Protein AF-A0A7C7R8L8-F1 (afdb_monomer_lite)

pLDDT: mean 80.6, std 22.17, range [26.31, 98.88]

Structure (mmCIF, N/CA/C/O backbone):
data_AF-A0A7C7R8L8-F1
#
_entry.id   AF-A0A7C7R8L8-F1
#
loop_
_atom_site.group_PDB
_atom_site.id
_atom_site.type_symbol
_atom_site.label_atom_id
_atom_site.label_alt_id
_atom_site.label_comp_id
_atom_site.label_asym_id
_atom_site.label_entity_id
_atom_site.label_seq_id
_atom_site.pdbx_PDB_ins_code
_atom_site.Cartn_x
_atom_site.Cartn_y
_atom_site.Cartn_z
_atom_site.occupancy
_atom_site.B_iso_or_equiv
_atom_site.auth_seq_id
_atom_site.auth_comp_id
_atom_site.auth_asym_id
_atom_site.auth_atom_id
_atom_site.pdbx_PDB_model_num
ATOM 1 N N . LEU A 1 1 ? -10.206 41.248 -27.331 1.00 37.22 1 LEU A N 1
ATOM 2 C CA . LEU A 1 1 ? -9.390 41.633 -28.502 1.00 37.22 1 LEU A CA 1
ATOM 3 C C . LEU A 1 1 ? -10.256 41.476 -29.746 1.00 37.22 1 LEU A C 1
ATOM 5 O O . LEU A 1 1 ? -11.185 40.673 -29.698 1.00 37.22 1 LEU A O 1
ATOM 9 N N . ASP A 1 2 ? -10.045 42.323 -30.755 1.00 28.16 2 ASP A N 1
ATOM 10 C CA . ASP A 1 2 ? -10.903 42.456 -31.945 1.00 28.16 2 ASP A CA 1
ATOM 11 C C . ASP A 1 2 ? -10.505 41.458 -33.053 1.00 28.16 2 ASP A C 1
ATOM 13 O O . ASP A 1 2 ? -9.405 40.914 -33.068 1.00 28.16 2 ASP A O 1
ATOM 17 N N . ARG A 1 3 ? -11.433 41.197 -33.975 1.00 35.44 3 ARG A N 1
ATOM 18 C CA . ARG A 1 3 ? -11.434 40.134 -34.994 1.00 35.44 3 ARG A CA 1
ATOM 19 C C . ARG A 1 3 ? -10.422 40.311 -36.135 1.00 35.44 3 ARG A C 1
ATOM 21 O O . ARG A 1 3 ? -10.413 39.492 -37.049 1.00 35.44 3 ARG A O 1
ATOM 28 N N . SER A 1 4 ? -9.594 41.349 -36.099 1.00 34.72 4 SER A N 1
ATOM 29 C CA . SER A 1 4 ? -8.564 41.631 -37.106 1.00 34.72 4 SER A CA 1
ATOM 30 C C . SER A 1 4 ? -7.203 40.983 -36.822 1.00 34.72 4 SER A C 1
ATOM 32 O O . SER A 1 4 ? -6.294 41.149 -37.626 1.00 34.72 4 SER A O 1
ATOM 34 N N . ASP A 1 5 ? -7.066 40.229 -35.726 1.00 31.72 5 ASP A N 1
ATOM 35 C CA . ASP A 1 5 ? -5.795 39.617 -35.301 1.00 31.72 5 ASP A CA 1
ATOM 36 C C . ASP A 1 5 ? -5.659 38.117 -35.662 1.00 31.72 5 ASP A C 1
ATOM 38 O O . ASP A 1 5 ? -4.817 37.420 -35.098 1.00 31.72 5 ASP A O 1
ATOM 42 N N . PHE A 1 6 ? -6.451 37.589 -36.606 1.00 33.53 6 PHE A N 1
ATOM 43 C CA . PHE A 1 6 ? -6.414 36.167 -36.997 1.00 33.53 6 PHE A CA 1
ATOM 44 C C . PHE A 1 6 ? -6.162 35.970 -38.504 1.00 33.53 6 PHE A C 1
ATOM 46 O O . PHE A 1 6 ? -6.729 36.685 -39.329 1.00 33.53 6 PHE A O 1
ATOM 53 N N . TYR A 1 7 ? -5.336 34.974 -38.860 1.00 27.81 7 TYR A N 1
ATOM 54 C CA . TYR A 1 7 ? -5.099 34.521 -40.241 1.00 27.81 7 TYR A CA 1
ATOM 55 C C . TYR A 1 7 ? -6.038 33.369 -40.647 1.00 27.81 7 TYR A C 1
ATOM 57 O O . TYR A 1 7 ? -6.398 32.528 -39.825 1.00 27.81 7 TYR A O 1
ATOM 65 N N . ASP A 1 8 ? -6.389 33.342 -41.937 1.00 32.09 8 ASP A N 1
ATOM 66 C CA . ASP A 1 8 ? -7.272 32.373 -42.603 1.00 32.09 8 ASP A CA 1
ATOM 67 C C . ASP A 1 8 ? -6.542 31.055 -42.948 1.00 32.09 8 ASP A C 1
ATOM 69 O O . ASP A 1 8 ? -5.431 31.057 -43.486 1.00 32.09 8 ASP A O 1
ATOM 73 N N . ALA A 1 9 ? -7.178 29.923 -42.646 1.00 29.95 9 ALA A N 1
ATOM 74 C CA . ALA A 1 9 ? -6.636 28.567 -42.722 1.00 29.95 9 ALA A CA 1
ATOM 75 C C . ALA A 1 9 ? -7.023 27.835 -44.024 1.00 29.95 9 ALA A C 1
ATOM 77 O O . ALA A 1 9 ? -7.438 26.678 -43.998 1.00 29.95 9 ALA A O 1
ATOM 78 N N . ALA A 1 10 ? -6.882 28.483 -45.181 1.00 33.97 10 ALA A N 1
ATOM 79 C CA . ALA A 1 10 ? -7.287 27.905 -46.469 1.00 33.97 10 ALA A CA 1
ATOM 80 C C . ALA A 1 10 ? -6.156 27.241 -47.289 1.00 33.97 10 ALA A C 1
ATOM 82 O O . ALA A 1 10 ? -6.354 26.949 -48.463 1.00 33.97 10 ALA A O 1
ATOM 83 N N . ALA A 1 11 ? -4.976 26.966 -46.718 1.00 30.22 11 ALA A N 1
ATOM 84 C CA . ALA A 1 11 ? -3.818 26.503 -47.505 1.00 30.22 11 ALA A CA 1
ATOM 85 C C . ALA A 1 11 ? -3.429 25.015 -47.361 1.00 30.22 11 ALA A C 1
ATOM 87 O O . ALA A 1 11 ? -2.432 24.609 -47.947 1.00 30.22 11 ALA A O 1
ATOM 88 N N . TRP A 1 12 ? -4.169 24.185 -46.618 1.00 27.83 12 TRP A N 1
ATOM 89 C CA . TRP A 1 12 ? -3.740 22.796 -46.339 1.00 27.83 12 TRP A CA 1
ATOM 90 C C . TRP A 1 12 ? -4.725 21.693 -46.761 1.00 27.83 12 TRP A C 1
ATOM 92 O O . TRP A 1 12 ? -4.475 20.521 -46.507 1.00 27.83 12 TRP A O 1
ATOM 102 N N . ALA A 1 13 ? -5.806 22.034 -47.469 1.00 32.12 13 ALA A N 1
ATOM 103 C CA . ALA A 1 13 ? -6.852 21.075 -47.847 1.00 32.12 13 ALA A CA 1
ATOM 104 C C . ALA A 1 13 ? -6.655 20.378 -49.216 1.00 32.12 13 ALA A C 1
ATOM 106 O O . ALA A 1 13 ? -7.505 19.587 -49.620 1.00 32.12 13 ALA A O 1
ATOM 107 N N . GLU A 1 14 ? -5.566 20.633 -49.954 1.00 30.86 14 GLU A N 1
ATOM 108 C CA . GLU A 1 14 ? -5.388 20.084 -51.317 1.00 30.86 14 GLU A CA 1
ATOM 109 C C . GLU A 1 14 ? -4.405 18.909 -51.451 1.00 30.86 14 GLU A C 1
ATOM 111 O O . GLU A 1 14 ? -4.286 18.347 -52.538 1.00 30.86 14 GLU A O 1
ATOM 116 N N . MET A 1 15 ? -3.770 18.443 -50.370 1.00 28.11 15 MET A N 1
ATOM 117 C CA . MET A 1 15 ? -2.879 17.267 -50.425 1.00 28.11 15 MET A CA 1
ATOM 118 C C . MET A 1 15 ? -3.547 15.925 -50.071 1.00 28.11 15 MET A C 1
ATOM 120 O O . MET A 1 15 ? -2.892 14.889 -50.116 1.00 28.11 15 MET A O 1
ATOM 124 N N . GLU A 1 16 ? -4.849 15.906 -49.774 1.00 35.34 16 GLU A N 1
ATOM 125 C CA . GLU A 1 16 ? -5.521 14.756 -49.141 1.00 35.34 16 GLU A CA 1
ATOM 126 C C . GLU A 1 16 ? -6.458 13.953 -50.073 1.00 35.34 16 GLU A C 1
ATOM 128 O O . GLU A 1 16 ? -7.397 13.300 -49.625 1.00 35.34 16 GLU A O 1
ATOM 133 N N . LYS A 1 17 ? -6.233 13.976 -51.397 1.00 36.28 17 LYS A N 1
ATOM 134 C CA . LYS A 1 17 ? -7.076 13.246 -52.378 1.00 36.28 17 LYS A CA 1
ATOM 135 C C . LYS A 1 17 ? -6.435 12.043 -53.084 1.00 36.28 17 LYS A C 1
ATOM 137 O O . LYS A 1 17 ? -7.029 11.499 -54.011 1.00 36.28 17 LYS A O 1
ATOM 142 N N . SER A 1 18 ? -5.298 11.542 -52.618 1.00 37.31 18 SER A N 1
ATOM 143 C CA . SER A 1 18 ? -4.776 10.227 -53.031 1.00 37.31 18 SER A CA 1
ATOM 144 C C . SER A 1 18 ? -4.044 9.622 -51.834 1.00 37.31 18 SER A C 1
ATOM 146 O O . SER A 1 18 ? -2.999 10.131 -51.463 1.00 37.31 18 SER A O 1
ATOM 148 N N . GLU A 1 19 ? -4.546 8.637 -51.095 1.00 37.34 19 GLU A N 1
ATOM 149 C CA . GLU A 1 19 ? -4.978 7.310 -51.529 1.00 37.34 19 GLU A CA 1
ATOM 150 C C . GLU A 1 19 ? -5.972 6.711 -50.510 1.00 37.34 19 GLU A C 1
ATOM 152 O O . GLU A 1 19 ? -5.820 6.871 -49.299 1.00 37.34 19 GLU A O 1
ATOM 157 N N . GLY A 1 20 ? -6.997 6.005 -50.996 1.00 36.84 20 GLY A N 1
ATOM 158 C CA . GLY A 1 20 ? -8.035 5.394 -50.164 1.00 36.84 20 GLY A CA 1
ATOM 159 C C . GLY A 1 20 ? -7.592 4.093 -49.487 1.00 36.84 20 GLY A C 1
ATOM 160 O O . GLY A 1 20 ? -7.095 3.179 -50.141 1.00 36.84 20 GLY A O 1
ATOM 161 N N . VAL A 1 21 ? -7.850 3.968 -48.183 1.00 39.38 21 VAL A N 1
ATOM 162 C CA . VAL A 1 21 ? -7.760 2.695 -47.451 1.00 39.38 21 VAL A CA 1
ATOM 163 C C . VAL A 1 21 ? -9.160 2.084 -47.379 1.00 39.38 21 VAL A C 1
ATOM 165 O O . VAL A 1 21 ? -10.022 2.583 -46.659 1.00 39.38 21 VAL A O 1
ATOM 168 N N . ALA A 1 22 ? -9.406 1.014 -48.135 1.00 39.62 22 ALA A N 1
ATOM 169 C CA . ALA A 1 22 ? -10.638 0.233 -48.027 1.00 39.62 22 ALA A CA 1
ATOM 170 C C . ALA A 1 22 ? -10.610 -0.682 -46.777 1.00 39.62 22 ALA A C 1
ATOM 172 O O . ALA A 1 22 ? -9.535 -1.154 -46.396 1.00 39.62 22 ALA A O 1
ATOM 173 N N . PRO A 1 23 ? -11.762 -0.962 -46.134 1.00 38.56 23 PRO A N 1
ATOM 174 C CA . PRO A 1 23 ? -11.835 -1.869 -44.987 1.00 38.56 23 PRO A CA 1
ATOM 175 C C . PRO A 1 23 ? -11.530 -3.325 -45.382 1.00 38.56 23 PRO A C 1
ATOM 177 O O . PRO A 1 23 ? -11.942 -3.792 -46.444 1.00 38.56 23 PRO A O 1
ATOM 180 N N . LEU A 1 24 ? -10.807 -4.045 -44.514 1.00 40.31 24 LEU A N 1
ATOM 181 C CA . LEU A 1 24 ? -10.437 -5.451 -44.722 1.00 40.31 24 LEU A CA 1
ATOM 182 C C . LEU A 1 24 ? -11.595 -6.409 -44.363 1.00 40.31 24 LEU A C 1
ATOM 184 O O . LEU A 1 24 ? -12.327 -6.125 -43.412 1.00 40.31 24 LEU A O 1
ATOM 188 N N . PRO A 1 25 ? -11.739 -7.556 -45.057 1.00 39.06 25 PRO A N 1
ATOM 189 C CA . PRO A 1 25 ? -12.751 -8.568 -44.744 1.00 39.06 25 PRO A CA 1
ATOM 190 C C . PRO A 1 25 ? -12.568 -9.209 -43.356 1.00 39.06 25 PRO A C 1
ATOM 192 O O . PRO A 1 25 ? -11.443 -9.371 -42.867 1.00 39.06 25 PRO A O 1
ATOM 195 N N . GLU A 1 26 ? -13.674 -9.632 -42.737 1.00 32.81 26 GLU A N 1
ATOM 196 C CA . GLU A 1 26 ? -13.663 -10.372 -41.467 1.00 32.81 26 GLU A CA 1
ATOM 197 C C . GLU A 1 26 ? -12.939 -11.725 -41.604 1.00 32.81 26 GLU A C 1
ATOM 199 O O . GLU A 1 26 ? -13.160 -12.469 -42.557 1.00 32.81 26 GLU A O 1
ATOM 204 N N . GLY A 1 27 ? -12.067 -12.040 -40.636 1.00 44.12 27 GLY A N 1
ATOM 205 C CA . GLY A 1 27 ? -11.274 -13.280 -40.601 1.00 44.12 27 GLY A CA 1
ATOM 206 C C . GLY A 1 27 ? -9.814 -13.151 -41.060 1.00 44.12 27 GLY A C 1
ATOM 207 O O . GLY A 1 27 ? -9.108 -14.154 -41.141 1.00 44.12 27 GLY A O 1
ATOM 208 N N . THR A 1 28 ? -9.334 -11.938 -41.343 1.00 47.00 28 THR A N 1
ATOM 209 C CA . THR A 1 28 ? -7.942 -11.715 -41.766 1.00 47.00 28 THR A CA 1
ATOM 210 C C . THR A 1 28 ? -6.981 -11.774 -40.566 1.00 47.00 28 THR A C 1
ATOM 212 O O . THR A 1 28 ? -6.993 -10.881 -39.720 1.00 47.00 28 THR A O 1
ATOM 215 N N . ASN A 1 29 ? -6.129 -12.803 -40.495 1.00 46.12 29 ASN A N 1
ATOM 216 C CA . ASN A 1 29 ? -5.026 -12.866 -39.528 1.00 46.12 29 ASN A CA 1
ATOM 217 C C . ASN A 1 29 ? -3.891 -11.940 -39.983 1.00 46.12 29 ASN A C 1
ATOM 219 O O . ASN A 1 29 ? -3.225 -12.223 -40.977 1.00 46.12 29 ASN A O 1
ATOM 223 N N . LEU A 1 30 ? -3.677 -10.844 -39.256 1.00 52.25 30 LEU A N 1
ATOM 224 C CA . LEU A 1 30 ? -2.568 -9.923 -39.497 1.00 52.25 30 LEU A CA 1
ATOM 225 C C . LEU A 1 30 ? -1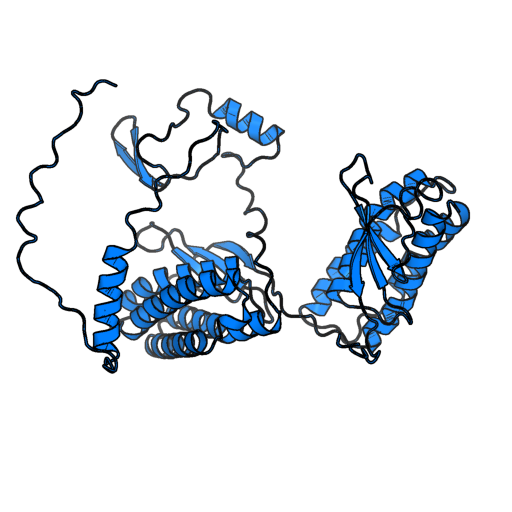.289 -10.466 -38.853 1.00 52.25 30 LEU A C 1
ATOM 227 O O . LEU A 1 30 ? -1.308 -10.975 -37.731 1.00 52.25 30 LEU A O 1
ATOM 231 N N . THR A 1 31 ? -0.157 -10.319 -39.535 1.00 56.00 31 THR A N 1
ATOM 232 C CA . THR A 1 31 ? 1.149 -10.525 -38.901 1.00 56.00 31 THR A CA 1
ATOM 233 C C . THR A 1 31 ? 1.401 -9.445 -37.842 1.00 56.00 31 THR A C 1
ATOM 235 O O . THR A 1 31 ? 0.833 -8.350 -37.888 1.00 56.00 31 THR A O 1
ATOM 238 N N . ALA A 1 32 ? 2.313 -9.697 -36.898 1.00 41.12 32 ALA A N 1
ATOM 239 C CA . ALA A 1 32 ? 2.667 -8.715 -35.868 1.00 41.12 32 ALA A CA 1
ATOM 240 C C . ALA A 1 32 ? 3.168 -7.375 -36.452 1.00 41.12 32 ALA A C 1
ATOM 242 O O . ALA A 1 32 ? 3.044 -6.336 -35.809 1.00 41.12 32 ALA A O 1
ATOM 243 N N . ALA A 1 33 ? 3.740 -7.370 -37.661 1.00 40.47 33 ALA A N 1
ATOM 244 C CA . ALA A 1 33 ? 4.154 -6.147 -38.354 1.00 40.47 33 ALA A CA 1
ATOM 245 C C . ALA A 1 33 ? 2.958 -5.371 -38.943 1.00 40.47 33 ALA A C 1
ATOM 247 O O . ALA A 1 33 ? 2.905 -4.144 -38.863 1.00 40.47 33 ALA A O 1
ATOM 248 N N . GLU A 1 34 ? 1.956 -6.071 -39.470 1.00 42.84 34 GLU A N 1
ATOM 249 C CA . GLU A 1 34 ? 0.754 -5.459 -40.052 1.00 42.84 34 GLU A CA 1
ATOM 250 C C . GLU A 1 34 ? -0.211 -4.949 -38.973 1.00 42.84 34 GLU A C 1
ATOM 252 O O . GLU A 1 34 ? -0.801 -3.875 -39.116 1.00 42.84 34 GLU A O 1
ATOM 257 N N . GLN A 1 35 ? -0.305 -5.656 -37.843 1.00 45.16 35 GLN A N 1
ATOM 258 C CA . GLN A 1 35 ? -1.040 -5.193 -36.665 1.00 45.16 35 GLN A CA 1
ATOM 259 C C . GLN A 1 35 ? -0.436 -3.885 -36.114 1.00 45.16 35 GLN A C 1
ATOM 261 O O . GLN A 1 35 ? -1.174 -2.957 -35.771 1.00 45.16 35 GLN A O 1
ATOM 266 N N . ARG A 1 36 ? 0.904 -3.774 -36.105 1.00 44.81 36 ARG A N 1
ATOM 267 C CA . ARG A 1 36 ? 1.644 -2.559 -35.713 1.00 44.81 36 ARG A CA 1
ATOM 268 C C . ARG A 1 36 ? 1.309 -1.364 -36.612 1.00 44.81 36 ARG A C 1
ATOM 270 O O . ARG A 1 36 ? 1.026 -0.279 -36.104 1.00 44.81 36 ARG A O 1
ATOM 277 N N . LEU A 1 37 ? 1.274 -1.558 -37.931 1.00 43.56 37 LEU A N 1
ATOM 278 C CA . LEU A 1 37 ? 0.966 -0.486 -38.886 1.00 43.56 37 LEU A CA 1
ATOM 279 C C . LEU A 1 37 ? -0.498 -0.015 -38.795 1.00 43.56 37 LEU A C 1
ATOM 281 O O . LEU A 1 37 ? -0.773 1.180 -38.897 1.00 43.56 37 LEU A O 1
ATOM 285 N N . ARG A 1 38 ? -1.439 -0.935 -38.557 1.00 45.94 38 ARG A N 1
ATOM 286 C CA . ARG A 1 38 ? -2.863 -0.609 -38.381 1.00 45.94 38 ARG A CA 1
ATOM 287 C C . ARG A 1 38 ? -3.125 0.172 -37.091 1.00 45.94 38 ARG A C 1
ATOM 289 O O . ARG A 1 38 ? -3.851 1.163 -37.121 1.00 45.94 38 ARG A O 1
ATOM 296 N N . ASN A 1 39 ? -2.519 -0.241 -35.978 1.00 43.97 39 ASN A N 1
ATOM 297 C CA . ASN A 1 39 ? -2.672 0.444 -34.692 1.00 43.97 39 ASN A CA 1
ATOM 298 C C . ASN A 1 39 ? -2.089 1.866 -34.731 1.00 43.97 39 ASN A C 1
ATOM 300 O O . ASN A 1 39 ? -2.685 2.776 -34.161 1.00 43.97 39 ASN A O 1
ATOM 304 N N . ARG A 1 40 ? -0.992 2.077 -35.476 1.00 42.84 40 ARG A N 1
ATOM 305 C CA . ARG A 1 40 ? -0.415 3.408 -35.730 1.00 42.84 40 ARG A CA 1
ATOM 306 C C . ARG A 1 40 ? -1.431 4.376 -36.350 1.00 42.84 40 ARG A C 1
ATOM 308 O O . ARG A 1 40 ? -1.591 5.482 -35.855 1.00 42.84 40 ARG A O 1
ATOM 315 N N . ARG A 1 41 ? -2.165 3.929 -37.375 1.00 41.16 41 ARG A N 1
ATOM 316 C CA . ARG A 1 41 ? -3.156 4.754 -38.096 1.00 41.16 41 ARG A CA 1
ATOM 317 C C . ARG A 1 41 ? -4.434 5.032 -37.297 1.00 41.16 41 ARG A C 1
ATOM 319 O O . ARG A 1 41 ? -5.049 6.073 -37.477 1.00 41.16 41 ARG A O 1
ATOM 326 N N . LEU A 1 42 ? -4.843 4.125 -36.406 1.00 39.62 42 LEU A N 1
ATOM 327 C CA . LEU A 1 42 ? -6.014 4.331 -35.536 1.00 39.62 42 LEU A CA 1
ATOM 328 C C . LEU A 1 42 ? -5.752 5.371 -34.432 1.00 39.62 42 LEU A C 1
ATOM 330 O O . LEU A 1 42 ? -6.677 6.059 -34.007 1.00 39.62 42 LEU A O 1
ATOM 334 N N . LEU A 1 43 ? -4.498 5.503 -33.990 1.00 37.47 43 LEU A N 1
ATOM 335 C CA . LEU A 1 43 ? -4.074 6.490 -32.993 1.00 37.47 43 LEU A CA 1
ATOM 336 C C . LEU A 1 43 ? -4.025 7.916 -33.557 1.00 37.47 43 LEU A C 1
ATOM 338 O O . LEU A 1 43 ? -4.364 8.855 -32.846 1.00 37.47 43 LEU A O 1
ATOM 342 N N . GLU A 1 44 ? -3.679 8.073 -34.835 1.00 40.34 44 GLU A N 1
ATOM 343 C CA . GLU A 1 44 ? -3.692 9.370 -35.530 1.00 40.34 44 GLU A CA 1
ATOM 344 C C . GLU A 1 44 ? -5.117 9.952 -35.661 1.00 40.34 44 GLU A C 1
ATOM 346 O O . GLU A 1 44 ? -5.282 11.162 -35.777 1.00 40.34 44 GLU A O 1
ATOM 351 N N . TRP A 1 45 ? -6.150 9.106 -35.570 1.00 36.06 45 TRP A N 1
ATOM 352 C CA . TRP A 1 45 ? -7.566 9.481 -35.687 1.00 36.06 45 TRP A CA 1
ATOM 353 C C . TRP A 1 45 ? -8.264 9.778 -34.343 1.00 36.06 45 TRP A C 1
ATOM 355 O O . TRP A 1 45 ? -9.284 10.457 -34.320 1.00 36.06 45 TRP A O 1
ATOM 365 N N . GLY A 1 46 ? -7.756 9.259 -33.218 1.00 32.50 46 GLY A N 1
ATOM 366 C CA . GLY A 1 46 ? -8.501 9.199 -31.948 1.00 32.50 46 GLY A CA 1
ATOM 367 C C . GLY A 1 46 ? -8.339 10.380 -30.984 1.00 32.50 46 GLY A C 1
ATOM 368 O O . GLY A 1 46 ? -8.967 10.369 -29.931 1.00 32.50 46 GLY A O 1
ATOM 369 N N . PHE A 1 47 ? -7.501 11.373 -31.296 1.00 34.28 47 PHE A N 1
ATOM 370 C CA . PHE A 1 47 ? -7.061 12.393 -30.327 1.00 34.28 47 PHE A CA 1
ATOM 371 C C . PHE A 1 47 ? -7.536 13.828 -30.613 1.00 34.28 47 PHE A C 1
ATOM 373 O O . PHE A 1 47 ? -6.954 14.776 -30.092 1.00 34.28 47 PHE A O 1
ATOM 380 N N . GLN A 1 48 ? -8.588 14.022 -31.413 1.00 36.22 48 GLN A N 1
ATOM 381 C CA . GLN A 1 48 ? -9.020 15.378 -31.789 1.00 36.22 48 GLN A CA 1
ATOM 382 C C . GLN A 1 48 ? -10.043 16.048 -30.844 1.00 36.22 48 GLN A C 1
ATOM 384 O O . GLN A 1 48 ? -10.118 17.272 -30.861 1.00 36.22 48 GLN A O 1
ATOM 389 N N . ASP A 1 49 ? -10.758 15.328 -29.964 1.00 34.03 49 ASP A N 1
ATOM 390 C CA . ASP A 1 49 ? -12.002 15.876 -29.368 1.00 34.03 49 ASP A CA 1
ATOM 391 C C . ASP A 1 49 ? -12.042 16.130 -27.840 1.00 34.03 49 ASP A C 1
ATOM 393 O O . ASP A 1 49 ? -13.048 16.627 -27.331 1.00 34.03 49 ASP A O 1
ATOM 397 N N . GLU A 1 50 ? -10.982 15.883 -27.061 1.00 31.69 50 GLU A N 1
ATOM 398 C CA . GLU A 1 50 ? -11.064 15.992 -25.582 1.00 31.69 50 GLU A CA 1
ATOM 399 C C . GLU A 1 50 ? -10.775 17.383 -24.975 1.00 31.69 50 GLU A C 1
ATOM 401 O O . GLU A 1 50 ? -10.743 17.539 -23.756 1.00 31.69 50 GLU A O 1
ATOM 406 N N . ILE A 1 51 ? -10.641 18.441 -25.781 1.00 30.27 51 ILE A N 1
ATOM 407 C CA . ILE A 1 51 ? -10.255 19.781 -25.283 1.00 30.27 51 ILE A CA 1
ATOM 408 C C . ILE A 1 51 ? -11.463 20.656 -24.857 1.00 30.27 51 ILE A C 1
ATOM 410 O O . ILE A 1 51 ? -11.305 21.720 -24.263 1.00 30.27 51 ILE A O 1
ATOM 414 N N . ALA A 1 52 ? -12.708 20.216 -25.058 1.00 29.52 52 ALA A N 1
ATOM 415 C CA . ALA A 1 52 ? -13.869 21.116 -24.989 1.00 29.52 52 ALA A CA 1
ATOM 416 C C . ALA A 1 52 ? -14.591 21.271 -23.623 1.00 29.52 52 ALA A C 1
ATOM 418 O O . ALA A 1 52 ? -15.701 21.806 -23.607 1.00 29.52 52 ALA A O 1
ATOM 419 N N . ARG A 1 53 ? -14.058 20.819 -22.471 1.00 33.47 53 ARG A N 1
ATOM 420 C CA . ARG A 1 53 ? -14.898 20.679 -21.247 1.00 33.47 53 ARG A CA 1
ATOM 421 C C . ARG A 1 53 ? -14.450 21.280 -19.906 1.00 33.47 53 ARG A C 1
ATOM 423 O O . ARG A 1 53 ? -15.052 20.934 -18.894 1.00 33.47 53 ARG A O 1
ATOM 430 N N . ALA A 1 54 ? -13.528 22.240 -19.846 1.00 26.31 54 ALA A N 1
ATOM 431 C CA . ALA A 1 54 ? -13.142 22.850 -18.561 1.00 26.31 54 ALA A CA 1
ATOM 432 C C . ALA A 1 54 ? -13.373 24.375 -18.496 1.00 26.31 54 ALA A C 1
ATOM 434 O O . ALA A 1 54 ? -12.461 25.160 -18.726 1.00 26.31 54 ALA A O 1
ATOM 435 N N . VAL A 1 55 ? -14.589 24.808 -18.132 1.00 34.44 55 VAL A N 1
ATOM 436 C CA . VAL A 1 55 ? -14.872 26.192 -17.690 1.00 34.44 55 VAL A CA 1
ATOM 437 C C . VAL A 1 55 ? -15.850 26.178 -16.505 1.00 34.44 55 VAL A C 1
ATOM 439 O O . VAL A 1 55 ? -17.025 25.890 -16.714 1.00 34.44 55 VAL A O 1
ATOM 442 N N . ALA A 1 56 ? -15.394 26.541 -15.291 1.00 30.95 56 ALA A N 1
ATOM 443 C CA . ALA A 1 56 ? -16.210 27.168 -14.229 1.00 30.95 56 ALA A CA 1
ATOM 444 C C . ALA A 1 56 ? -15.372 27.658 -13.011 1.00 30.95 56 ALA A C 1
ATOM 446 O O . ALA A 1 56 ? -14.827 26.848 -12.273 1.00 30.95 56 ALA A O 1
ATOM 447 N N . GLN A 1 57 ? -15.402 28.983 -12.767 1.00 32.66 57 GLN A N 1
ATOM 448 C CA . GLN A 1 57 ? -14.913 29.783 -11.610 1.00 32.66 57 GLN A CA 1
ATOM 449 C C . GLN A 1 57 ? -13.382 29.926 -11.392 1.00 32.66 57 GLN A C 1
ATOM 451 O O . GLN A 1 57 ? -12.679 28.927 -11.300 1.00 32.66 57 GLN A O 1
ATOM 456 N N . PRO A 1 58 ? -12.831 31.158 -11.235 1.00 39.28 58 PRO A N 1
ATOM 457 C CA . PRO A 1 58 ? -11.392 31.341 -11.065 1.00 39.28 58 PRO A CA 1
ATOM 458 C C . PRO A 1 58 ? -10.969 31.102 -9.609 1.00 39.28 58 PRO A C 1
ATOM 460 O O . PRO A 1 58 ? -10.982 32.005 -8.770 1.00 39.28 58 PRO A O 1
ATOM 463 N N . THR A 1 59 ? -10.552 29.878 -9.306 1.00 58.97 59 THR A N 1
ATOM 464 C CA . THR A 1 59 ? -9.622 29.612 -8.205 1.00 58.97 59 THR A CA 1
ATOM 465 C C . THR A 1 59 ? -8.196 29.847 -8.692 1.00 58.97 59 THR A C 1
ATOM 467 O O . THR A 1 59 ? -7.803 29.298 -9.716 1.00 58.97 59 THR A O 1
ATOM 470 N N . PHE A 1 60 ? -7.410 30.648 -7.967 1.00 64.12 60 PHE A N 1
ATOM 471 C CA . PHE A 1 60 ? -5.967 30.720 -8.208 1.00 64.12 60 PHE A CA 1
ATOM 472 C C . PHE A 1 60 ? -5.333 29.380 -7.826 1.00 64.12 60 PHE A C 1
ATOM 474 O O . PHE A 1 60 ? -5.494 28.922 -6.692 1.00 64.12 60 PHE A O 1
ATOM 481 N N . GLU A 1 61 ? -4.627 28.774 -8.772 1.00 64.69 61 GLU A N 1
ATOM 482 C CA . GLU A 1 61 ? -3.906 27.515 -8.615 1.00 64.69 61 GLU A CA 1
ATOM 483 C C . GLU A 1 61 ? -2.424 27.761 -8.914 1.00 64.69 61 GLU A C 1
ATOM 485 O O . GLU A 1 61 ? -2.084 28.443 -9.883 1.00 64.69 61 GLU A O 1
ATOM 490 N N . GLY A 1 62 ? -1.540 27.246 -8.057 1.00 65.50 62 GLY A N 1
ATOM 491 C CA . GLY A 1 62 ? -0.111 27.211 -8.348 1.00 65.50 62 GLY A CA 1
ATOM 492 C C . GLY A 1 62 ? 0.157 26.114 -9.370 1.00 65.50 62 GLY A C 1
ATOM 493 O O . GLY A 1 62 ? -0.204 24.965 -9.131 1.00 65.50 62 GLY A O 1
ATOM 494 N N . ARG A 1 63 ? 0.765 26.463 -10.504 1.00 69.69 63 ARG A N 1
ATOM 495 C CA . ARG A 1 63 ? 1.085 25.517 -11.575 1.00 69.69 63 ARG A CA 1
ATOM 496 C C . ARG A 1 63 ? 2.558 25.603 -11.923 1.00 69.69 63 ARG A C 1
ATOM 498 O O . ARG A 1 63 ? 3.110 26.697 -12.045 1.00 69.69 63 ARG A O 1
ATOM 505 N N . GLU A 1 64 ? 3.177 24.444 -12.077 1.00 68.44 64 GLU A N 1
ATOM 506 C CA . GLU A 1 64 ? 4.559 24.350 -12.518 1.00 68.44 64 GLU A CA 1
ATOM 507 C C . GLU A 1 64 ? 4.638 24.546 -14.035 1.00 68.44 64 GLU A C 1
ATOM 509 O O . GLU A 1 64 ? 3.851 23.981 -14.797 1.00 68.44 64 GLU A O 1
ATOM 514 N N . VAL A 1 65 ? 5.573 25.389 -14.474 1.00 74.00 65 VAL A N 1
ATOM 515 C CA . VAL A 1 65 ? 5.762 25.731 -15.885 1.00 74.00 65 VAL A CA 1
ATOM 516 C C . VAL A 1 65 ? 7.219 25.543 -16.267 1.00 74.00 65 VAL A C 1
ATOM 518 O O . VAL A 1 65 ? 8.129 25.915 -15.526 1.00 74.00 65 VAL A O 1
ATOM 521 N N . VAL A 1 66 ? 7.451 24.997 -17.456 1.00 72.19 66 VAL A N 1
ATOM 522 C CA . VAL A 1 66 ? 8.796 24.805 -17.995 1.00 72.19 66 VAL A CA 1
ATOM 523 C C . VAL A 1 66 ? 9.162 26.032 -18.813 1.00 72.19 66 VAL A C 1
ATOM 525 O O . VAL A 1 66 ? 8.574 26.290 -19.867 1.00 72.19 66 VAL A O 1
ATOM 528 N N . LEU A 1 67 ? 10.147 26.793 -18.340 1.00 75.75 67 LEU A N 1
ATOM 529 C CA . LEU A 1 67 ? 10.647 27.971 -19.041 1.00 75.75 67 LEU A CA 1
ATOM 530 C C . LEU A 1 67 ? 11.710 27.581 -20.079 1.00 75.75 67 LEU A C 1
ATOM 532 O O . LEU A 1 67 ? 12.560 26.723 -19.868 1.00 75.75 67 LEU A O 1
ATOM 536 N N . GLY A 1 68 ? 11.651 28.234 -21.227 1.00 68.94 68 GLY A N 1
ATOM 537 C CA . GLY A 1 68 ? 12.654 28.242 -22.274 1.00 68.94 68 GLY A CA 1
ATOM 538 C C . GLY A 1 68 ? 13.590 29.452 -22.162 1.00 68.94 68 GLY A C 1
ATOM 539 O O . GLY A 1 68 ? 13.649 30.115 -21.124 1.00 68.94 68 GLY A O 1
ATOM 540 N N . PRO A 1 69 ? 14.335 29.759 -23.241 1.00 63.72 69 PRO A N 1
ATOM 541 C CA . PRO A 1 69 ? 15.273 30.875 -23.265 1.00 63.72 69 PRO A CA 1
ATOM 542 C C . PRO A 1 69 ? 14.601 32.202 -22.896 1.00 63.72 69 PRO A C 1
ATOM 544 O O . PRO A 1 69 ? 13.465 32.473 -23.293 1.00 63.72 69 PRO A O 1
ATOM 547 N N . ARG A 1 70 ? 15.327 33.047 -22.160 1.00 73.88 70 ARG A N 1
ATOM 548 C CA . ARG A 1 70 ? 14.878 34.402 -21.837 1.00 73.88 70 ARG A CA 1
ATOM 549 C C . ARG A 1 70 ? 14.892 35.267 -23.099 1.00 73.88 70 ARG A C 1
ATOM 551 O O . ARG A 1 70 ? 15.915 35.361 -23.773 1.00 73.88 70 ARG A O 1
ATOM 558 N N . ALA A 1 71 ? 13.774 35.926 -23.383 1.00 70.25 71 ALA A N 1
ATOM 559 C CA . ALA A 1 71 ? 13.592 36.830 -24.512 1.00 70.25 71 ALA A CA 1
ATOM 560 C C . ALA A 1 71 ? 13.325 38.251 -23.984 1.00 70.25 71 ALA A C 1
ATOM 562 O O . ALA A 1 71 ? 12.182 38.678 -23.825 1.00 70.25 71 ALA A O 1
ATOM 563 N N . GLY A 1 72 ? 14.401 38.976 -23.658 1.00 80.81 72 GLY A N 1
ATOM 564 C CA . GLY A 1 72 ? 14.321 40.316 -23.066 1.00 80.81 72 GLY A CA 1
ATOM 565 C C . GLY A 1 72 ? 13.752 40.292 -21.643 1.00 80.81 72 GLY A C 1
ATOM 566 O O . GLY A 1 72 ? 14.339 39.676 -20.747 1.00 80.81 72 GLY A O 1
ATOM 567 N N . ASP A 1 73 ? 12.610 40.951 -21.444 1.00 76.62 73 ASP A N 1
ATOM 568 C CA . ASP A 1 73 ? 11.891 40.999 -20.160 1.00 76.62 73 ASP A CA 1
ATOM 569 C C . ASP A 1 73 ? 10.932 39.816 -19.949 1.00 76.62 73 ASP A C 1
ATOM 571 O O . ASP A 1 73 ? 10.304 39.707 -18.897 1.00 76.62 73 ASP A O 1
ATOM 575 N N . TYR A 1 74 ? 10.847 38.902 -20.920 1.00 72.44 74 TYR A N 1
ATOM 576 C CA . TYR A 1 74 ? 9.931 37.764 -20.903 1.00 72.44 74 TYR A CA 1
ATOM 577 C C . TYR A 1 74 ? 10.683 36.429 -20.890 1.00 72.44 74 TYR A C 1
ATOM 579 O O . TYR A 1 74 ? 11.827 36.322 -21.343 1.00 72.44 74 TYR A O 1
ATOM 587 N N . TYR A 1 75 ? 10.012 35.385 -20.406 1.00 75.00 75 TYR A N 1
ATOM 588 C CA . TYR A 1 75 ? 10.441 33.998 -20.574 1.00 75.00 75 TYR A CA 1
ATOM 589 C C . TYR A 1 75 ? 9.526 33.309 -21.581 1.00 75.00 75 TYR A C 1
ATOM 591 O O . TYR A 1 75 ? 8.308 33.457 -21.516 1.00 75.00 75 TYR A O 1
ATOM 599 N N . ILE A 1 76 ? 10.112 32.541 -22.498 1.00 74.19 76 ILE A N 1
ATOM 600 C CA . ILE A 1 76 ? 9.343 31.637 -23.356 1.00 74.19 76 ILE A CA 1
ATOM 601 C C . ILE A 1 76 ? 8.826 30.508 -22.461 1.00 74.19 76 ILE A C 1
ATOM 603 O O . ILE A 1 76 ? 9.626 29.894 -21.770 1.00 74.19 76 ILE A O 1
ATOM 607 N N . VAL A 1 77 ? 7.530 30.205 -22.451 1.00 75.56 77 VAL A N 1
ATOM 608 C CA . VAL A 1 77 ? 7.001 29.027 -21.739 1.00 75.56 77 VAL A CA 1
ATOM 609 C C . VAL A 1 77 ? 6.933 27.875 -22.734 1.00 75.56 77 VAL A C 1
ATOM 611 O O . VAL A 1 77 ? 6.295 27.998 -23.773 1.00 75.56 77 VAL A O 1
ATOM 614 N N . ARG A 1 78 ? 7.637 26.774 -22.456 1.00 62.41 78 ARG A N 1
ATOM 615 C CA . ARG A 1 78 ? 7.645 25.580 -23.316 1.00 62.41 78 ARG A CA 1
ATOM 616 C C . ARG A 1 78 ? 6.503 24.627 -22.982 1.00 62.41 78 ARG A C 1
ATOM 618 O O . ARG A 1 78 ? 5.929 24.052 -23.895 1.00 62.41 78 ARG A O 1
ATOM 625 N N . HIS A 1 79 ? 6.195 24.468 -21.695 1.00 61.47 79 HIS A N 1
ATOM 626 C CA . HIS A 1 79 ? 5.141 23.582 -21.196 1.00 61.47 79 HIS A CA 1
ATOM 627 C C . HIS A 1 79 ? 4.564 24.095 -19.871 1.00 61.47 79 HIS A C 1
ATOM 629 O O . HIS A 1 79 ? 5.194 24.898 -19.185 1.00 61.47 79 HIS A O 1
ATOM 635 N N . GLY A 1 80 ? 3.380 23.603 -19.505 1.00 62.78 80 GLY A N 1
ATOM 636 C CA . GLY A 1 80 ? 2.710 23.915 -18.237 1.00 62.78 80 GLY A CA 1
ATOM 637 C C . GLY A 1 80 ? 1.682 25.047 -18.311 1.00 62.78 80 GLY A C 1
ATOM 638 O O . GLY A 1 80 ? 0.989 25.281 -17.327 1.00 62.78 80 GLY A O 1
ATOM 639 N N . LEU A 1 81 ? 1.544 25.708 -19.467 1.00 71.81 81 LEU A N 1
ATOM 640 C CA . LEU A 1 81 ? 0.459 26.649 -19.755 1.00 71.81 81 LEU A CA 1
ATOM 641 C C . LEU A 1 81 ? -0.093 26.422 -21.161 1.00 71.81 81 LEU A C 1
ATOM 643 O O . LEU A 1 81 ? 0.664 26.107 -22.082 1.00 71.81 81 LEU A O 1
ATOM 647 N N . ALA A 1 82 ? -1.399 26.616 -21.315 1.00 76.38 82 ALA A N 1
ATOM 648 C CA . ALA A 1 82 ? -2.064 26.664 -22.612 1.00 76.38 82 ALA A CA 1
ATOM 649 C C . ALA A 1 82 ? -2.250 28.112 -23.092 1.00 76.38 82 ALA A C 1
ATOM 651 O O . ALA A 1 82 ? -2.294 29.065 -22.309 1.00 76.38 82 ALA A O 1
ATOM 652 N N . GLU A 1 83 ? -2.368 28.285 -24.407 1.00 66.44 83 GLU A N 1
ATOM 653 C CA . GLU A 1 83 ? -2.648 29.588 -25.001 1.00 66.44 83 GLU A CA 1
ATOM 654 C C . GLU A 1 83 ? -3.996 30.121 -24.487 1.00 66.44 83 GLU A C 1
ATOM 656 O O . GLU A 1 83 ? -4.997 29.404 -24.480 1.00 66.44 83 GLU A O 1
ATOM 661 N N . ASN A 1 84 ? -4.014 31.388 -24.058 1.00 59.75 84 ASN A N 1
ATOM 662 C CA . ASN A 1 84 ? -5.130 32.069 -23.382 1.00 59.75 84 ASN A CA 1
ATOM 663 C C . ASN A 1 84 ? -5.355 31.728 -21.894 1.00 59.75 84 ASN A C 1
ATOM 665 O O . ASN A 1 84 ? -6.305 32.247 -21.302 1.00 59.75 84 ASN A O 1
ATOM 669 N N . GLU A 1 85 ? -4.484 30.945 -21.248 1.00 71.19 85 GLU A N 1
ATOM 670 C CA . GLU A 1 85 ? -4.481 30.862 -19.783 1.00 71.19 85 GLU A CA 1
ATOM 671 C C . GLU A 1 85 ? -3.984 32.175 -19.150 1.00 71.19 85 GLU A C 1
ATOM 673 O O . GLU A 1 85 ? -3.037 32.813 -19.616 1.00 71.19 85 GLU A O 1
ATOM 678 N N . LEU A 1 86 ? -4.642 32.603 -18.068 1.00 71.56 86 LEU A N 1
ATOM 679 C CA . LEU A 1 86 ? -4.320 33.852 -17.380 1.00 71.56 86 LEU A CA 1
ATOM 680 C C . LEU A 1 86 ? -3.289 33.612 -16.278 1.00 71.56 86 LEU A C 1
ATOM 682 O O . LEU A 1 86 ? -3.557 32.916 -15.300 1.00 71.56 86 LEU A O 1
ATOM 686 N N . VAL A 1 87 ? -2.133 34.263 -16.398 1.00 73.12 87 VAL A N 1
ATOM 687 C CA . VAL A 1 87 ? -1.080 34.247 -15.376 1.00 73.12 87 VAL A CA 1
ATOM 688 C C . VAL A 1 87 ? -1.132 35.530 -14.557 1.00 73.12 87 VAL A C 1
ATOM 690 O O . VAL A 1 87 ? -1.239 36.635 -15.092 1.00 73.12 87 VAL A O 1
ATOM 693 N N . VAL A 1 88 ? -1.027 35.403 -13.236 1.00 68.19 88 VAL A N 1
ATOM 694 C CA . VAL A 1 88 ? -0.981 36.559 -12.340 1.00 68.19 88 VAL A CA 1
ATOM 695 C C . VAL A 1 88 ? 0.374 37.257 -12.448 1.00 68.19 88 VAL A C 1
ATOM 697 O O . VAL A 1 88 ? 1.394 36.716 -12.033 1.00 68.19 88 VAL A O 1
ATOM 700 N N . THR A 1 89 ? 0.381 38.494 -12.944 1.00 64.19 89 THR A N 1
ATOM 701 C CA . THR A 1 89 ? 1.604 39.299 -13.113 1.00 64.19 89 THR A CA 1
ATOM 702 C C . THR A 1 89 ? 1.844 40.303 -11.982 1.00 64.19 89 THR A C 1
ATOM 704 O O . THR A 1 89 ? 2.970 40.757 -11.792 1.00 64.19 89 THR A O 1
ATOM 707 N N . GLN A 1 90 ? 0.817 40.638 -11.191 1.00 58.34 90 GLN A N 1
ATOM 708 C CA . GLN A 1 90 ? 0.914 41.549 -10.045 1.00 58.34 90 GLN A CA 1
ATOM 709 C C . GLN A 1 90 ? 0.182 40.976 -8.825 1.00 58.34 90 GLN A C 1
ATOM 711 O O . GLN A 1 90 ? -0.952 40.519 -8.927 1.00 58.34 90 GLN A O 1
ATOM 716 N N . GLY A 1 91 ? 0.822 41.014 -7.650 1.00 61.31 91 GLY A N 1
ATOM 717 C CA . GLY A 1 91 ? 0.232 40.521 -6.395 1.00 61.31 91 GLY A CA 1
ATOM 718 C C . GLY A 1 91 ? 0.406 39.019 -6.122 1.00 61.31 91 GLY A C 1
ATOM 719 O O . GLY A 1 91 ? -0.147 38.525 -5.140 1.00 61.31 91 GLY A O 1
ATOM 720 N N . ASN A 1 92 ? 1.214 38.320 -6.928 1.00 65.06 92 ASN A N 1
ATOM 721 C CA . ASN A 1 92 ? 1.564 36.900 -6.777 1.00 65.06 92 ASN A CA 1
ATOM 722 C C . ASN A 1 92 ? 1.989 36.516 -5.343 1.00 65.06 92 ASN A C 1
ATOM 724 O O . ASN A 1 92 ? 1.490 35.536 -4.803 1.00 65.06 92 ASN A O 1
ATOM 728 N N . PHE A 1 93 ? 2.809 37.334 -4.678 1.00 63.66 93 PHE A N 1
ATOM 729 C CA . PHE A 1 93 ? 3.270 37.078 -3.308 1.00 63.66 93 PHE A CA 1
ATOM 730 C C . PHE A 1 93 ? 2.139 37.085 -2.264 1.00 63.66 93 PHE A C 1
ATOM 732 O O . PHE A 1 93 ? 2.130 36.273 -1.341 1.00 63.66 93 PHE A O 1
ATOM 739 N N . LYS A 1 94 ? 1.157 37.989 -2.399 1.00 68.50 94 LYS A N 1
ATOM 740 C CA . LYS A 1 94 ? 0.011 38.069 -1.471 1.00 68.50 94 LYS A CA 1
ATOM 741 C C . LYS A 1 94 ? -0.938 36.886 -1.655 1.00 68.50 94 LYS A C 1
ATOM 743 O O . LYS A 1 94 ? -1.503 36.408 -0.675 1.00 68.50 94 LYS A O 1
ATOM 748 N N . ILE A 1 95 ? -1.098 36.429 -2.897 1.00 63.56 95 ILE A N 1
ATOM 749 C CA . ILE A 1 95 ? -1.889 35.240 -3.229 1.00 63.56 95 ILE A CA 1
ATOM 750 C C . ILE A 1 95 ? -1.211 33.993 -2.656 1.00 63.56 95 ILE A C 1
ATOM 752 O O . ILE A 1 95 ? -1.865 33.227 -1.957 1.00 63.56 95 ILE A O 1
ATOM 756 N N . ASP A 1 96 ? 0.101 33.850 -2.847 1.00 61.03 96 ASP A N 1
ATOM 757 C CA . ASP A 1 96 ? 0.892 32.737 -2.311 1.00 61.03 96 ASP A CA 1
ATOM 758 C C . ASP A 1 96 ? 0.899 32.716 -0.768 1.00 61.03 96 ASP A C 1
ATOM 760 O O . ASP A 1 96 ? 0.646 31.684 -0.150 1.00 61.03 96 ASP A O 1
ATOM 764 N N . SER A 1 97 ? 1.019 33.883 -0.124 1.00 64.38 97 SER A N 1
ATOM 765 C CA . SER A 1 97 ? 0.903 34.011 1.341 1.00 64.38 97 SER A CA 1
ATOM 766 C C . SER A 1 97 ? -0.490 33.617 1.861 1.00 64.38 97 SER A C 1
ATOM 768 O O . SER A 1 97 ? -0.622 32.987 2.909 1.00 64.38 97 SER A O 1
ATOM 770 N N . ALA A 1 98 ? -1.558 33.966 1.134 1.00 64.69 98 ALA A N 1
ATOM 771 C CA . ALA A 1 98 ? -2.919 33.570 1.493 1.00 64.69 98 ALA A CA 1
ATOM 772 C C . ALA A 1 98 ? -3.169 32.062 1.288 1.00 64.69 98 ALA A C 1
ATOM 774 O O . ALA A 1 98 ? -3.984 31.485 2.012 1.00 64.69 98 ALA A O 1
ATOM 775 N N . LEU A 1 99 ? -2.478 31.426 0.333 1.00 60.22 99 LEU A N 1
ATOM 776 C CA . LEU A 1 99 ? -2.493 29.973 0.132 1.00 60.22 99 LEU A CA 1
ATOM 777 C C . LEU A 1 99 ? -1.766 29.239 1.272 1.00 60.22 99 LEU A C 1
ATOM 779 O O . LEU A 1 99 ? -2.305 28.252 1.771 1.00 60.22 99 LEU A O 1
ATOM 783 N N . GLN A 1 100 ? -0.645 29.774 1.771 1.00 61.31 100 GLN A N 1
ATOM 784 C CA . GLN A 1 100 ? 0.070 29.236 2.942 1.00 61.31 100 GLN A CA 1
ATOM 785 C C . GLN A 1 100 ? -0.788 29.246 4.215 1.00 61.31 100 GLN A C 1
ATOM 787 O O . GLN A 1 100 ? -0.883 28.234 4.904 1.00 61.31 100 GLN A O 1
ATOM 792 N N . ILE A 1 101 ? -1.484 30.356 4.502 1.00 56.34 101 ILE A N 1
ATOM 793 C CA . ILE A 1 101 ? -2.393 30.460 5.665 1.00 56.34 101 ILE A CA 1
ATOM 794 C C . ILE A 1 101 ? -3.543 29.439 5.573 1.00 56.34 101 ILE A C 1
ATOM 796 O O . ILE A 1 101 ? -4.071 28.997 6.591 1.00 56.34 101 ILE A O 1
ATOM 800 N N . LYS A 1 102 ? -3.927 29.046 4.353 1.00 54.00 102 LYS A N 1
ATOM 801 C CA . LYS A 1 102 ? -4.983 28.062 4.074 1.00 54.00 102 LYS A CA 1
ATOM 802 C C . LYS A 1 102 ? -4.457 26.634 3.861 1.00 54.00 102 LYS A C 1
ATOM 804 O O . LYS A 1 102 ? -5.245 25.789 3.443 1.00 54.00 102 LYS A O 1
ATOM 809 N N . ALA A 1 103 ? -3.170 26.375 4.122 1.00 51.34 103 ALA A N 1
ATOM 810 C CA . ALA A 1 103 ? -2.506 25.081 3.926 1.00 51.34 103 ALA A CA 1
ATOM 811 C C . ALA A 1 103 ? -2.692 24.483 2.512 1.00 51.34 103 ALA A C 1
ATOM 813 O O . ALA A 1 103 ? -2.852 23.276 2.350 1.00 51.34 103 ALA A O 1
ATOM 814 N N . ARG A 1 104 ? -2.709 25.335 1.478 1.00 55.78 104 ARG A N 1
ATOM 815 C CA . ARG A 1 104 ? -2.734 24.921 0.064 1.00 55.78 104 ARG A CA 1
ATOM 816 C C . ARG A 1 104 ? -1.318 24.949 -0.536 1.00 55.78 104 ARG A C 1
ATOM 818 O O . ARG A 1 104 ? -0.479 25.679 -0.007 1.00 55.78 104 ARG A O 1
ATOM 825 N N . PRO A 1 105 ? -1.052 24.202 -1.630 1.00 50.44 105 PRO A N 1
ATOM 826 C CA . PRO A 1 105 ? 0.263 24.174 -2.278 1.00 50.44 105 PRO A CA 1
ATOM 827 C C . PRO A 1 105 ? 0.767 25.589 -2.609 1.00 50.44 105 PRO A C 1
ATOM 829 O O . PRO A 1 105 ? 0.016 26.397 -3.160 1.00 50.44 105 PRO A O 1
ATOM 832 N N . SER A 1 106 ? 2.015 25.893 -2.234 1.00 55.47 106 SER A N 1
ATOM 833 C CA . SER A 1 106 ? 2.641 27.221 -2.335 1.00 55.47 106 SER A CA 1
ATOM 834 C C . SER A 1 106 ? 3.976 27.139 -3.072 1.00 55.47 106 SER A C 1
ATOM 836 O O . SER A 1 106 ? 4.727 26.180 -2.912 1.00 55.47 106 SER A O 1
ATOM 838 N N . MET A 1 107 ? 4.299 28.190 -3.828 1.00 57.72 107 MET A N 1
ATOM 839 C CA . MET A 1 107 ? 5.539 28.300 -4.609 1.00 57.72 107 MET A CA 1
ATOM 840 C C . MET A 1 107 ? 6.802 28.425 -3.739 1.00 57.72 107 MET A C 1
ATOM 842 O O . MET A 1 107 ? 7.909 28.260 -4.242 1.00 57.72 107 MET A O 1
ATOM 846 N N . MET A 1 108 ? 6.654 28.744 -2.449 1.00 49.47 108 MET A N 1
ATOM 847 C CA . MET A 1 108 ? 7.767 29.003 -1.525 1.00 49.47 108 MET A CA 1
ATOM 848 C C . MET A 1 108 ? 8.101 27.816 -0.612 1.00 49.47 108 MET A C 1
ATOM 850 O O . MET A 1 108 ? 9.101 27.874 0.100 1.00 49.47 108 MET A O 1
ATOM 854 N N . ASN A 1 109 ? 7.283 26.757 -0.615 1.00 50.16 109 ASN A N 1
ATOM 855 C CA . ASN A 1 109 ? 7.548 25.535 0.141 1.00 50.16 109 ASN A CA 1
ATOM 856 C C . ASN A 1 109 ? 6.938 24.318 -0.583 1.00 50.16 109 ASN A C 1
ATOM 858 O O . ASN A 1 109 ? 5.845 23.877 -0.216 1.00 50.16 109 ASN A O 1
ATOM 862 N N . PRO A 1 110 ? 7.597 23.780 -1.626 1.00 46.78 110 PRO A N 1
ATOM 863 C CA . PRO A 1 110 ? 7.246 22.464 -2.125 1.00 46.78 110 PRO A CA 1
ATOM 864 C C . PRO A 1 110 ? 7.730 21.457 -1.078 1.00 46.78 110 PRO A C 1
ATOM 866 O O . PRO A 1 110 ? 8.882 21.032 -1.090 1.00 46.78 110 PRO A O 1
ATOM 869 N N . GLU A 1 111 ? 6.880 21.106 -0.111 1.00 38.97 111 GLU A N 1
ATOM 870 C CA . GLU A 1 111 ? 7.109 19.848 0.599 1.00 38.97 111 GLU A CA 1
ATOM 871 C C . GLU A 1 111 ? 7.172 18.720 -0.441 1.00 38.97 111 GLU A C 1
ATOM 873 O O . GLU A 1 111 ? 6.478 18.811 -1.462 1.00 38.97 111 GLU 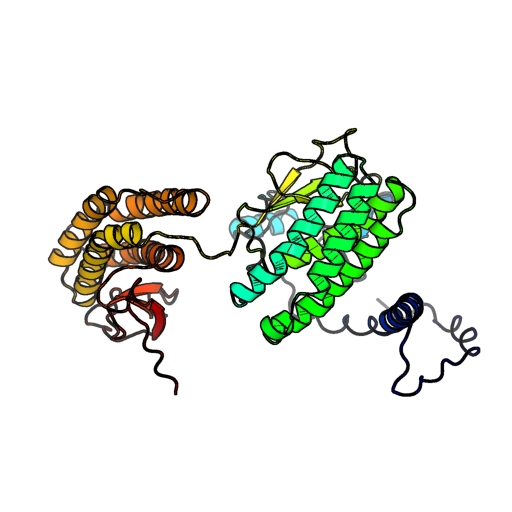A O 1
ATOM 878 N N . PRO A 1 112 ? 7.991 17.674 -0.224 1.00 42.69 112 PRO A N 1
ATOM 879 C CA . PRO A 1 112 ? 7.960 16.506 -1.082 1.00 42.69 112 PRO A CA 1
ATOM 880 C C . PRO A 1 112 ? 6.543 15.942 -1.008 1.00 42.69 112 PRO A C 1
ATOM 882 O O . PRO A 1 112 ? 6.152 15.386 0.011 1.00 42.69 112 PRO A O 1
ATOM 885 N N . THR A 1 113 ? 5.791 16.223 -2.072 1.00 40.09 113 THR A N 1
ATOM 886 C CA . THR A 1 113 ? 4.524 15.654 -2.525 1.00 40.09 113 THR A CA 1
ATOM 887 C C . THR A 1 113 ? 3.639 15.065 -1.428 1.00 40.09 113 THR A C 1
ATOM 889 O O . THR A 1 113 ? 3.968 14.045 -0.821 1.00 40.09 113 THR A O 1
ATOM 892 N N . GLY A 1 114 ? 2.435 15.631 -1.278 1.00 39.00 114 GLY A N 1
ATOM 893 C CA . GLY A 1 114 ? 1.317 14.919 -0.656 1.00 39.00 114 GLY A CA 1
ATOM 894 C C . GLY A 1 114 ? 1.194 13.480 -1.189 1.00 39.00 114 GLY A C 1
ATOM 895 O O . GLY A 1 114 ? 1.763 13.171 -2.241 1.00 39.00 114 GLY A O 1
ATOM 896 N N . PRO A 1 115 ? 0.501 12.587 -0.458 1.00 42.66 115 PRO A N 1
ATOM 897 C CA . PRO A 1 115 ? 0.422 11.176 -0.823 1.00 42.66 115 PRO A CA 1
ATOM 898 C C . PRO A 1 115 ? 0.088 11.037 -2.310 1.00 42.66 115 PRO A C 1
ATOM 900 O O . PRO A 1 115 ? -0.757 11.777 -2.822 1.00 42.66 115 PRO A O 1
ATOM 903 N N . ALA A 1 116 ? 0.786 10.126 -3.000 1.00 51.44 116 ALA A N 1
ATOM 904 C CA . ALA A 1 116 ? 0.427 9.746 -4.363 1.00 51.44 116 ALA A CA 1
ATOM 905 C C . ALA A 1 116 ? -1.094 9.505 -4.422 1.00 51.44 116 ALA A C 1
ATOM 907 O O . ALA A 1 116 ? -1.647 9.029 -3.422 1.00 51.44 116 ALA A O 1
ATOM 908 N N . PRO A 1 117 ? -1.773 9.867 -5.527 1.00 58.53 117 PRO A N 1
ATOM 909 C CA . PRO A 1 117 ? -3.212 9.657 -5.644 1.00 58.53 117 PRO A CA 1
ATOM 910 C C . PRO A 1 117 ? -3.559 8.229 -5.214 1.00 58.53 117 PRO A C 1
ATOM 912 O O . PRO A 1 117 ? -2.844 7.290 -5.569 1.00 58.53 117 PRO A O 1
ATOM 915 N N . GLU A 1 118 ? -4.597 8.081 -4.385 1.00 74.62 118 GLU A N 1
ATOM 916 C CA . GLU A 1 118 ? -4.984 6.763 -3.887 1.00 74.62 118 GLU A CA 1
ATOM 917 C C . GLU A 1 118 ? -5.291 5.850 -5.082 1.00 74.62 118 GLU A C 1
ATOM 919 O O . GLU A 1 118 ? -6.109 6.222 -5.933 1.00 74.62 118 GLU A O 1
ATOM 924 N N . PRO A 1 119 ? -4.636 4.678 -5.183 1.00 88.56 119 PRO A N 1
ATOM 925 C CA . PRO A 1 119 ? -4.893 3.758 -6.276 1.00 88.56 119 PRO A CA 1
ATOM 926 C C . PRO A 1 119 ? -6.351 3.322 -6.292 1.00 88.56 119 PRO A C 1
ATOM 928 O O . PRO A 1 119 ? -6.959 3.129 -5.238 1.00 88.56 119 PRO A O 1
ATOM 931 N N . ILE A 1 120 ? -6.886 3.060 -7.481 1.00 90.00 120 ILE A N 1
ATOM 932 C CA . ILE A 1 120 ? -8.258 2.575 -7.600 1.00 90.00 120 ILE A CA 1
ATOM 933 C C . ILE A 1 120 ? -8.433 1.238 -6.861 1.00 90.00 120 ILE A C 1
ATOM 935 O O . ILE A 1 120 ? -7.519 0.395 -6.778 1.00 90.00 120 ILE A O 1
ATOM 939 N N . GLU A 1 121 ? -9.628 1.029 -6.314 1.00 87.50 121 GLU A N 1
ATOM 940 C CA . GLU A 1 121 ? -9.976 -0.219 -5.646 1.00 87.50 121 GLU A CA 1
ATOM 941 C C . GLU A 1 121 ? -10.192 -1.329 -6.683 1.00 87.50 121 GLU A C 1
ATOM 943 O O . GLU A 1 121 ? -11.126 -1.308 -7.480 1.00 87.50 121 GLU A O 1
ATOM 948 N N . ILE A 1 122 ? -9.312 -2.329 -6.655 1.00 91.56 122 ILE A N 1
ATOM 949 C CA . ILE A 1 122 ? -9.419 -3.565 -7.440 1.00 91.56 122 ILE A CA 1
ATOM 950 C C . ILE A 1 122 ? -9.182 -4.774 -6.532 1.00 91.56 122 ILE A C 1
ATOM 952 O O . ILE A 1 122 ? -8.477 -4.640 -5.520 1.00 91.56 122 ILE A O 1
ATOM 956 N N . PRO A 1 123 ? -9.703 -5.964 -6.892 1.00 90.88 123 PRO A N 1
ATOM 957 C CA . PRO A 1 123 ? -9.433 -7.190 -6.150 1.00 90.88 123 PRO A CA 1
ATOM 958 C C . PRO A 1 123 ? -7.928 -7.419 -5.962 1.00 90.88 123 PRO A C 1
ATOM 960 O O . PRO A 1 123 ? -7.149 -7.279 -6.908 1.00 90.88 123 PRO A O 1
ATOM 963 N N . SER A 1 124 ? -7.508 -7.821 -4.758 1.00 89.62 124 SER A N 1
ATOM 964 C CA . SER A 1 124 ? -6.083 -8.028 -4.444 1.00 89.62 124 SER A CA 1
ATOM 965 C C . SER A 1 124 ? -5.421 -9.032 -5.389 1.00 89.62 124 SER A C 1
ATOM 967 O O . SER A 1 124 ? -4.311 -8.793 -5.856 1.00 89.62 124 SER A O 1
ATOM 969 N N . ALA A 1 125 ? -6.133 -10.104 -5.747 1.00 91.31 125 ALA A N 1
ATOM 970 C CA . ALA A 1 125 ? -5.673 -11.100 -6.710 1.00 91.31 125 ALA A CA 1
ATOM 971 C C . ALA A 1 125 ? -5.379 -10.488 -8.090 1.00 91.31 125 ALA A C 1
ATOM 973 O O . ALA A 1 125 ? -4.368 -10.818 -8.705 1.00 91.31 125 ALA A O 1
ATOM 974 N N . ALA A 1 126 ? -6.221 -9.559 -8.553 1.00 93.25 126 ALA A N 1
ATOM 975 C CA . ALA A 1 126 ? -6.028 -8.884 -9.831 1.00 93.25 126 ALA A CA 1
ATOM 976 C C . ALA A 1 126 ? -4.828 -7.922 -9.784 1.00 93.25 126 ALA A C 1
ATOM 978 O O . ALA A 1 126 ? -4.029 -7.881 -10.716 1.00 93.25 126 ALA A O 1
ATOM 979 N N . ARG A 1 127 ? -4.627 -7.224 -8.657 1.00 94.81 127 ARG A N 1
ATOM 980 C CA . ARG A 1 127 ? -3.432 -6.393 -8.428 1.00 94.81 127 ARG A CA 1
ATOM 981 C C . ARG A 1 127 ? -2.151 -7.227 -8.411 1.00 94.81 127 ARG A C 1
ATOM 983 O O . ARG A 1 127 ? -1.162 -6.865 -9.039 1.00 94.81 127 ARG A O 1
ATOM 990 N N . MET A 1 128 ? -2.175 -8.373 -7.733 1.00 94.44 128 MET A N 1
ATOM 991 C CA . MET A 1 128 ? -1.044 -9.304 -7.692 1.00 94.44 128 MET A CA 1
ATOM 992 C C . MET A 1 128 ? -0.732 -9.901 -9.068 1.00 94.44 128 MET A C 1
ATOM 994 O O . MET A 1 128 ? 0.438 -10.132 -9.365 1.00 94.44 128 MET A O 1
ATOM 998 N N . ALA A 1 129 ? -1.734 -10.094 -9.931 1.00 95.62 129 ALA A N 1
ATOM 999 C CA . ALA A 1 129 ? -1.520 -10.553 -11.303 1.00 95.62 129 ALA A CA 1
ATOM 1000 C C . ALA A 1 129 ? -0.681 -9.571 -12.146 1.00 95.62 129 ALA A C 1
ATOM 1002 O O . ALA A 1 129 ? -0.054 -9.997 -13.111 1.00 95.62 129 ALA A O 1
ATOM 1003 N N . MET A 1 130 ? -0.601 -8.288 -11.763 1.00 96.62 130 MET A N 1
ATOM 1004 C CA . MET A 1 130 ? 0.249 -7.283 -12.421 1.00 96.62 130 MET A CA 1
ATOM 1005 C C . MET A 1 130 ? 1.713 -7.314 -11.957 1.00 96.62 130 MET A C 1
ATOM 1007 O O . MET A 1 130 ? 2.572 -6.723 -12.609 1.00 96.62 130 MET A O 1
ATOM 1011 N N . ASN A 1 131 ? 2.038 -8.002 -10.854 1.00 97.19 131 ASN A N 1
ATOM 1012 C CA . ASN A 1 131 ? 3.400 -8.047 -10.306 1.00 97.19 131 ASN A CA 1
ATOM 1013 C C . ASN A 1 131 ? 4.480 -8.432 -11.340 1.00 97.19 131 ASN A C 1
ATOM 1015 O O . ASN A 1 131 ? 5.528 -7.779 -11.344 1.00 97.19 131 ASN A O 1
ATOM 1019 N N . PRO A 1 132 ? 4.258 -9.411 -12.243 1.00 98.56 132 PRO A N 1
ATOM 1020 C CA . PRO A 1 132 ? 5.234 -9.748 -13.277 1.00 98.56 132 PRO A CA 1
ATOM 1021 C C . PRO A 1 132 ? 5.531 -8.599 -14.256 1.00 98.56 132 PRO A C 1
ATOM 1023 O O . PRO A 1 132 ? 6.645 -8.516 -14.768 1.00 98.56 132 PRO A O 1
ATOM 1026 N N . VAL A 1 133 ? 4.588 -7.672 -14.478 1.00 98.62 133 VAL A N 1
ATOM 1027 C CA . VAL A 1 133 ? 4.804 -6.477 -15.316 1.00 98.62 133 VAL A CA 1
ATOM 1028 C C . VAL A 1 133 ? 5.785 -5.524 -14.638 1.00 98.62 133 VAL A C 1
ATOM 1030 O O . VAL A 1 133 ? 6.771 -5.117 -15.254 1.00 98.62 133 VAL A O 1
ATOM 1033 N N . TYR A 1 134 ? 5.577 -5.232 -13.348 1.00 98.56 134 TYR A N 1
ATOM 1034 C CA . TYR A 1 134 ? 6.507 -4.411 -12.565 1.00 98.56 134 TYR A CA 1
ATOM 1035 C C . TYR A 1 134 ? 7.888 -5.068 -12.459 1.00 98.56 134 TYR A C 1
ATOM 1037 O O . TYR A 1 134 ? 8.899 -4.395 -12.633 1.00 98.56 134 TYR A O 1
ATOM 1045 N N . GLN A 1 135 ? 7.954 -6.383 -12.236 1.00 98.62 135 GLN A N 1
ATOM 1046 C CA . GLN A 1 135 ? 9.222 -7.123 -12.189 1.00 98.62 135 GLN A CA 1
ATOM 1047 C C . GLN A 1 135 ? 9.970 -7.071 -13.526 1.00 98.62 135 GLN A C 1
ATOM 1049 O O . GLN A 1 135 ? 11.171 -6.805 -13.538 1.00 98.62 135 GLN A O 1
ATOM 1054 N N . GLY A 1 136 ? 9.269 -7.276 -14.647 1.00 98.69 136 GLY A N 1
ATOM 1055 C CA . GLY A 1 136 ? 9.844 -7.157 -15.988 1.00 98.69 136 GLY A CA 1
ATOM 1056 C C . GLY A 1 136 ? 10.392 -5.754 -16.248 1.00 98.69 136 GLY A C 1
ATOM 1057 O O . GLY A 1 136 ? 11.530 -5.607 -16.686 1.00 98.69 136 GLY A O 1
ATOM 1058 N N . TYR A 1 137 ? 9.633 -4.718 -15.889 1.00 98.81 137 TYR A N 1
ATOM 1059 C CA . TYR A 1 137 ? 10.069 -3.325 -15.998 1.00 98.81 137 TYR A CA 1
ATOM 1060 C C . TYR A 1 137 ? 11.319 -3.025 -15.162 1.00 98.81 137 TYR A C 1
ATOM 1062 O O . TYR A 1 137 ? 12.285 -2.453 -15.668 1.00 98.81 137 TYR A O 1
ATOM 1070 N N . LEU A 1 138 ? 11.331 -3.440 -13.893 1.00 98.75 138 LEU A N 1
ATOM 1071 C CA . LEU A 1 138 ? 12.474 -3.233 -13.004 1.00 98.75 138 LEU A CA 1
ATOM 1072 C C . LEU A 1 138 ? 13.723 -3.950 -13.533 1.00 98.75 138 LEU A C 1
ATOM 1074 O O . LEU A 1 138 ? 14.819 -3.401 -13.449 1.00 98.75 138 LEU A O 1
ATOM 1078 N N . ALA A 1 139 ? 13.558 -5.124 -14.150 1.00 98.81 139 ALA A N 1
ATOM 1079 C CA . ALA A 1 139 ? 14.649 -5.838 -14.806 1.00 98.81 139 ALA A CA 1
ATOM 1080 C C . ALA A 1 139 ? 15.177 -5.108 -16.057 1.00 98.81 139 ALA A C 1
ATOM 1082 O O . ALA A 1 139 ? 16.385 -5.137 -16.294 1.00 98.81 139 ALA A O 1
ATOM 1083 N N . VAL A 1 140 ? 14.321 -4.416 -16.827 1.00 98.88 140 VAL A N 1
ATOM 1084 C CA . VAL A 1 140 ? 14.770 -3.520 -17.913 1.00 98.88 140 VAL A CA 1
ATOM 1085 C C . VAL A 1 140 ? 15.600 -2.371 -17.338 1.00 98.88 140 VAL A C 1
ATOM 1087 O O . VAL A 1 140 ? 16.709 -2.123 -17.809 1.00 98.88 140 VAL A O 1
ATOM 1090 N N . ALA A 1 141 ? 15.095 -1.698 -16.299 1.00 98.69 141 ALA A N 1
ATOM 1091 C CA . ALA A 1 141 ? 15.781 -0.572 -15.666 1.00 98.69 141 ALA A CA 1
ATOM 1092 C C . ALA A 1 141 ? 17.159 -0.976 -15.108 1.00 98.69 141 ALA A C 1
ATOM 1094 O O . ALA A 1 141 ? 18.157 -0.304 -15.370 1.00 98.69 141 ALA A O 1
ATOM 1095 N N . GLU A 1 142 ? 17.236 -2.103 -14.394 1.00 98.44 142 GLU A N 1
ATOM 1096 C CA . GLU A 1 142 ? 18.486 -2.648 -13.851 1.00 98.44 142 GLU A CA 1
ATOM 1097 C C . GLU A 1 142 ? 19.486 -2.994 -14.967 1.00 98.44 142 GLU A C 1
ATOM 1099 O O . GLU A 1 142 ? 20.664 -2.645 -14.883 1.00 98.44 142 GLU A O 1
ATOM 1104 N N . ALA A 1 143 ? 19.022 -3.628 -16.048 1.00 98.75 143 ALA A N 1
ATOM 1105 C CA . ALA A 1 143 ? 19.869 -3.972 -17.185 1.00 98.75 143 ALA A CA 1
ATOM 1106 C C . ALA A 1 143 ? 20.457 -2.724 -17.867 1.00 98.75 143 ALA A C 1
ATOM 1108 O O . ALA A 1 143 ? 21.658 -2.669 -18.137 1.00 98.75 143 ALA A O 1
ATOM 1109 N N . LEU A 1 144 ? 19.649 -1.678 -18.076 1.00 98.12 144 LEU A N 1
ATOM 1110 C CA . LEU A 1 144 ? 20.119 -0.408 -18.642 1.00 98.12 144 LEU A CA 1
ATOM 1111 C C . LEU A 1 144 ? 21.077 0.341 -17.704 1.00 98.12 144 LEU A C 1
ATOM 1113 O O . LEU A 1 144 ? 22.046 0.951 -18.176 1.00 98.12 144 LEU A O 1
ATOM 1117 N N . ALA A 1 145 ? 20.851 0.258 -16.390 1.00 97.88 145 ALA A N 1
ATOM 1118 C CA . ALA A 1 145 ? 21.760 0.790 -15.377 1.00 97.88 145 ALA A CA 1
ATOM 1119 C C . ALA A 1 145 ? 23.115 0.049 -15.368 1.00 97.88 145 ALA A C 1
ATOM 1121 O O . ALA A 1 145 ? 24.152 0.646 -15.079 1.00 97.88 145 ALA A O 1
ATOM 1122 N N . ALA A 1 146 ? 23.123 -1.229 -15.753 1.00 97.94 146 ALA A N 1
ATOM 1123 C CA . ALA A 1 146 ? 24.318 -2.059 -15.885 1.00 97.94 146 ALA A CA 1
ATOM 1124 C C . ALA A 1 146 ? 24.985 -2.004 -17.277 1.00 97.94 146 ALA A C 1
ATOM 1126 O O . ALA A 1 146 ? 25.989 -2.682 -17.486 1.00 97.94 146 ALA A O 1
ATOM 1127 N N . ASN A 1 147 ? 24.474 -1.200 -18.223 1.00 98.12 147 ASN A N 1
ATOM 1128 C CA . ASN A 1 147 ? 24.886 -1.202 -19.639 1.00 98.12 147 ASN A CA 1
ATOM 1129 C C . ASN A 1 147 ? 24.709 -2.567 -20.350 1.00 98.12 147 ASN A C 1
ATOM 1131 O O . ASN A 1 147 ? 25.414 -2.854 -21.318 1.00 98.12 147 ASN A O 1
ATOM 1135 N N . ASP A 1 148 ? 23.765 -3.400 -19.915 1.00 98.56 148 ASP A N 1
ATOM 1136 C CA . ASP A 1 148 ? 23.502 -4.720 -20.496 1.00 98.56 148 ASP A CA 1
ATOM 1137 C C . ASP A 1 148 ? 22.295 -4.674 -21.447 1.00 98.56 148 ASP A C 1
ATOM 1139 O O . ASP A 1 148 ? 21.140 -4.839 -21.051 1.00 98.56 148 ASP A O 1
ATOM 1143 N N . LEU A 1 149 ? 22.570 -4.430 -22.731 1.00 97.88 149 LEU A N 1
ATOM 1144 C CA . LEU A 1 149 ? 21.532 -4.323 -23.758 1.00 97.88 149 LEU A CA 1
ATOM 1145 C C . LEU A 1 149 ? 20.791 -5.651 -23.988 1.00 97.88 149 LEU A C 1
ATOM 1147 O O . LEU A 1 149 ? 19.575 -5.658 -24.160 1.00 97.88 149 LEU A O 1
ATOM 1151 N N . ALA A 1 150 ? 21.503 -6.781 -23.955 1.00 98.62 150 ALA A N 1
ATOM 1152 C CA . ALA A 1 150 ? 20.905 -8.089 -24.206 1.00 98.62 150 ALA A CA 1
ATOM 1153 C C . ALA A 1 150 ? 19.908 -8.460 -23.100 1.00 98.62 150 ALA A C 1
ATOM 1155 O O . ALA A 1 150 ? 18.784 -8.885 -23.388 1.00 98.62 150 ALA A O 1
ATOM 1156 N N . ARG A 1 151 ? 20.283 -8.229 -21.834 1.00 98.75 151 ARG A N 1
ATOM 1157 C CA . ARG A 1 151 ? 19.376 -8.412 -20.696 1.00 98.75 151 ARG A CA 1
ATOM 1158 C C . ARG A 1 151 ? 18.201 -7.437 -20.751 1.00 98.75 151 ARG A C 1
ATOM 1160 O O . ARG A 1 151 ? 17.086 -7.844 -20.432 1.00 98.75 151 ARG A O 1
ATOM 1167 N N . ALA A 1 152 ? 18.410 -6.195 -21.200 1.00 98.69 152 ALA A N 1
ATOM 1168 C CA . ALA A 1 152 ? 17.327 -5.225 -21.371 1.00 98.69 152 ALA A CA 1
ATOM 1169 C C . ALA A 1 152 ? 16.291 -5.699 -22.407 1.00 98.69 152 ALA A C 1
ATOM 1171 O O . ALA A 1 152 ? 15.094 -5.648 -22.128 1.00 98.69 152 ALA A O 1
ATOM 1172 N N . HIS A 1 153 ? 16.725 -6.240 -23.552 1.00 98.44 153 HIS A N 1
ATOM 1173 C CA . HIS A 1 153 ? 15.819 -6.805 -24.562 1.00 98.44 153 HIS A CA 1
ATOM 1174 C C . HIS A 1 153 ? 15.021 -7.990 -24.010 1.00 98.44 153 HIS A C 1
ATOM 1176 O O . HIS A 1 153 ? 13.801 -8.055 -24.167 1.00 98.44 153 HIS A O 1
ATOM 1182 N N . GLN A 1 154 ? 15.698 -8.919 -23.329 1.00 98.62 154 GLN A N 1
ATOM 1183 C CA . GLN A 1 154 ? 15.044 -10.086 -22.741 1.00 98.62 154 GLN A CA 1
ATOM 1184 C C . GLN A 1 154 ? 14.011 -9.683 -21.678 1.00 98.62 154 GLN A C 1
ATOM 1186 O O . GLN A 1 154 ? 12.900 -10.214 -21.666 1.00 98.62 154 GLN A O 1
ATOM 1191 N N . ALA A 1 155 ? 14.356 -8.736 -20.803 1.00 98.81 155 ALA A N 1
ATOM 1192 C CA . ALA A 1 155 ? 13.453 -8.232 -19.774 1.00 98.81 155 ALA A CA 1
ATOM 1193 C C . ALA A 1 155 ? 12.241 -7.501 -20.375 1.00 98.81 155 ALA A C 1
ATOM 1195 O O . ALA A 1 155 ? 11.120 -7.703 -19.910 1.00 98.81 155 ALA A O 1
ATOM 1196 N N . ALA A 1 156 ? 12.438 -6.720 -21.443 1.00 98.00 156 ALA A N 1
ATOM 1197 C CA . ALA A 1 156 ? 11.357 -6.018 -22.131 1.00 98.00 156 ALA A CA 1
ATOM 1198 C C . ALA A 1 156 ? 10.373 -6.995 -22.799 1.00 98.00 156 ALA A C 1
ATOM 1200 O O . ALA A 1 156 ? 9.163 -6.820 -22.674 1.00 98.00 156 ALA A O 1
ATOM 1201 N N . LEU A 1 157 ? 10.864 -8.076 -23.419 1.00 97.12 157 LEU A N 1
ATOM 1202 C CA . LEU A 1 157 ? 10.005 -9.160 -23.918 1.00 97.12 157 LEU A CA 1
ATOM 1203 C C . LEU A 1 157 ? 9.228 -9.850 -22.787 1.00 97.12 157 LEU A C 1
ATOM 1205 O O . LEU A 1 157 ? 8.045 -10.150 -22.944 1.00 97.12 157 LEU A O 1
ATOM 1209 N N . GLY A 1 158 ? 9.876 -10.076 -21.640 1.00 97.69 158 GLY A N 1
ATOM 1210 C CA . GLY A 1 158 ? 9.225 -10.622 -20.448 1.00 97.69 158 GLY A CA 1
ATOM 1211 C C . GLY A 1 158 ? 8.104 -9.721 -19.922 1.00 97.69 158 GLY A C 1
ATOM 1212 O O . GLY A 1 158 ? 7.030 -10.219 -19.593 1.00 97.69 158 GLY A O 1
ATOM 1213 N N . LEU A 1 159 ? 8.322 -8.401 -19.904 1.00 98.31 159 LEU A N 1
ATOM 1214 C CA . LEU A 1 159 ? 7.303 -7.409 -19.552 1.00 98.31 159 LEU A CA 1
ATOM 1215 C C . LEU A 1 159 ? 6.111 -7.475 -20.508 1.00 98.31 159 LEU A C 1
ATOM 1217 O O . LEU A 1 159 ? 4.978 -7.521 -20.039 1.00 98.31 159 LEU A O 1
ATOM 1221 N N . VAL A 1 160 ? 6.351 -7.513 -21.823 1.00 95.25 160 VAL A N 1
ATOM 1222 C CA . VAL A 1 160 ? 5.276 -7.614 -22.824 1.00 95.25 160 VAL A CA 1
ATOM 1223 C C . VAL A 1 160 ? 4.428 -8.861 -22.581 1.00 95.25 160 VAL A C 1
ATOM 1225 O O . VAL A 1 160 ? 3.212 -8.755 -22.444 1.00 95.25 160 VAL A O 1
ATOM 1228 N N . ALA A 1 161 ? 5.067 -10.024 -22.437 1.00 96.38 161 ALA A N 1
ATOM 1229 C CA . ALA A 1 161 ? 4.363 -11.275 -22.170 1.00 96.38 161 ALA A CA 1
ATOM 1230 C C . ALA A 1 161 ? 3.574 -11.230 -20.849 1.00 96.38 161 ALA A C 1
ATOM 1232 O O . ALA A 1 161 ? 2.457 -11.738 -20.776 1.00 96.38 161 ALA A O 1
ATOM 1233 N N . ALA A 1 162 ? 4.135 -10.603 -19.810 1.00 98.25 162 ALA A N 1
ATOM 1234 C CA . ALA A 1 162 ? 3.451 -10.401 -18.539 1.00 98.25 162 ALA A CA 1
ATOM 1235 C C . ALA A 1 162 ? 2.222 -9.492 -18.679 1.00 98.25 162 ALA A C 1
ATOM 1237 O O . ALA A 1 162 ? 1.179 -9.797 -18.108 1.00 98.25 162 ALA A O 1
ATOM 1238 N N . ALA A 1 163 ? 2.327 -8.400 -19.440 1.00 95.00 163 ALA A N 1
ATOM 1239 C CA . ALA A 1 163 ? 1.229 -7.462 -19.647 1.00 95.00 163 ALA A CA 1
ATOM 1240 C C . ALA A 1 163 ? 0.087 -8.098 -20.456 1.00 95.00 163 ALA A C 1
ATOM 1242 O O . ALA A 1 163 ? -1.076 -7.941 -20.088 1.00 95.00 163 ALA A O 1
ATOM 1243 N N . ASP A 1 164 ? 0.414 -8.883 -21.487 1.00 91.75 164 ASP A N 1
ATOM 1244 C CA . ASP A 1 164 ? -0.566 -9.638 -22.280 1.00 91.75 164 ASP A CA 1
ATOM 1245 C C . ASP A 1 164 ? -1.288 -10.724 -21.458 1.00 91.75 164 ASP A C 1
ATOM 1247 O O . ASP A 1 164 ? -2.427 -11.083 -21.762 1.00 91.75 164 ASP A O 1
ATOM 1251 N N . ALA A 1 165 ? -0.648 -11.249 -20.408 1.00 95.62 165 ALA A N 1
ATOM 1252 C CA . ALA A 1 165 ? -1.214 -12.294 -19.555 1.00 95.62 165 ALA A CA 1
ATOM 1253 C C . ALA A 1 165 ? -2.219 -11.776 -18.508 1.00 95.62 165 ALA A C 1
ATOM 1255 O O . ALA A 1 165 ? -2.957 -12.577 -17.926 1.00 95.62 165 ALA A O 1
ATOM 1256 N N . VAL A 1 166 ? -2.265 -10.466 -18.241 1.00 94.88 166 VAL A N 1
ATOM 1257 C CA . VAL A 1 166 ? -3.213 -9.893 -17.275 1.00 94.88 166 VAL A CA 1
ATOM 1258 C C . VAL A 1 166 ? -4.619 -9.882 -17.871 1.00 94.88 166 VAL A C 1
ATOM 1260 O O . VAL A 1 166 ? -4.907 -9.177 -18.840 1.00 94.88 166 VAL A O 1
ATOM 1263 N N . ASP A 1 167 ? -5.538 -10.616 -17.240 1.00 92.25 167 ASP A N 1
ATOM 1264 C CA . ASP A 1 167 ? -6.950 -10.588 -17.614 1.00 92.25 167 ASP A CA 1
ATOM 1265 C C . ASP A 1 167 ? -7.617 -9.300 -17.116 1.00 92.25 167 ASP A C 1
ATOM 1267 O O . ASP A 1 167 ? -8.098 -9.221 -15.981 1.00 92.25 167 ASP A O 1
ATOM 1271 N N . GLY A 1 168 ? -7.683 -8.295 -17.994 1.00 88.56 168 GLY A N 1
ATOM 1272 C CA . GLY A 1 168 ? -8.284 -6.996 -17.694 1.00 88.56 168 GLY A CA 1
ATOM 1273 C C . GLY A 1 168 ? -9.718 -7.075 -17.156 1.00 88.56 168 GLY A C 1
ATOM 1274 O O . GLY A 1 168 ? -10.103 -6.229 -16.359 1.00 88.56 168 GLY A O 1
ATOM 1275 N N . ARG A 1 169 ? -10.486 -8.127 -17.484 1.00 88.56 169 ARG A N 1
ATOM 1276 C CA . ARG A 1 169 ? -11.871 -8.310 -17.002 1.00 88.56 169 ARG A CA 1
ATOM 1277 C C . ARG A 1 169 ? -11.955 -8.462 -15.482 1.00 88.56 169 ARG A C 1
ATOM 1279 O O . ARG A 1 169 ? -13.002 -8.204 -14.897 1.00 88.56 169 ARG A O 1
ATOM 1286 N N . THR A 1 170 ? -10.863 -8.875 -14.841 1.00 91.19 170 THR A N 1
ATOM 1287 C CA . THR A 1 170 ? -10.778 -9.027 -13.380 1.00 91.19 170 THR A CA 1
ATOM 1288 C C . THR A 1 170 ? -10.623 -7.695 -12.636 1.00 91.19 170 THR A C 1
ATOM 1290 O O . THR A 1 170 ? -10.681 -7.674 -11.408 1.00 91.19 170 THR A O 1
ATOM 1293 N N . LEU A 1 171 ? -10.464 -6.581 -13.362 1.00 89.88 171 LEU A N 1
ATOM 1294 C CA . LEU A 1 171 ? -10.196 -5.247 -12.815 1.00 89.88 171 LEU A CA 1
ATOM 1295 C C . LEU A 1 171 ? -11.454 -4.388 -12.627 1.00 89.88 171 LEU A C 1
ATOM 1297 O O . LEU A 1 171 ? -11.346 -3.225 -12.250 1.00 89.88 171 LEU A O 1
ATOM 1301 N N . GLY A 1 172 ? -12.641 -4.933 -12.908 1.00 87.06 172 GLY A N 1
ATOM 1302 C CA . GLY A 1 172 ? -13.876 -4.148 -12.964 1.00 87.06 172 GLY A CA 1
ATOM 1303 C C . GLY A 1 172 ? -13.936 -3.239 -14.198 1.00 87.06 172 GLY A C 1
ATOM 1304 O O . GLY A 1 172 ? -13.014 -3.212 -15.013 1.00 87.06 172 GLY A O 1
ATOM 1305 N N . GLU A 1 173 ? -15.043 -2.517 -14.371 1.00 81.31 173 GLU A N 1
ATOM 1306 C CA . GLU A 1 173 ? -15.292 -1.700 -15.570 1.00 81.31 173 GLU A CA 1
ATOM 1307 C C . GLU A 1 173 ? -14.309 -0.525 -15.687 1.00 81.31 173 GLU A C 1
ATOM 1309 O O . GLU A 1 173 ? -13.627 -0.390 -16.705 1.00 81.31 173 GLU A O 1
ATOM 1314 N N . GLU A 1 174 ? -14.170 0.262 -14.616 1.00 85.00 174 GLU A N 1
ATOM 1315 C CA . GLU A 1 174 ? -13.219 1.376 -14.535 1.00 85.00 174 GLU A CA 1
ATOM 1316 C C . GLU A 1 174 ? -11.779 0.878 -14.744 1.00 85.00 174 GLU A C 1
ATOM 1318 O O . GLU A 1 174 ? -11.088 1.312 -15.672 1.00 85.00 174 GLU A O 1
ATOM 1323 N N . GLY A 1 175 ? -11.352 -0.125 -13.969 1.00 89.38 175 GLY A N 1
ATOM 1324 C CA . GLY A 1 175 ? -10.002 -0.679 -14.060 1.00 89.38 175 GLY A CA 1
ATOM 1325 C C . GLY A 1 175 ? -9.669 -1.278 -15.430 1.00 89.38 175 GLY A C 1
ATOM 1326 O O . GLY A 1 175 ? -8.555 -1.092 -15.919 1.00 89.38 175 GLY A O 1
ATOM 1327 N N . SER A 1 176 ? -10.629 -1.922 -16.105 1.00 89.31 176 SER A N 1
ATOM 1328 C CA . SER A 1 176 ? -10.436 -2.473 -17.458 1.00 89.31 176 SER A CA 1
ATOM 1329 C C . SER A 1 176 ? -10.074 -1.392 -18.481 1.00 89.31 176 SER A C 1
ATOM 1331 O O . SER A 1 176 ? -9.193 -1.601 -19.322 1.00 89.31 176 SER A O 1
ATOM 1333 N N . GLY A 1 177 ? -10.743 -0.234 -18.420 1.00 85.69 177 GLY A N 1
ATOM 1334 C CA . GLY A 1 177 ? -10.494 0.892 -19.322 1.00 85.69 177 GLY A CA 1
ATOM 1335 C C . GLY A 1 177 ? -9.096 1.481 -19.134 1.00 85.69 177 GLY A C 1
ATOM 1336 O O . GLY A 1 177 ? -8.348 1.642 -20.106 1.00 85.69 177 GLY A O 1
ATOM 1337 N N . HIS A 1 178 ? -8.711 1.725 -17.877 1.00 88.12 178 HIS A N 1
ATOM 1338 C CA . HIS A 1 178 ? -7.368 2.191 -17.528 1.00 88.12 178 HIS A CA 1
ATOM 1339 C C . HIS A 1 178 ? -6.288 1.191 -17.954 1.00 88.12 178 HIS A C 1
ATOM 1341 O O . HIS A 1 178 ? -5.305 1.587 -18.586 1.00 88.12 178 HIS A O 1
ATOM 1347 N N . TRP A 1 179 ? -6.494 -0.102 -17.681 1.00 92.00 179 TRP A N 1
ATOM 1348 C CA . TRP A 1 179 ? -5.536 -1.157 -18.003 1.00 92.00 179 TRP A CA 1
ATOM 1349 C C . TRP A 1 179 ? -5.284 -1.236 -19.500 1.00 92.00 179 TRP A C 1
ATOM 1351 O O . TRP A 1 179 ? -4.139 -1.163 -19.934 1.00 92.00 179 TRP A O 1
ATOM 1361 N N . LYS A 1 180 ? -6.348 -1.292 -20.310 1.00 86.06 180 LYS A N 1
ATOM 1362 C CA . LYS A 1 180 ? -6.228 -1.373 -21.770 1.00 86.06 180 LYS A CA 1
ATOM 1363 C C . LYS A 1 180 ? -5.383 -0.232 -22.336 1.00 86.06 180 LYS A C 1
ATOM 1365 O O . LYS A 1 180 ? -4.569 -0.458 -23.225 1.00 86.06 180 LYS A O 1
ATOM 1370 N N . ARG A 1 181 ? -5.572 0.996 -21.851 1.00 88.00 181 ARG A N 1
ATOM 1371 C CA . ARG A 1 181 ? -4.809 2.159 -22.322 1.00 88.00 181 ARG A CA 1
ATOM 1372 C C . ARG A 1 181 ? -3.347 2.092 -21.875 1.00 88.00 181 ARG A C 1
ATOM 1374 O O . ARG A 1 181 ? -2.458 2.182 -22.718 1.00 88.00 181 ARG A O 1
ATOM 1381 N N . LEU A 1 182 ? -3.109 1.925 -20.575 1.00 89.00 182 LEU A N 1
ATOM 1382 C CA . LEU A 1 182 ? -1.770 1.994 -19.983 1.00 89.00 182 LEU A CA 1
ATOM 1383 C C . LEU A 1 182 ? -0.901 0.778 -20.343 1.00 89.00 182 LEU A C 1
ATOM 1385 O O . LEU A 1 182 ? 0.266 0.944 -20.689 1.00 89.00 182 LEU A O 1
ATOM 1389 N N . ALA A 1 183 ? -1.467 -0.432 -20.348 1.00 88.25 183 ALA A N 1
ATOM 1390 C CA . ALA A 1 183 ? -0.754 -1.640 -20.757 1.00 88.25 183 ALA A CA 1
ATOM 1391 C C . ALA A 1 183 ? -0.345 -1.575 -22.234 1.00 88.25 183 ALA A C 1
ATOM 1393 O O . ALA A 1 183 ? 0.793 -1.895 -22.557 1.00 88.25 183 ALA A O 1
ATOM 1394 N N . ASN A 1 184 ? -1.209 -1.074 -23.127 1.00 82.56 184 ASN A N 1
ATOM 1395 C CA . ASN A 1 184 ? -0.845 -0.887 -24.537 1.00 82.56 184 ASN A CA 1
ATOM 1396 C C . ASN A 1 184 ? 0.301 0.121 -24.716 1.00 82.56 184 ASN A C 1
ATOM 1398 O O . ASN A 1 184 ? 1.177 -0.099 -25.551 1.00 82.56 184 ASN A O 1
ATOM 1402 N N . GLN A 1 185 ? 0.317 1.206 -23.933 1.00 85.06 185 GLN A N 1
ATOM 1403 C CA . GLN A 1 185 ? 1.422 2.171 -23.933 1.00 85.06 185 GLN A CA 1
ATOM 1404 C C . GLN A 1 185 ? 2.726 1.522 -23.451 1.00 85.06 185 GLN A C 1
ATOM 1406 O O . GLN A 1 185 ? 3.753 1.654 -24.117 1.00 85.06 185 GLN A O 1
ATOM 1411 N N . ALA A 1 186 ? 2.673 0.767 -22.349 1.00 90.06 186 ALA A N 1
ATOM 1412 C CA . ALA A 1 186 ? 3.826 0.046 -21.817 1.00 90.06 186 ALA A CA 1
ATOM 1413 C C . ALA A 1 186 ? 4.345 -1.015 -22.802 1.00 90.06 186 ALA A C 1
ATOM 1415 O O . ALA A 1 186 ? 5.540 -1.059 -23.072 1.00 90.06 186 ALA A O 1
ATOM 1416 N N . ILE A 1 187 ? 3.463 -1.821 -23.401 1.00 86.38 187 ILE A N 1
ATOM 1417 C CA . ILE A 1 187 ? 3.819 -2.838 -24.404 1.00 86.38 187 ILE A CA 1
ATOM 1418 C C . ILE A 1 187 ? 4.481 -2.187 -25.621 1.00 86.38 187 ILE A C 1
ATOM 1420 O O . ILE A 1 187 ? 5.535 -2.639 -26.067 1.00 86.38 187 ILE A O 1
ATOM 1424 N N . PHE A 1 188 ? 3.894 -1.110 -26.152 1.00 80.88 188 PHE A N 1
ATOM 1425 C CA . PHE A 1 188 ? 4.455 -0.398 -27.299 1.00 80.88 188 PHE A CA 1
ATOM 1426 C C . PHE A 1 188 ? 5.856 0.150 -26.998 1.00 80.88 188 PHE A C 1
ATOM 1428 O O . PHE A 1 188 ? 6.782 -0.057 -27.783 1.00 80.88 188 PHE A O 1
ATOM 1435 N N . ALA A 1 189 ? 6.032 0.802 -25.848 1.00 83.56 189 ALA A N 1
ATOM 1436 C CA . ALA A 1 189 ? 7.325 1.338 -25.444 1.00 83.56 189 ALA A CA 1
ATOM 1437 C C . ALA A 1 189 ? 8.358 0.231 -25.157 1.00 83.56 189 ALA A C 1
ATOM 1439 O O . ALA A 1 189 ? 9.522 0.365 -25.531 1.00 83.56 189 ALA A O 1
ATOM 1440 N N . ALA A 1 190 ? 7.934 -0.896 -24.575 1.00 87.12 190 ALA A N 1
ATOM 1441 C CA . ALA A 1 190 ? 8.787 -2.059 -24.349 1.00 87.12 190 ALA A CA 1
ATOM 1442 C C . ALA A 1 190 ? 9.299 -2.662 -25.665 1.00 87.12 190 ALA A C 1
ATOM 1444 O O . ALA A 1 190 ? 10.486 -2.967 -25.759 1.00 87.12 190 ALA A O 1
ATOM 1445 N N . TYR A 1 191 ? 8.468 -2.756 -26.710 1.00 87.94 191 TYR A N 1
ATOM 1446 C CA . TYR A 1 191 ? 8.949 -3.147 -28.041 1.00 87.94 191 TYR A CA 1
ATOM 1447 C C . TYR A 1 191 ? 9.988 -2.168 -28.602 1.00 87.94 191 TYR A C 1
ATOM 1449 O O . TYR A 1 191 ? 10.943 -2.605 -29.234 1.00 87.94 191 TYR A O 1
ATOM 1457 N N . GLY A 1 192 ? 9.871 -0.869 -28.307 1.00 83.12 192 GLY A N 1
ATOM 1458 C CA . GLY A 1 192 ? 10.912 0.108 -28.640 1.00 83.12 192 GLY A CA 1
ATOM 1459 C C . GLY A 1 192 ? 12.268 -0.201 -27.991 1.00 83.12 192 GLY A C 1
ATOM 1460 O O . GLY A 1 192 ? 13.304 0.024 -28.611 1.00 83.12 192 GLY A O 1
ATOM 1461 N N . VAL A 1 193 ? 12.276 -0.751 -26.770 1.00 86.88 193 VAL A N 1
ATOM 1462 C CA . VAL A 1 193 ? 13.503 -1.230 -26.109 1.00 86.88 193 VAL A CA 1
ATOM 1463 C C . VAL A 1 193 ? 14.017 -2.511 -26.767 1.00 86.88 193 VAL A C 1
ATOM 1465 O O . VAL A 1 193 ? 15.220 -2.641 -26.942 1.00 86.88 193 VAL A O 1
ATOM 1468 N N . VAL A 1 194 ? 13.134 -3.440 -27.148 1.00 89.69 194 VAL A N 1
ATOM 1469 C CA . VAL A 1 194 ? 13.503 -4.698 -27.833 1.00 89.69 194 VAL A CA 1
ATOM 1470 C C . VAL A 1 194 ? 14.145 -4.445 -29.199 1.00 89.69 194 VAL A C 1
ATOM 1472 O O . VAL A 1 194 ? 15.112 -5.116 -29.552 1.00 89.69 194 VAL A O 1
ATOM 1475 N N . ASP A 1 195 ? 13.609 -3.487 -29.955 1.00 86.69 195 ASP A N 1
ATOM 1476 C CA . ASP A 1 195 ? 14.057 -3.156 -31.311 1.00 86.69 195 ASP A CA 1
ATOM 1477 C C . ASP A 1 195 ? 15.310 -2.246 -31.317 1.00 86.69 195 ASP A C 1
ATOM 1479 O O . ASP A 1 195 ? 15.827 -1.902 -32.381 1.00 86.69 195 ASP A O 1
ATOM 1483 N N . ALA A 1 196 ? 15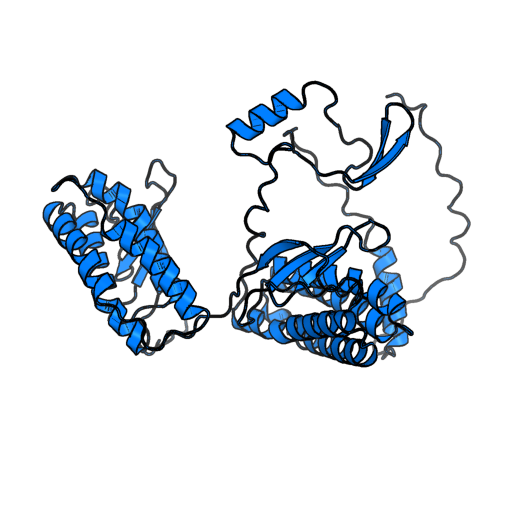.815 -1.830 -30.150 1.00 85.75 196 ALA A N 1
ATOM 1484 C CA . ALA A 1 196 ? 16.946 -0.915 -30.050 1.00 85.75 196 ALA A CA 1
ATOM 1485 C C . ALA A 1 196 ? 18.281 -1.579 -30.435 1.00 85.75 196 ALA A C 1
ATOM 1487 O O . ALA A 1 196 ? 18.732 -2.540 -29.822 1.00 85.75 196 ALA A O 1
ATOM 1488 N N . GLU A 1 197 ? 18.998 -1.004 -31.401 1.00 87.38 197 GLU A N 1
ATOM 1489 C CA . GLU A 1 197 ? 20.280 -1.568 -31.860 1.00 87.38 197 GLU A CA 1
ATOM 1490 C C . GLU A 1 197 ? 21.448 -1.317 -30.888 1.00 87.38 197 GLU A C 1
ATOM 1492 O O . GLU A 1 197 ? 22.460 -2.018 -30.915 1.00 87.38 197 GLU A O 1
ATOM 1497 N N . HIS A 1 198 ? 21.337 -0.302 -30.027 1.00 90.81 198 HIS A N 1
ATOM 1498 C CA . HIS A 1 198 ? 22.390 0.099 -29.094 1.00 90.81 198 HIS A CA 1
ATOM 1499 C C . HIS A 1 198 ? 21.825 0.770 -27.831 1.00 90.81 198 HIS A C 1
ATOM 1501 O O . HIS A 1 198 ? 20.711 1.295 -27.827 1.00 90.81 198 HIS A O 1
ATOM 1507 N N . LEU A 1 199 ? 22.633 0.844 -26.762 1.00 86.88 199 LEU A N 1
ATOM 1508 C CA . LEU A 1 199 ? 22.224 1.363 -25.441 1.00 86.88 199 LEU A CA 1
ATOM 1509 C C . LEU A 1 199 ? 21.579 2.755 -25.480 1.00 86.88 199 LEU A C 1
ATOM 1511 O O . LEU A 1 199 ? 20.630 3.010 -24.747 1.00 86.88 199 LEU A O 1
ATOM 1515 N N . VAL A 1 200 ? 22.073 3.658 -26.333 1.00 85.50 200 VAL A N 1
ATOM 1516 C CA . VAL A 1 200 ? 21.487 5.004 -26.468 1.00 85.50 200 VAL A CA 1
ATOM 1517 C C . VAL A 1 200 ? 20.043 4.938 -26.982 1.00 85.50 200 VAL A C 1
ATOM 1519 O O . VAL A 1 200 ? 19.180 5.615 -26.433 1.00 85.50 200 VAL A O 1
ATOM 1522 N N . ALA A 1 201 ? 19.757 4.092 -27.978 1.00 82.06 201 ALA A N 1
ATOM 1523 C CA . ALA A 1 201 ? 18.405 3.914 -28.500 1.00 82.06 201 ALA A CA 1
ATOM 1524 C C . ALA A 1 201 ? 17.500 3.248 -27.454 1.00 82.06 201 ALA A C 1
ATOM 1526 O O . ALA A 1 201 ? 16.383 3.707 -27.234 1.00 82.06 201 ALA A O 1
ATOM 1527 N N . ALA A 1 202 ? 18.017 2.248 -26.732 1.00 82.25 202 ALA A N 1
ATOM 1528 C CA . ALA A 1 202 ? 17.271 1.577 -25.670 1.00 82.25 202 ALA A CA 1
ATOM 1529 C C . ALA A 1 202 ? 16.885 2.542 -24.536 1.00 82.25 202 ALA A C 1
ATOM 1531 O O . ALA A 1 202 ? 15.768 2.493 -24.036 1.00 82.25 202 ALA A O 1
ATOM 1532 N N . ARG A 1 203 ? 17.772 3.475 -24.166 1.00 91.50 203 ARG A N 1
ATOM 1533 C CA . ARG A 1 203 ? 17.498 4.515 -23.157 1.00 91.50 203 ARG A CA 1
ATOM 1534 C C . ARG A 1 203 ? 16.483 5.555 -23.612 1.00 91.50 203 ARG A C 1
ATOM 1536 O O . ARG A 1 203 ? 15.673 5.990 -22.803 1.00 91.50 203 ARG A O 1
ATOM 1543 N N . LEU A 1 204 ? 16.509 5.935 -24.890 1.00 81.25 204 LEU A N 1
ATOM 1544 C CA . LEU A 1 204 ? 15.485 6.805 -25.474 1.00 81.25 204 LEU A CA 1
ATOM 1545 C C . LEU A 1 204 ? 14.113 6.118 -25.481 1.00 81.25 204 LEU A C 1
ATOM 1547 O O . LEU A 1 204 ? 13.115 6.756 -25.165 1.00 81.25 204 LEU A O 1
ATOM 1551 N N . ALA A 1 205 ? 14.065 4.819 -25.789 1.00 82.25 205 ALA A N 1
ATOM 1552 C CA . ALA A 1 205 ? 12.837 4.027 -25.740 1.00 82.25 205 ALA A CA 1
ATOM 1553 C C . ALA A 1 205 ? 12.368 3.709 -24.307 1.00 82.25 205 ALA A C 1
ATOM 1555 O O . ALA A 1 205 ? 11.182 3.479 -24.080 1.00 82.25 205 ALA A O 1
ATOM 1556 N N . PHE A 1 206 ? 13.276 3.718 -23.330 1.00 95.50 206 PHE A N 1
ATOM 1557 C CA . PHE A 1 206 ? 12.949 3.463 -21.930 1.00 95.50 206 PHE A CA 1
ATOM 1558 C C . PHE A 1 206 ? 12.137 4.593 -21.282 1.00 95.50 206 PHE A C 1
ATOM 1560 O O . PHE A 1 206 ? 11.304 4.302 -20.433 1.00 95.50 206 PHE A O 1
ATOM 1567 N N . ASP A 1 207 ? 12.313 5.853 -21.692 1.00 90.69 207 ASP A N 1
ATOM 1568 C CA . ASP A 1 207 ? 11.548 6.989 -21.147 1.00 90.69 207 ASP A CA 1
ATOM 1569 C C . ASP A 1 207 ? 10.019 6.810 -21.285 1.00 90.69 207 ASP A C 1
ATOM 1571 O O . ASP A 1 207 ? 9.333 6.768 -20.264 1.00 90.69 207 ASP A O 1
ATOM 1575 N N . PRO A 1 208 ? 9.441 6.581 -22.484 1.00 85.81 208 PRO A N 1
ATOM 1576 C CA . PRO A 1 208 ? 8.001 6.337 -22.597 1.00 85.81 208 PRO A CA 1
ATOM 1577 C C . PRO A 1 208 ? 7.540 5.058 -21.878 1.00 85.81 208 PRO A C 1
ATOM 1579 O O . PRO A 1 208 ? 6.402 5.004 -21.410 1.00 85.81 208 PRO A O 1
ATOM 1582 N N . LEU A 1 209 ? 8.403 4.041 -21.747 1.00 96.44 209 LEU A N 1
ATOM 1583 C CA . LEU A 1 209 ? 8.091 2.837 -20.969 1.00 96.44 209 LEU A CA 1
ATOM 1584 C C . LEU A 1 209 ? 7.988 3.166 -19.475 1.00 96.44 209 LEU A C 1
ATOM 1586 O O . LEU A 1 209 ? 7.045 2.745 -18.806 1.00 96.44 209 LEU A O 1
ATOM 1590 N N . SER A 1 210 ? 8.943 3.942 -18.973 1.00 97.62 210 SER A N 1
ATOM 1591 C CA . SER A 1 210 ? 8.984 4.430 -17.603 1.00 97.62 210 SER A CA 1
ATOM 1592 C C . SER A 1 210 ? 7.739 5.237 -17.251 1.00 97.62 210 SER A C 1
ATOM 1594 O O . SER A 1 210 ? 7.078 4.937 -16.256 1.00 97.62 210 SER A O 1
ATOM 1596 N N . GLN A 1 211 ? 7.349 6.181 -18.112 1.00 94.50 211 GLN A N 1
ATOM 1597 C CA . GLN A 1 211 ? 6.136 6.980 -17.921 1.00 94.50 211 GLN A CA 1
ATOM 1598 C C . GLN A 1 211 ? 4.873 6.108 -17.862 1.00 94.50 211 GLN A C 1
ATOM 1600 O O . GLN A 1 211 ? 4.025 6.292 -16.989 1.00 94.50 211 GLN A O 1
ATOM 1605 N N . ALA A 1 212 ? 4.758 5.109 -18.743 1.00 92.31 212 ALA A N 1
ATOM 1606 C CA . ALA A 1 212 ? 3.617 4.196 -18.737 1.00 92.31 212 ALA A CA 1
ATOM 1607 C C . ALA A 1 212 ? 3.550 3.348 -17.453 1.00 92.31 212 ALA A C 1
ATOM 1609 O O . ALA A 1 212 ? 2.470 3.159 -16.893 1.00 92.31 212 ALA A O 1
ATOM 1610 N N . VAL A 1 213 ? 4.689 2.853 -16.956 1.00 98.38 213 VAL A N 1
ATOM 1611 C CA . VAL A 1 213 ? 4.734 2.036 -15.731 1.00 98.38 213 VAL A CA 1
ATOM 1612 C C . VAL A 1 213 ? 4.553 2.875 -14.463 1.00 98.38 213 VAL A C 1
ATOM 1614 O O . VAL A 1 213 ? 3.918 2.403 -13.518 1.00 98.38 213 VAL A O 1
ATOM 1617 N N . LEU A 1 214 ? 5.026 4.124 -14.445 1.00 97.50 214 LEU A N 1
ATOM 1618 C CA . LEU A 1 214 ? 4.708 5.082 -13.383 1.00 97.50 214 LEU A CA 1
ATOM 1619 C C . LEU A 1 214 ? 3.196 5.331 -13.311 1.00 97.50 214 LEU A C 1
ATOM 1621 O O . LEU A 1 214 ? 2.597 5.158 -12.252 1.00 97.50 214 LEU A O 1
ATOM 1625 N N . ALA A 1 215 ? 2.550 5.585 -14.450 1.00 94.62 215 ALA A N 1
ATOM 1626 C CA . ALA A 1 215 ? 1.098 5.730 -14.500 1.00 94.62 215 ALA A CA 1
ATOM 1627 C C . ALA A 1 215 ? 0.358 4.449 -14.065 1.00 94.62 215 ALA A C 1
ATOM 1629 O O . ALA A 1 215 ? -0.694 4.528 -13.426 1.00 94.62 215 ALA A O 1
ATOM 1630 N N . LEU A 1 216 ? 0.898 3.259 -14.369 1.00 96.75 216 LEU A N 1
ATOM 1631 C CA . LEU A 1 216 ? 0.345 1.990 -13.884 1.00 96.75 216 LEU A CA 1
ATOM 1632 C C . LEU A 1 216 ? 0.416 1.881 -12.359 1.00 96.75 216 LEU A C 1
ATOM 1634 O O . LEU A 1 216 ? -0.588 1.522 -11.752 1.00 96.75 216 LEU A O 1
ATOM 1638 N N . VAL A 1 217 ? 1.566 2.154 -11.730 1.00 97.44 217 VAL A N 1
ATOM 1639 C CA . VAL A 1 217 ? 1.688 2.061 -10.261 1.00 97.44 217 VAL A CA 1
ATOM 1640 C C . VAL A 1 217 ? 0.886 3.151 -9.547 1.00 97.44 217 VAL A C 1
ATOM 1642 O O . VAL A 1 217 ? 0.325 2.890 -8.490 1.00 97.44 217 VAL A O 1
ATOM 1645 N N . GLU A 1 218 ? 0.750 4.341 -10.129 1.00 95.00 218 GLU A N 1
ATOM 1646 C CA . GLU A 1 218 ? -0.098 5.402 -9.573 1.00 95.00 218 GLU A CA 1
ATOM 1647 C C . GLU A 1 218 ? -1.590 5.050 -9.678 1.00 95.00 218 GLU A C 1
ATOM 1649 O O . GLU A 1 218 ? -2.351 5.299 -8.751 1.00 95.00 218 GLU A O 1
ATOM 1654 N N . THR A 1 219 ? -2.012 4.404 -10.770 1.00 94.62 219 THR A N 1
ATOM 1655 C CA . THR A 1 219 ? -3.418 4.010 -10.962 1.00 94.62 219 THR A CA 1
ATOM 1656 C C . THR A 1 219 ? -3.778 2.769 -10.141 1.00 94.62 219 THR A C 1
ATOM 1658 O O . THR A 1 219 ? -4.806 2.738 -9.473 1.00 94.62 219 THR A O 1
ATOM 1661 N N . PHE A 1 220 ? -2.945 1.727 -10.196 1.00 95.81 220 PHE A N 1
ATOM 1662 C CA . PHE A 1 220 ? -3.254 0.389 -9.686 1.00 95.81 220 PHE A CA 1
ATOM 1663 C C . PHE A 1 220 ? -2.392 -0.036 -8.492 1.00 95.81 220 PHE A C 1
ATOM 1665 O O . PHE A 1 220 ? -2.547 -1.158 -8.013 1.00 95.81 220 PHE A O 1
ATOM 1672 N N . GLY A 1 221 ? -1.485 0.795 -7.976 1.00 95.75 221 GLY A N 1
ATOM 1673 C CA . GLY A 1 221 ? -0.522 0.384 -6.946 1.00 95.75 221 GLY A CA 1
ATOM 1674 C C . GLY A 1 221 ? 0.304 -0.834 -7.381 1.00 95.75 221 GLY A C 1
ATOM 1675 O O . GLY A 1 221 ? 0.466 -1.098 -8.566 1.00 95.75 221 GLY A O 1
ATOM 1676 N N . HIS A 1 222 ? 0.824 -1.610 -6.432 1.00 96.19 222 HIS A N 1
ATOM 1677 C CA . HIS A 1 222 ? 1.499 -2.882 -6.722 1.00 96.19 222 HIS A CA 1
ATOM 1678 C C . HIS A 1 222 ? 1.326 -3.874 -5.570 1.00 96.19 222 HIS A C 1
ATOM 1680 O O . HIS A 1 222 ? 1.037 -3.485 -4.440 1.00 96.19 222 HIS A O 1
ATOM 1686 N N . GLY A 1 223 ? 1.526 -5.164 -5.850 1.00 94.50 223 GLY A N 1
ATOM 1687 C CA . GLY A 1 223 ? 1.526 -6.234 -4.849 1.00 94.50 223 GLY A CA 1
ATOM 1688 C C . GLY A 1 223 ? 2.911 -6.826 -4.573 1.00 94.50 223 GLY A C 1
ATOM 1689 O O . GLY A 1 223 ? 2.994 -7.916 -4.019 1.00 94.50 223 GLY A O 1
ATOM 1690 N N . LEU A 1 224 ? 4.001 -6.187 -5.011 1.00 94.06 224 LEU A N 1
ATOM 1691 C CA . LEU A 1 224 ? 5.373 -6.653 -4.741 1.00 94.06 224 LEU A CA 1
ATOM 1692 C C . LEU A 1 224 ? 5.743 -6.537 -3.262 1.00 94.06 224 LEU A C 1
ATOM 1694 O O . LEU A 1 224 ? 5.205 -5.672 -2.585 1.00 94.06 224 LEU A O 1
ATOM 1698 N N . ASP A 1 225 ? 6.656 -7.371 -2.763 1.00 88.44 225 ASP A N 1
ATOM 1699 C CA . ASP A 1 225 ? 6.960 -7.436 -1.325 1.00 88.44 225 ASP A CA 1
ATOM 1700 C C . ASP A 1 225 ? 7.599 -6.179 -0.747 1.00 88.44 225 ASP A C 1
ATOM 1702 O O . ASP A 1 225 ? 7.261 -5.768 0.361 1.00 88.44 225 ASP A O 1
ATOM 1706 N N . GLU A 1 226 ? 8.469 -5.535 -1.510 1.00 89.50 226 GLU A N 1
ATOM 1707 C CA . GLU A 1 226 ? 9.124 -4.299 -1.101 1.00 89.50 226 GLU A CA 1
ATOM 1708 C C . GLU A 1 226 ? 8.495 -3.083 -1.797 1.00 89.50 226 GLU A C 1
ATOM 1710 O O . GLU A 1 226 ? 7.917 -3.223 -2.882 1.00 89.50 226 GLU A O 1
ATOM 1715 N N . PRO A 1 227 ? 8.565 -1.894 -1.171 1.00 92.75 227 PRO A N 1
ATOM 1716 C CA . PRO A 1 227 ? 8.085 -0.658 -1.775 1.00 92.75 227 PRO A CA 1
ATOM 1717 C C . PRO A 1 227 ? 8.862 -0.313 -3.048 1.00 92.75 227 PRO A C 1
ATOM 1719 O O . PRO A 1 227 ? 10.041 -0.648 -3.195 1.00 92.75 227 PRO A O 1
ATOM 1722 N N . LEU A 1 228 ? 8.201 0.418 -3.940 1.00 96.88 228 LEU A N 1
ATOM 1723 C CA . LEU A 1 228 ? 8.808 0.977 -5.143 1.00 96.88 228 LEU A CA 1
ATOM 1724 C C . LEU A 1 228 ? 9.030 2.481 -4.982 1.00 96.88 228 LEU A C 1
ATOM 1726 O O . LEU A 1 228 ? 8.339 3.151 -4.219 1.00 96.88 228 LEU A O 1
ATOM 1730 N N . TYR A 1 229 ? 9.993 3.029 -5.713 1.00 96.50 229 TYR A N 1
ATOM 1731 C CA . TYR A 1 229 ? 10.418 4.420 -5.563 1.00 96.50 229 TYR A CA 1
ATOM 1732 C C . TYR A 1 229 ? 10.362 5.142 -6.901 1.00 96.50 229 TYR A C 1
ATOM 1734 O O . TYR A 1 229 ? 10.993 4.691 -7.852 1.00 96.50 229 TYR A O 1
ATOM 1742 N N . ARG A 1 230 ? 9.655 6.271 -6.991 1.00 97.75 230 ARG A N 1
ATOM 1743 C CA . ARG A 1 230 ? 9.824 7.180 -8.134 1.00 97.75 230 ARG A CA 1
ATOM 1744 C C . ARG A 1 230 ? 11.137 7.918 -7.942 1.00 97.75 230 ARG A C 1
ATOM 1746 O O . ARG A 1 230 ? 11.356 8.510 -6.886 1.00 97.75 230 ARG A O 1
ATOM 1753 N N . VAL A 1 231 ? 11.999 7.870 -8.944 1.00 96.06 231 VAL A N 1
ATOM 1754 C CA . VAL A 1 231 ? 13.280 8.568 -8.964 1.00 96.06 231 VAL A CA 1
ATOM 1755 C C . VAL A 1 231 ? 13.285 9.537 -10.137 1.00 96.06 231 VAL A C 1
ATOM 1757 O O . VAL A 1 231 ? 12.904 9.160 -11.241 1.00 96.06 231 VAL A O 1
ATOM 1760 N N . HIS A 1 232 ? 13.725 10.768 -9.903 1.00 95.38 232 HIS A N 1
ATOM 1761 C CA . HIS A 1 232 ? 13.869 11.810 -10.912 1.00 95.38 232 HIS A CA 1
ATOM 1762 C C . HIS A 1 232 ? 15.347 12.147 -11.124 1.00 95.38 232 HIS A C 1
ATOM 1764 O O . HIS A 1 232 ? 16.073 12.416 -10.168 1.00 95.38 232 HIS A O 1
ATOM 1770 N N . CYS A 1 233 ? 15.806 12.161 -12.374 1.00 92.19 233 CYS A N 1
ATOM 1771 C CA . CYS A 1 233 ? 17.129 12.653 -12.751 1.00 92.19 233 CYS A CA 1
ATOM 1772 C C . CYS A 1 233 ? 16.958 13.910 -13.614 1.00 92.19 233 CYS A C 1
ATOM 1774 O O . CYS A 1 233 ? 16.569 13.772 -14.775 1.00 92.19 233 CYS A O 1
ATOM 1776 N N . PRO A 1 234 ? 17.299 15.116 -13.118 1.00 86.50 234 PRO A N 1
ATOM 1777 C CA . PRO A 1 234 ? 17.102 16.358 -13.871 1.00 86.50 234 PRO A CA 1
ATOM 1778 C C . PRO A 1 234 ? 18.066 16.498 -15.056 1.00 86.50 234 PRO A C 1
ATOM 1780 O O . PRO A 1 234 ? 17.827 17.281 -15.966 1.00 86.50 234 PRO A O 1
ATOM 1783 N N . MET A 1 235 ? 19.167 15.740 -15.069 1.00 83.62 235 MET A N 1
ATOM 1784 C CA . MET A 1 235 ? 20.197 15.819 -16.111 1.00 83.62 235 MET A CA 1
ATOM 1785 C C . MET A 1 235 ? 19.924 14.917 -17.319 1.00 83.62 235 MET A C 1
ATOM 1787 O O . MET A 1 235 ? 20.620 15.032 -18.328 1.00 83.62 235 MET A O 1
ATOM 1791 N N . ALA A 1 236 ? 18.949 14.009 -17.236 1.00 79.12 236 ALA A N 1
ATOM 1792 C CA . ALA A 1 236 ? 18.614 13.136 -18.354 1.00 79.12 236 ALA A CA 1
ATOM 1793 C C . ALA A 1 236 ? 18.142 13.952 -19.571 1.00 79.12 236 ALA A C 1
ATOM 1795 O O . ALA A 1 236 ? 17.526 15.009 -19.425 1.00 79.12 236 ALA A O 1
ATOM 1796 N N . PHE A 1 237 ? 18.457 13.453 -20.771 1.00 78.38 237 PHE A N 1
ATOM 1797 C CA . PHE A 1 237 ? 18.074 14.055 -22.057 1.00 78.38 237 PHE A CA 1
ATOM 1798 C C . PHE A 1 237 ? 18.390 15.557 -22.151 1.00 78.38 237 PHE A C 1
ATOM 1800 O O . PHE A 1 237 ? 17.503 16.380 -22.379 1.00 78.38 237 PHE A O 1
ATOM 1807 N N . ASP A 1 238 ? 19.662 15.903 -21.943 1.00 77.06 238 ASP A N 1
ATOM 1808 C CA . ASP A 1 238 ? 20.184 17.272 -22.050 1.00 77.06 238 ASP A CA 1
ATOM 1809 C C . ASP A 1 238 ? 19.470 18.278 -21.132 1.00 77.06 238 ASP A C 1
ATOM 1811 O O . ASP A 1 238 ? 19.194 19.418 -21.506 1.00 77.06 238 ASP A O 1
ATOM 1815 N N . GLY A 1 239 ? 19.162 17.849 -19.905 1.00 72.19 239 GLY A N 1
ATOM 1816 C CA . GLY A 1 239 ? 18.537 18.702 -18.894 1.00 72.19 239 GLY A CA 1
ATOM 1817 C C . GLY A 1 239 ? 17.014 18.796 -18.991 1.00 72.19 239 GLY A C 1
ATOM 1818 O O . GLY A 1 239 ? 16.409 19.552 -18.236 1.00 72.19 239 GLY A O 1
ATOM 1819 N N . ARG A 1 240 ? 16.373 18.040 -19.895 1.00 80.81 240 ARG A N 1
ATOM 1820 C CA . ARG A 1 240 ? 14.909 17.874 -19.875 1.00 80.81 240 ARG A CA 1
ATOM 1821 C C . ARG A 1 240 ? 14.426 17.142 -18.625 1.00 80.81 240 ARG A C 1
ATOM 1823 O O . ARG A 1 240 ? 13.287 17.335 -18.216 1.00 80.81 240 ARG A O 1
ATOM 1830 N N . GLY A 1 241 ? 15.280 16.295 -18.066 1.00 83.19 241 GLY A N 1
ATOM 1831 C CA . GLY A 1 241 ? 14.941 15.405 -16.976 1.00 83.19 241 GLY A CA 1
ATOM 1832 C C . GLY A 1 241 ? 14.208 14.149 -17.443 1.00 83.19 241 GLY A C 1
ATOM 1833 O O . GLY A 1 241 ? 13.663 14.086 -18.547 1.00 83.19 241 GLY A O 1
ATOM 1834 N N . ALA A 1 242 ? 14.243 13.128 -16.594 1.00 84.88 242 ALA A N 1
ATOM 1835 C CA . ALA A 1 242 ? 13.509 11.885 -16.777 1.00 84.88 242 ALA A CA 1
ATOM 1836 C C . ALA A 1 242 ? 13.234 11.236 -15.424 1.00 84.88 242 ALA A C 1
ATOM 1838 O O . ALA A 1 242 ? 14.004 11.400 -14.472 1.00 84.88 242 ALA A O 1
ATOM 1839 N N . GLU A 1 243 ? 12.155 10.469 -15.360 1.00 94.56 243 GLU A N 1
ATOM 1840 C CA . GLU A 1 243 ? 11.751 9.748 -14.160 1.00 94.56 243 GLU A CA 1
ATOM 1841 C C . GLU A 1 243 ? 11.749 8.248 -14.402 1.00 94.56 243 GLU A C 1
ATOM 1843 O O . GLU A 1 243 ? 11.713 7.795 -15.550 1.00 94.56 243 GLU A O 1
ATOM 1848 N N . TRP A 1 244 ? 11.844 7.472 -13.325 1.00 98.25 244 TRP A N 1
ATOM 1849 C CA . TRP A 1 244 ? 11.679 6.027 -13.358 1.00 98.25 244 TRP A CA 1
ATOM 1850 C C . TRP A 1 244 ? 11.256 5.444 -12.025 1.00 98.25 244 TRP A C 1
ATOM 1852 O O . TRP A 1 244 ? 11.520 5.998 -10.962 1.00 98.25 244 TRP A O 1
ATOM 1862 N N . LEU A 1 245 ? 10.602 4.289 -12.098 1.00 98.25 245 LEU A N 1
ATOM 1863 C CA . LEU A 1 245 ? 10.318 3.461 -10.937 1.00 98.25 245 LEU A CA 1
ATOM 1864 C C . LEU A 1 245 ? 11.545 2.591 -10.592 1.00 98.25 245 LEU A C 1
ATOM 1866 O O . LEU A 1 245 ? 12.111 1.922 -11.455 1.00 98.25 245 LEU A O 1
ATOM 1870 N N . GLY A 1 246 ? 11.981 2.610 -9.337 1.00 97.12 246 GLY A N 1
ATOM 1871 C CA . GLY A 1 246 ? 13.116 1.853 -8.813 1.00 97.12 246 GLY A CA 1
ATOM 1872 C C . GLY A 1 246 ? 12.70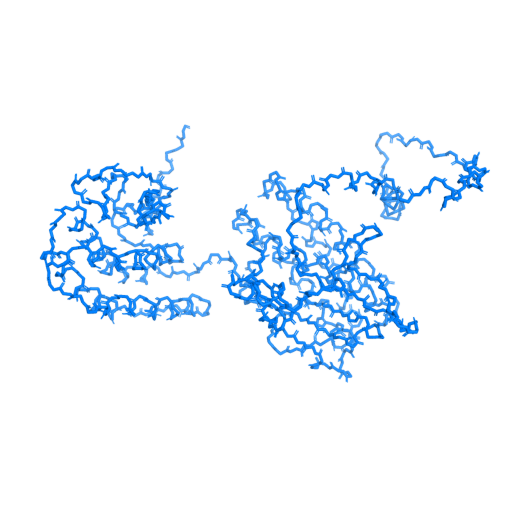1 0.883 -7.706 1.00 97.12 246 GLY A C 1
ATOM 1873 O O . GLY A 1 246 ? 11.754 1.138 -6.967 1.00 97.12 246 GLY A O 1
ATOM 1874 N N . ALA A 1 247 ? 13.434 -0.224 -7.570 1.00 95.62 247 ALA A N 1
ATOM 1875 C CA . ALA A 1 247 ? 13.164 -1.269 -6.573 1.00 95.62 247 ALA A CA 1
ATOM 1876 C C . ALA A 1 247 ? 13.826 -1.017 -5.205 1.00 95.62 247 ALA A C 1
ATOM 1878 O O . ALA A 1 247 ? 13.656 -1.799 -4.275 1.00 95.62 247 ALA A O 1
ATOM 1879 N N . SER A 1 248 ? 14.663 0.017 -5.085 1.00 93.06 248 SER A N 1
ATOM 1880 C CA . SER A 1 248 ? 15.429 0.269 -3.865 1.00 93.06 248 SER A CA 1
ATOM 1881 C C . SER A 1 248 ? 15.703 1.754 -3.662 1.00 93.06 248 SER A C 1
ATOM 1883 O O . SER A 1 248 ? 15.701 2.531 -4.616 1.00 93.06 248 SER A O 1
ATOM 1885 N N . ARG A 1 249 ? 16.029 2.130 -2.420 1.00 91.19 249 ARG A N 1
ATOM 1886 C CA . ARG A 1 249 ? 16.504 3.483 -2.087 1.00 91.19 249 ARG A CA 1
ATOM 1887 C C . ARG A 1 249 ? 17.905 3.788 -2.618 1.00 91.19 249 ARG A C 1
ATOM 1889 O O . ARG A 1 249 ? 18.300 4.948 -2.667 1.00 91.19 249 ARG A O 1
ATOM 1896 N N . SER A 1 250 ? 18.677 2.761 -2.971 1.00 92.44 250 SER A N 1
ATOM 1897 C CA . SER A 1 250 ? 19.956 2.952 -3.644 1.00 92.44 250 SER A CA 1
ATOM 1898 C C . SER A 1 250 ? 19.673 3.226 -5.118 1.00 92.44 250 SER A C 1
ATOM 1900 O O . SER A 1 250 ? 19.253 2.334 -5.858 1.00 92.44 250 SER A O 1
ATOM 1902 N N . VAL A 1 251 ? 19.844 4.488 -5.513 1.00 93.94 251 VAL A N 1
ATOM 1903 C CA . VAL A 1 251 ? 19.601 4.943 -6.883 1.00 93.94 251 VAL A CA 1
ATOM 1904 C C . VAL A 1 251 ? 20.538 4.207 -7.840 1.00 93.94 251 VAL A C 1
ATOM 1906 O O . VAL A 1 251 ? 21.750 4.166 -7.627 1.00 93.94 251 VAL A O 1
ATOM 1909 N N . GLN A 1 252 ? 19.944 3.632 -8.886 1.00 95.19 252 GLN A N 1
ATOM 1910 C CA . GLN A 1 252 ? 20.624 3.028 -10.027 1.00 95.19 252 GLN A CA 1
ATOM 1911 C C . GLN A 1 252 ? 20.025 3.635 -11.292 1.00 95.19 252 GLN A C 1
ATOM 1913 O O . GLN A 1 252 ? 18.893 3.324 -11.656 1.00 95.19 252 GLN A O 1
ATOM 1918 N N . ASN A 1 253 ? 20.753 4.564 -11.906 1.00 96.12 253 ASN A N 1
ATOM 1919 C CA . ASN A 1 253 ? 20.257 5.388 -13.001 1.00 96.12 253 ASN A CA 1
ATOM 1920 C C . ASN A 1 253 ? 20.277 4.627 -14.350 1.00 96.12 253 ASN A C 1
ATOM 1922 O O . ASN A 1 253 ? 21.362 4.393 -14.896 1.00 96.12 253 ASN A O 1
ATOM 1926 N N . PRO A 1 254 ? 19.111 4.291 -14.942 1.00 97.31 254 PRO A N 1
ATOM 1927 C CA . PRO A 1 254 ? 19.044 3.559 -16.210 1.00 97.31 254 PRO A CA 1
ATOM 1928 C C . PRO A 1 254 ? 19.464 4.406 -17.423 1.00 97.31 254 PRO A C 1
ATOM 1930 O O . PRO A 1 254 ? 19.917 3.865 -18.434 1.00 97.31 254 PRO A O 1
ATOM 1933 N N . TYR A 1 255 ? 19.372 5.735 -17.327 1.00 93.50 255 TYR A N 1
ATOM 1934 C CA . TYR A 1 255 ? 19.678 6.678 -18.408 1.00 93.50 255 TYR A CA 1
ATOM 1935 C C . TYR A 1 255 ? 21.180 6.942 -18.573 1.00 93.50 255 TYR A C 1
ATOM 1937 O O . TYR A 1 255 ? 21.645 7.194 -19.684 1.00 93.50 255 TYR A O 1
ATOM 1945 N N . PHE A 1 256 ? 21.962 6.839 -17.496 1.00 88.12 256 PHE A N 1
ATOM 1946 C CA . PHE A 1 256 ? 23.413 7.070 -17.526 1.00 88.12 256 PHE A CA 1
ATOM 1947 C C . PHE A 1 256 ? 24.253 5.820 -17.252 1.00 88.12 256 PHE A C 1
ATOM 1949 O O . PHE A 1 256 ? 25.459 5.819 -17.520 1.00 88.12 256 PHE A O 1
ATOM 1956 N N . GLY A 1 257 ? 23.645 4.741 -16.760 1.00 92.31 257 GLY A N 1
ATOM 1957 C CA . GLY A 1 257 ? 24.365 3.514 -16.444 1.00 92.31 257 GLY A CA 1
ATOM 1958 C C . GLY A 1 257 ? 25.442 3.729 -15.374 1.00 92.31 257 GLY A C 1
ATOM 1959 O O . GLY A 1 257 ? 25.293 4.601 -14.512 1.00 92.31 257 GLY A O 1
ATOM 1960 N N . PRO A 1 258 ? 26.580 3.014 -15.446 1.00 92.44 258 PRO A N 1
ATOM 1961 C CA . PRO A 1 258 ? 27.665 3.146 -14.475 1.00 92.44 258 PRO A CA 1
ATOM 1962 C C . PRO A 1 258 ? 28.307 4.540 -14.426 1.00 92.44 258 PRO A C 1
ATOM 1964 O O . PRO A 1 258 ? 28.945 4.872 -13.431 1.00 92.44 258 PRO A O 1
ATOM 1967 N N . ALA A 1 259 ? 28.156 5.361 -15.473 1.00 91.06 259 ALA A N 1
ATOM 1968 C CA . ALA A 1 259 ? 28.784 6.682 -15.538 1.00 91.06 259 ALA A CA 1
ATOM 1969 C C . ALA A 1 259 ? 28.207 7.668 -14.509 1.00 91.06 259 ALA A C 1
ATOM 1971 O O . ALA A 1 259 ? 28.933 8.527 -14.016 1.00 91.06 259 ALA A O 1
ATOM 1972 N N . MET A 1 260 ? 26.915 7.545 -14.179 1.00 89.06 260 MET A N 1
ATOM 1973 C CA . MET A 1 260 ? 26.244 8.360 -13.158 1.00 89.06 260 MET A CA 1
ATOM 1974 C C . MET A 1 260 ? 25.217 7.520 -12.391 1.00 89.06 260 MET A C 1
ATOM 1976 O O . MET A 1 260 ? 24.060 7.913 -12.245 1.00 89.06 260 MET A O 1
ATOM 1980 N N . SER A 1 261 ? 25.626 6.337 -11.925 1.00 91.31 261 SER A N 1
ATOM 1981 C CA . SER A 1 261 ? 24.706 5.335 -11.371 1.00 91.31 261 SER A CA 1
ATOM 1982 C C . SER A 1 261 ? 23.881 5.849 -10.191 1.00 91.31 261 SER A C 1
ATOM 1984 O O . SER A 1 261 ? 22.731 5.457 -10.052 1.00 91.31 261 SER A O 1
ATOM 1986 N N . THR A 1 262 ? 24.425 6.766 -9.393 1.00 91.19 262 THR A N 1
ATOM 1987 C CA . THR A 1 262 ? 23.763 7.348 -8.219 1.00 91.19 262 THR A CA 1
ATOM 1988 C C . THR A 1 262 ? 23.034 8.663 -8.503 1.00 91.19 262 THR A C 1
ATOM 1990 O O . THR A 1 262 ? 22.483 9.259 -7.581 1.00 91.19 262 THR A O 1
ATOM 1993 N N . CYS A 1 263 ? 23.036 9.152 -9.748 1.00 88.31 263 CYS A N 1
ATOM 1994 C CA . CYS A 1 263 ? 22.375 10.405 -10.098 1.00 88.31 263 CYS A CA 1
ATOM 1995 C C . CYS A 1 263 ? 20.856 10.221 -10.116 1.00 88.31 263 CYS A C 1
ATOM 1997 O O . CYS A 1 263 ? 20.329 9.466 -10.931 1.00 88.31 263 CYS A O 1
ATOM 1999 N N . GLY A 1 264 ? 20.161 10.941 -9.244 1.00 90.88 264 GLY A N 1
ATOM 2000 C CA . GLY A 1 264 ? 18.707 10.978 -9.163 1.00 90.88 264 GLY A CA 1
ATOM 2001 C C . GLY A 1 264 ? 18.241 11.215 -7.731 1.00 90.88 264 GLY A C 1
ATOM 2002 O O . GLY A 1 264 ? 18.975 10.947 -6.781 1.00 90.88 264 GLY A O 1
ATOM 2003 N N . GLU A 1 265 ? 17.024 11.715 -7.581 1.00 92.50 265 GLU A N 1
ATOM 2004 C CA . GLU A 1 265 ? 16.374 11.956 -6.295 1.00 92.50 265 GLU A CA 1
ATOM 2005 C C . GLU A 1 265 ? 15.083 11.146 -6.203 1.00 92.50 265 GLU A C 1
ATOM 2007 O O . GLU A 1 265 ? 14.335 11.060 -7.173 1.00 92.50 265 GLU A O 1
ATOM 2012 N N . ILE A 1 266 ? 14.819 10.538 -5.045 1.00 92.88 266 ILE A N 1
ATOM 2013 C CA . ILE A 1 266 ? 13.558 9.833 -4.800 1.00 92.88 266 ILE A CA 1
ATOM 2014 C C . ILE A 1 266 ? 12.465 10.876 -4.555 1.00 92.88 266 ILE A C 1
ATOM 2016 O O . ILE A 1 266 ? 12.503 11.572 -3.544 1.00 92.88 266 ILE A O 1
ATOM 2020 N N . THR A 1 267 ? 11.480 10.946 -5.448 1.00 92.25 267 THR A N 1
ATOM 2021 C CA . THR A 1 267 ? 10.381 11.926 -5.407 1.00 92.25 267 THR A CA 1
ATOM 2022 C C . THR A 1 267 ? 9.047 11.327 -4.960 1.00 92.25 267 THR A C 1
ATOM 2024 O O . THR A 1 267 ? 8.098 12.066 -4.725 1.00 92.25 267 THR A O 1
ATOM 2027 N N . ALA A 1 268 ? 8.938 9.998 -4.852 1.00 89.94 268 ALA A N 1
ATOM 2028 C CA . ALA A 1 268 ? 7.814 9.315 -4.206 1.00 89.94 268 ALA A CA 1
ATOM 2029 C C . ALA A 1 268 ? 8.179 7.892 -3.774 1.00 89.94 268 ALA A C 1
ATOM 2031 O O . ALA A 1 268 ? 9.096 7.271 -4.313 1.00 89.94 268 ALA A O 1
ATOM 2032 N N . THR A 1 269 ? 7.423 7.369 -2.809 1.00 92.38 269 THR A N 1
ATOM 2033 C CA . THR A 1 269 ? 7.432 5.955 -2.415 1.00 92.38 269 THR A CA 1
ATOM 2034 C C . THR A 1 269 ? 6.033 5.384 -2.615 1.00 92.38 269 THR A C 1
ATOM 2036 O O . THR A 1 269 ? 5.062 5.960 -2.132 1.00 92.38 269 THR A O 1
ATOM 2039 N N . TYR A 1 270 ? 5.946 4.252 -3.303 1.00 93.12 270 TYR A N 1
ATOM 2040 C CA . TYR A 1 270 ? 4.734 3.460 -3.454 1.00 93.12 270 TYR A CA 1
ATOM 2041 C C . TYR A 1 270 ? 4.840 2.267 -2.512 1.00 93.12 270 TYR A C 1
ATOM 2043 O O . TYR A 1 270 ? 5.755 1.450 -2.629 1.00 93.12 270 TYR A O 1
ATOM 2051 N N . GLU A 1 271 ? 3.946 2.213 -1.530 1.00 90.88 271 GLU A N 1
ATOM 2052 C CA . GLU A 1 271 ? 3.862 1.082 -0.614 1.00 90.88 271 GLU A CA 1
ATOM 2053 C C . GLU A 1 271 ? 3.100 -0.067 -1.267 1.00 90.88 271 GLU A C 1
ATOM 2055 O O . GLU A 1 271 ? 2.203 0.127 -2.091 1.00 90.88 271 GLU A O 1
ATOM 2060 N N . SER A 1 272 ? 3.445 -1.285 -0.868 1.00 92.38 272 SER A N 1
ATOM 2061 C CA . SER A 1 272 ? 2.753 -2.448 -1.394 1.00 92.38 272 SER A CA 1
ATOM 2062 C C . SER A 1 272 ? 1.358 -2.610 -0.813 1.00 92.38 272 SER A C 1
ATOM 2064 O O . SER A 1 272 ? 1.147 -2.468 0.391 1.00 92.38 272 SER A O 1
ATOM 2066 N N . LEU A 1 273 ? 0.438 -3.017 -1.679 1.00 91.44 273 LEU A N 1
ATOM 2067 C CA . LEU A 1 273 ? -0.958 -3.299 -1.367 1.00 91.44 273 LEU A CA 1
ATOM 2068 C C . LEU A 1 273 ? -1.262 -4.806 -1.365 1.00 91.44 273 LEU A C 1
ATOM 2070 O O . LEU A 1 273 ? -2.426 -5.208 -1.404 1.00 91.44 273 LEU A O 1
ATOM 2074 N N . ALA A 1 274 ? -0.233 -5.661 -1.349 1.00 88.94 274 ALA A N 1
ATOM 2075 C CA . ALA A 1 274 ? -0.441 -7.087 -1.128 1.00 88.94 274 ALA A CA 1
ATOM 2076 C C . ALA A 1 274 ? -0.949 -7.344 0.302 1.00 88.94 274 ALA A C 1
ATOM 2078 O O . ALA A 1 274 ? -0.467 -6.702 1.241 1.00 88.94 274 ALA A O 1
ATOM 2079 N N . PRO A 1 275 ? -1.876 -8.302 0.495 1.00 87.25 275 PRO A N 1
ATOM 2080 C CA . PRO A 1 275 ? -2.306 -8.699 1.828 1.00 87.25 275 PRO A CA 1
ATOM 2081 C C . PRO A 1 275 ? -1.114 -9.095 2.704 1.00 87.25 275 PRO A C 1
ATOM 2083 O O . PRO A 1 275 ? -0.218 -9.815 2.260 1.00 87.25 275 PRO A O 1
ATOM 2086 N N . LEU A 1 276 ? -1.112 -8.649 3.960 1.00 88.62 276 LEU A N 1
ATOM 2087 C CA . LEU A 1 276 ? -0.086 -9.059 4.910 1.00 88.62 276 LEU A CA 1
ATOM 2088 C C . LEU A 1 276 ? -0.272 -10.533 5.277 1.00 88.62 276 LEU A C 1
ATOM 2090 O O . LEU A 1 276 ? -1.357 -10.967 5.677 1.00 88.62 276 LEU A O 1
ATOM 2094 N N . GLU A 1 277 ? 0.814 -11.297 5.209 1.00 86.00 277 GLU A N 1
ATOM 2095 C CA . GLU A 1 277 ? 0.859 -12.614 5.827 1.00 86.00 277 GLU A CA 1
ATOM 2096 C C . GLU A 1 277 ? 0.930 -12.444 7.345 1.00 86.00 277 GLU A C 1
ATOM 2098 O O . GLU A 1 277 ? 1.858 -11.845 7.890 1.00 86.00 277 GLU A O 1
ATOM 2103 N N . VAL A 1 278 ? -0.096 -12.935 8.042 1.00 91.06 278 VAL A N 1
ATOM 2104 C CA . VAL A 1 278 ? -0.225 -12.769 9.492 1.00 91.06 278 VAL A CA 1
ATOM 2105 C C . VAL A 1 278 ? -0.547 -14.120 10.130 1.00 91.06 278 VAL A C 1
ATOM 2107 O O . VAL A 1 278 ? -1.639 -14.653 9.899 1.00 91.06 278 VAL A O 1
ATOM 2110 N N . PRO A 1 279 ? 0.357 -14.682 10.956 1.00 92.50 279 PRO A N 1
ATOM 2111 C CA . PRO A 1 279 ? 0.127 -15.959 11.619 1.00 92.50 279 PRO A CA 1
ATOM 2112 C C . PRO A 1 279 ? -1.113 -15.938 12.519 1.00 92.50 279 PRO A C 1
ATOM 2114 O O . PRO A 1 279 ? -1.344 -14.980 13.262 1.00 92.50 279 PRO A O 1
ATOM 2117 N N . LEU A 1 280 ? -1.877 -17.038 12.536 1.00 90.81 280 LEU A N 1
ATOM 2118 C CA . LEU A 1 280 ? -3.050 -17.176 13.412 1.00 90.81 280 LEU A CA 1
ATOM 2119 C C . LEU A 1 280 ? -2.695 -16.961 14.890 1.00 90.81 280 LEU A C 1
ATOM 2121 O O . LEU A 1 280 ? -3.468 -16.358 15.629 1.00 90.81 280 LEU A O 1
ATOM 2125 N N . GLU A 1 281 ? -1.516 -17.418 15.313 1.00 91.81 281 GLU A N 1
ATOM 2126 C CA . GLU A 1 281 ? -1.046 -17.234 16.686 1.00 91.81 281 GLU A CA 1
ATOM 2127 C C . GLU A 1 281 ? -0.861 -15.755 17.042 1.00 91.81 281 GLU A C 1
ATOM 2129 O O . GLU A 1 281 ? -1.240 -15.327 18.129 1.00 91.81 281 GLU A O 1
ATOM 2134 N N . PHE A 1 282 ? -0.370 -14.939 16.106 1.00 94.81 282 PHE A N 1
ATOM 2135 C CA . PHE A 1 282 ? -0.295 -13.496 16.309 1.00 94.81 282 PHE A CA 1
ATOM 2136 C C . PHE A 1 282 ? -1.699 -12.884 16.442 1.00 94.81 282 PHE A C 1
ATOM 2138 O O . PHE A 1 282 ? -1.962 -12.141 17.387 1.00 94.81 282 PHE A O 1
ATOM 2145 N N . ARG A 1 283 ? -2.647 -13.274 15.575 1.00 94.31 283 ARG A N 1
ATOM 2146 C CA . ARG A 1 283 ? -4.051 -12.815 15.656 1.00 94.31 283 ARG A CA 1
ATOM 2147 C C . ARG A 1 283 ? -4.723 -13.186 16.981 1.00 94.31 283 ARG A C 1
ATOM 2149 O O . ARG A 1 283 ? -5.536 -12.416 17.489 1.00 94.31 283 ARG A O 1
ATOM 2156 N N . ARG A 1 284 ? -4.381 -14.343 17.559 1.00 93.56 284 ARG A N 1
ATOM 2157 C CA . ARG A 1 284 ? -4.841 -14.761 18.895 1.00 93.56 284 ARG A CA 1
ATOM 2158 C C . ARG A 1 284 ? -4.285 -13.875 20.001 1.00 93.56 284 ARG A C 1
ATOM 2160 O O . ARG A 1 284 ? -5.030 -13.522 20.908 1.00 93.56 284 ARG A O 1
ATOM 2167 N N . GLN A 1 285 ? -3.024 -13.456 19.913 1.00 95.06 285 GLN A N 1
ATOM 2168 C CA . GLN A 1 285 ? -2.445 -12.530 20.892 1.00 95.06 285 GLN A CA 1
ATOM 2169 C C . GLN A 1 285 ? -3.129 -11.156 20.888 1.00 95.06 285 GLN A C 1
ATOM 2171 O O . GLN A 1 285 ? -3.267 -10.545 21.946 1.00 95.06 285 GLN A O 1
ATOM 2176 N N . LEU A 1 286 ? -3.641 -10.697 19.737 1.00 96.56 286 LEU A N 1
ATOM 2177 C CA . LEU A 1 286 ? -4.427 -9.457 19.655 1.00 96.56 286 LEU A CA 1
ATOM 2178 C C . LEU A 1 286 ? -5.750 -9.527 20.439 1.00 96.56 286 LEU A C 1
ATOM 2180 O O . LEU A 1 286 ? -6.370 -8.491 20.691 1.00 96.56 286 LEU A O 1
ATOM 2184 N N . ALA A 1 287 ? -6.213 -10.721 20.831 1.00 95.12 287 ALA A N 1
ATOM 2185 C CA . ALA A 1 287 ? -7.546 -10.898 21.390 1.00 95.12 287 ALA A CA 1
ATOM 2186 C C . ALA A 1 287 ? -7.783 -10.082 22.670 1.00 95.12 287 ALA A C 1
ATOM 2188 O O . ALA A 1 287 ? -8.844 -9.475 22.812 1.00 95.12 287 ALA A O 1
ATOM 2189 N N . GLY A 1 288 ? -6.791 -10.012 23.563 1.00 96.19 288 GLY A N 1
ATOM 2190 C CA . GLY A 1 288 ? -6.896 -9.235 24.802 1.00 96.19 288 GLY A CA 1
ATOM 2191 C C . GLY A 1 288 ? -7.006 -7.726 24.558 1.00 96.19 288 GLY A C 1
ATOM 2192 O O . GLY A 1 288 ? -7.749 -7.041 25.260 1.00 96.19 288 GLY A O 1
ATOM 2193 N N . LEU A 1 289 ? -6.325 -7.208 23.530 1.00 98.19 289 LEU A N 1
ATOM 2194 C CA . LEU A 1 289 ? -6.410 -5.796 23.150 1.00 98.19 289 LEU A CA 1
ATOM 2195 C C . LEU A 1 289 ? -7.789 -5.455 22.578 1.00 98.19 289 LEU A C 1
ATOM 2197 O O . LEU A 1 289 ? -8.403 -4.482 23.012 1.00 98.19 289 LEU A O 1
ATOM 2201 N N . TYR A 1 290 ? -8.303 -6.281 21.663 1.00 98.38 290 TYR A N 1
ATOM 2202 C CA . TYR A 1 290 ? -9.665 -6.127 21.146 1.00 98.38 290 TYR A CA 1
ATOM 2203 C C . TYR A 1 290 ? -10.705 -6.192 22.266 1.00 98.38 290 TYR A C 1
ATOM 2205 O O . TYR A 1 290 ? -11.587 -5.346 22.307 1.00 98.38 290 TYR A O 1
ATOM 2213 N N . GLN A 1 291 ? -10.586 -7.130 23.208 1.00 97.56 291 GLN A N 1
ATOM 2214 C CA . GLN A 1 291 ? -11.506 -7.224 24.348 1.00 97.56 291 GLN A CA 1
ATOM 2215 C C . GLN A 1 291 ? -11.478 -5.964 25.223 1.00 97.56 291 GLN A C 1
ATOM 2217 O O . GLN A 1 291 ? -12.532 -5.460 25.604 1.00 97.56 291 GLN A O 1
ATOM 2222 N N . ALA A 1 292 ? -10.292 -5.422 25.518 1.00 98.06 292 ALA A N 1
ATOM 2223 C CA . ALA A 1 292 ? -10.168 -4.177 26.276 1.00 98.06 292 ALA A CA 1
ATOM 2224 C C . ALA A 1 292 ? -10.785 -2.979 25.530 1.00 98.06 292 ALA A C 1
ATOM 2226 O O . ALA A 1 292 ? -11.473 -2.163 26.143 1.00 98.06 292 ALA A O 1
ATOM 2227 N N . TYR A 1 293 ? -10.576 -2.893 24.214 1.00 98.56 293 TYR A N 1
ATOM 2228 C CA . TYR A 1 293 ? -11.169 -1.857 23.369 1.00 98.56 293 TYR A CA 1
ATOM 2229 C C . TYR A 1 293 ? -12.695 -1.975 23.265 1.00 98.56 293 TYR A C 1
ATOM 2231 O O . TYR A 1 293 ? -13.385 -0.970 23.402 1.00 98.56 293 TYR A O 1
ATOM 2239 N N . LEU A 1 294 ? -13.231 -3.182 23.067 1.00 98.56 294 LEU A N 1
ATOM 2240 C CA . LEU A 1 294 ? -14.675 -3.407 22.958 1.00 98.56 294 LEU A CA 1
ATOM 2241 C C . LEU A 1 294 ? -15.386 -3.116 24.285 1.00 98.56 294 LEU A C 1
ATOM 2243 O O . LEU A 1 294 ? -16.409 -2.446 24.289 1.00 98.56 294 LEU A O 1
ATOM 2247 N N . ALA A 1 295 ? -14.791 -3.491 25.423 1.00 98.44 295 ALA A N 1
ATOM 2248 C CA . ALA A 1 295 ? -15.323 -3.118 26.735 1.00 98.44 295 ALA A CA 1
ATOM 2249 C C . ALA A 1 295 ? -15.360 -1.592 26.944 1.00 98.44 295 ALA A C 1
ATOM 2251 O O . ALA A 1 295 ? -16.279 -1.071 27.576 1.00 98.44 295 ALA A O 1
ATOM 2252 N N . LEU A 1 296 ? -14.366 -0.866 26.419 1.00 98.25 296 LEU A N 1
ATOM 2253 C CA . LEU A 1 296 ? -14.364 0.596 26.425 1.00 98.25 296 LEU A CA 1
ATOM 2254 C C . LEU A 1 296 ? -15.464 1.156 25.513 1.00 98.25 296 LEU A C 1
ATOM 2256 O O . LEU A 1 296 ? -16.211 2.032 25.939 1.00 98.25 296 LEU A O 1
ATOM 2260 N N . HIS A 1 297 ? -15.565 0.654 24.281 1.00 98.62 297 HIS A N 1
ATOM 2261 C CA . HIS A 1 297 ? -16.603 1.030 23.318 1.00 98.62 297 HIS A CA 1
ATOM 2262 C C . HIS A 1 297 ? -18.010 0.861 23.910 1.00 98.62 297 HIS A C 1
ATOM 2264 O O . HIS A 1 297 ? -18.773 1.826 23.928 1.00 98.62 297 HIS A O 1
ATOM 2270 N N . GLU A 1 298 ? -18.319 -0.308 24.469 1.00 98.44 298 GLU A N 1
ATOM 2271 C CA . GLU A 1 298 ? -19.613 -0.600 25.091 1.00 98.44 298 GLU A CA 1
ATOM 2272 C C . GLU A 1 298 ? -19.897 0.318 26.284 1.00 98.44 298 GLU A C 1
ATOM 2274 O O . GLU A 1 298 ? -21.006 0.825 26.423 1.00 98.44 298 GLU A O 1
ATOM 2279 N N . ALA A 1 299 ? -18.900 0.583 27.134 1.00 98.31 299 ALA A N 1
ATOM 2280 C CA . ALA A 1 299 ? -19.070 1.491 28.266 1.00 98.31 299 ALA A CA 1
ATOM 2281 C C . ALA A 1 299 ? -19.339 2.941 27.824 1.00 98.31 299 ALA A C 1
ATOM 2283 O O . ALA A 1 299 ? -20.125 3.634 28.465 1.00 98.31 299 ALA A O 1
ATOM 2284 N N . LEU A 1 300 ? -18.725 3.405 26.729 1.00 98.31 300 LEU A N 1
ATOM 2285 C CA . LEU A 1 300 ? -18.998 4.730 26.160 1.00 98.31 300 LEU A CA 1
ATOM 2286 C C . LEU A 1 300 ? -20.377 4.812 25.496 1.00 98.31 300 LEU A C 1
ATOM 2288 O O . LEU A 1 300 ? -21.043 5.845 25.599 1.00 98.31 300 LEU A O 1
ATOM 2292 N N . ALA A 1 301 ? -20.803 3.741 24.823 1.00 98.44 301 ALA A N 1
ATOM 2293 C CA . ALA A 1 301 ? -22.130 3.645 24.220 1.00 98.44 301 ALA A CA 1
ATOM 2294 C C . ALA A 1 301 ? -23.241 3.577 25.285 1.00 98.44 301 ALA A C 1
ATOM 2296 O O . ALA A 1 301 ? -24.335 4.087 25.076 1.00 98.44 301 ALA A O 1
ATOM 2297 N N . ASP A 1 302 ? -22.941 3.014 26.453 1.00 98.25 302 ASP A N 1
ATOM 2298 C CA . ASP A 1 302 ? -23.882 2.861 27.565 1.00 98.25 302 ASP A CA 1
ATOM 2299 C C . ASP A 1 302 ? -23.769 3.971 28.635 1.00 98.25 302 ASP A C 1
ATOM 2301 O O . ASP A 1 302 ? -24.282 3.833 29.740 1.00 98.25 302 ASP A O 1
ATOM 2305 N N . ASP A 1 303 ? -23.056 5.066 28.342 1.00 97.94 303 ASP A N 1
ATOM 2306 C CA . ASP A 1 303 ? -22.845 6.206 29.254 1.00 97.94 303 ASP A CA 1
ATOM 2307 C C . ASP A 1 303 ? -22.203 5.846 30.626 1.00 97.94 303 ASP A C 1
ATOM 2309 O O . ASP A 1 303 ? -22.291 6.594 31.604 1.00 97.94 303 ASP A O 1
ATOM 2313 N N . ARG A 1 304 ? -21.474 4.722 30.717 1.00 97.44 304 ARG A N 1
ATOM 2314 C CA . ARG A 1 304 ? -20.823 4.226 31.946 1.00 97.44 304 ARG A CA 1
ATOM 2315 C C . ARG A 1 304 ? -19.393 4.750 32.103 1.00 97.44 304 ARG A C 1
ATOM 2317 O O . ARG A 1 304 ? -18.414 4.037 31.874 1.00 97.44 304 ARG A O 1
ATOM 2324 N N . ALA A 1 305 ? -19.251 5.997 32.553 1.00 96.31 305 ALA A N 1
ATOM 2325 C CA . ALA A 1 305 ? -17.956 6.691 32.635 1.00 96.31 305 ALA A CA 1
ATOM 2326 C C . ALA A 1 305 ? -16.881 5.963 33.481 1.00 96.31 305 ALA A C 1
ATOM 2328 O O . ALA A 1 305 ? -15.713 5.905 33.089 1.00 96.31 305 ALA A O 1
ATOM 2329 N N . THR A 1 306 ? -17.250 5.367 34.620 1.00 95.75 306 THR A N 1
ATOM 2330 C CA . THR A 1 306 ? -16.307 4.633 35.491 1.00 95.75 306 THR A CA 1
ATOM 2331 C C . THR A 1 306 ? -15.794 3.346 34.843 1.00 95.75 306 THR A C 1
ATOM 2333 O O . THR A 1 306 ? -14.605 3.014 34.948 1.00 95.75 306 THR A O 1
ATOM 2336 N N . ASP A 1 307 ? -16.669 2.641 34.128 1.00 96.44 307 ASP A N 1
ATOM 2337 C CA . ASP A 1 307 ? -16.314 1.415 33.416 1.00 96.44 307 ASP A CA 1
ATOM 2338 C C . ASP A 1 307 ? -15.461 1.736 32.190 1.00 96.44 307 ASP A C 1
ATOM 2340 O O . ASP A 1 307 ? -14.449 1.071 31.966 1.00 96.44 307 ASP A O 1
ATOM 2344 N N . ALA A 1 308 ? -15.782 2.819 31.476 1.00 96.88 308 ALA A N 1
ATOM 2345 C CA . ALA A 1 308 ? -14.970 3.331 30.377 1.00 96.88 308 ALA A CA 1
ATOM 2346 C C . ALA A 1 308 ? -13.553 3.688 30.856 1.00 96.88 308 ALA A C 1
ATOM 2348 O O . ALA A 1 308 ? -12.567 3.217 30.288 1.00 96.88 308 ALA A O 1
ATOM 2349 N N . ALA A 1 309 ? -13.423 4.422 31.966 1.00 95.31 309 ALA A N 1
ATOM 2350 C CA . ALA A 1 309 ? -12.122 4.750 32.548 1.00 95.31 309 ALA A CA 1
ATOM 2351 C C . ALA A 1 309 ? -11.339 3.497 32.988 1.00 95.31 309 ALA A C 1
ATOM 2353 O O . ALA A 1 309 ? -10.110 3.446 32.867 1.00 95.31 309 ALA A O 1
ATOM 2354 N N . THR A 1 310 ? -12.032 2.470 33.488 1.00 94.69 310 THR A N 1
ATOM 2355 C CA . THR A 1 310 ? -11.419 1.188 33.865 1.00 94.69 310 THR A CA 1
ATOM 2356 C C . THR A 1 310 ? -10.955 0.401 32.640 1.00 94.69 310 THR A C 1
ATOM 2358 O O . THR A 1 310 ? -9.831 -0.106 32.640 1.00 94.69 310 THR A O 1
ATOM 2361 N N . ALA A 1 311 ? -11.770 0.323 31.587 1.00 96.12 311 ALA A N 1
ATOM 2362 C CA . ALA A 1 311 ? -11.418 -0.337 30.334 1.00 96.12 311 ALA A CA 1
ATOM 2363 C C . ALA A 1 311 ? -10.244 0.367 29.637 1.00 96.12 311 ALA A C 1
ATOM 2365 O O . ALA A 1 311 ? -9.299 -0.298 29.213 1.00 96.12 311 ALA A O 1
ATOM 2366 N N . TRP A 1 312 ? -10.224 1.704 29.631 1.00 95.94 312 TRP A N 1
ATOM 2367 C CA . TRP A 1 312 ? -9.125 2.486 29.060 1.00 95.94 312 TRP A CA 1
ATOM 2368 C C . TRP A 1 312 ? -7.776 2.134 29.697 1.00 95.94 312 TRP A C 1
ATOM 2370 O O . TRP A 1 312 ? -6.794 1.880 29.001 1.00 95.94 312 TRP A O 1
ATOM 2380 N N . LYS A 1 313 ? -7.729 2.025 31.033 1.00 94.81 313 LYS A N 1
ATOM 2381 C CA . LYS A 1 313 ? -6.514 1.641 31.777 1.00 94.81 313 LYS A CA 1
ATOM 2382 C C . LYS A 1 313 ? -5.998 0.241 31.425 1.00 94.81 313 LYS A C 1
ATOM 2384 O O . LYS A 1 313 ? -4.822 -0.035 31.650 1.00 94.81 313 LYS A O 1
ATOM 2389 N N . ARG A 1 314 ? -6.844 -0.644 30.885 1.00 96.06 314 ARG A N 1
ATOM 2390 C CA . ARG A 1 314 ? -6.460 -2.007 30.477 1.00 96.06 314 ARG A CA 1
ATOM 2391 C C . ARG A 1 314 ? -5.812 -2.060 29.092 1.00 96.06 314 ARG A C 1
ATOM 2393 O O . ARG A 1 314 ? -5.100 -3.024 28.823 1.00 96.06 314 ARG A O 1
ATOM 2400 N N . LEU A 1 315 ? -5.991 -1.037 28.250 1.00 97.62 315 LEU A N 1
ATOM 2401 C CA . LEU A 1 315 ? -5.440 -1.001 26.888 1.00 97.62 315 LEU A CA 1
ATOM 2402 C C . LEU A 1 315 ? -3.911 -1.092 26.876 1.00 97.62 315 LEU A C 1
ATOM 2404 O O . LEU A 1 315 ? -3.353 -1.909 26.152 1.00 97.62 315 LEU A O 1
ATOM 2408 N N . GLY A 1 316 ? -3.233 -0.291 27.706 1.00 96.50 316 GLY A N 1
ATOM 2409 C CA . GLY A 1 316 ? -1.768 -0.273 27.783 1.00 96.50 316 GLY A CA 1
ATOM 2410 C C . GLY A 1 316 ? -1.172 -1.643 28.140 1.00 96.50 316 GLY A C 1
ATOM 2411 O O . GLY A 1 316 ? -0.365 -2.162 27.369 1.00 96.50 316 GLY A O 1
ATOM 2412 N N . PRO A 1 317 ? -1.584 -2.272 29.259 1.00 96.94 317 PRO A N 1
ATOM 2413 C CA . PRO A 1 317 ? -1.152 -3.624 29.610 1.00 96.94 317 PRO A CA 1
ATOM 2414 C C . PRO A 1 317 ? -1.497 -4.684 28.554 1.00 96.94 317 PRO A C 1
ATOM 2416 O O . PRO A 1 317 ? -0.663 -5.540 28.269 1.00 96.94 317 PRO A O 1
ATOM 2419 N N . ALA A 1 318 ? -2.692 -4.623 27.951 1.00 97.88 318 ALA A N 1
ATOM 2420 C CA . ALA A 1 318 ? -3.091 -5.560 26.899 1.00 97.88 318 ALA A CA 1
ATOM 2421 C C . ALA A 1 318 ? -2.199 -5.437 25.654 1.00 97.88 318 ALA A C 1
ATOM 2423 O O . ALA A 1 318 ? -1.776 -6.448 25.101 1.00 97.88 318 ALA A O 1
ATOM 2424 N N . LEU A 1 319 ? -1.861 -4.209 25.254 1.00 97.81 319 LEU A N 1
ATOM 2425 C CA . LEU A 1 319 ? -0.952 -3.937 24.143 1.00 97.81 319 LEU A CA 1
ATOM 2426 C C . LEU A 1 319 ? 0.482 -4.394 24.449 1.00 97.81 319 LEU A C 1
ATOM 2428 O O . LEU A 1 319 ? 1.122 -5.028 23.613 1.00 97.81 319 LEU A O 1
ATOM 2432 N N . ALA A 1 320 ? 0.970 -4.135 25.665 1.00 96.62 320 ALA A N 1
ATOM 2433 C CA . ALA A 1 320 ? 2.312 -4.525 26.098 1.00 96.62 320 ALA A CA 1
ATOM 2434 C C . ALA A 1 320 ? 2.515 -6.051 26.160 1.00 96.62 320 ALA A C 1
ATOM 2436 O O . ALA A 1 320 ? 3.644 -6.523 26.022 1.00 96.62 320 ALA A O 1
ATOM 2437 N N . ALA A 1 321 ? 1.440 -6.820 26.356 1.00 96.31 321 ALA A N 1
ATOM 2438 C CA . ALA A 1 321 ? 1.487 -8.279 26.400 1.00 96.31 321 ALA A CA 1
ATOM 2439 C C . ALA A 1 321 ? 1.694 -8.934 25.020 1.00 96.31 321 ALA A C 1
ATOM 2441 O O . ALA A 1 321 ? 2.066 -10.108 24.957 1.00 96.31 321 ALA A O 1
ATOM 2442 N N . ILE A 1 322 ? 1.471 -8.201 23.922 1.00 97.44 322 ILE A N 1
ATOM 2443 C CA . ILE A 1 322 ? 1.556 -8.742 22.562 1.00 97.44 322 ILE A CA 1
ATOM 2444 C C . ILE A 1 322 ? 3.021 -8.906 22.152 1.00 97.44 322 ILE A C 1
ATOM 2446 O O . ILE A 1 322 ? 3.808 -7.955 22.126 1.00 97.44 322 ILE A O 1
ATOM 2450 N N . GLN A 1 323 ? 3.379 -10.130 21.771 1.00 94.81 323 GLN A N 1
ATOM 2451 C CA . GLN A 1 323 ? 4.688 -10.475 21.238 1.00 94.81 323 GLN A CA 1
ATOM 2452 C C . GLN A 1 323 ? 4.568 -10.716 19.727 1.00 94.81 323 GLN A C 1
ATOM 2454 O O . GLN A 1 323 ? 3.941 -11.696 19.318 1.00 94.81 323 GLN A O 1
ATOM 2459 N N . PRO A 1 324 ? 5.214 -9.905 18.868 1.00 92.56 324 PRO A N 1
ATOM 2460 C CA . PRO A 1 324 ? 5.136 -10.048 17.411 1.00 92.56 324 PRO A CA 1
ATOM 2461 C C . PRO A 1 324 ? 5.993 -11.211 16.880 1.00 92.56 324 PRO A C 1
ATOM 2463 O O . PRO A 1 324 ? 6.744 -11.068 15.916 1.00 92.56 324 PRO A O 1
ATOM 2466 N N . ARG A 1 325 ? 5.932 -12.377 17.538 1.00 88.31 325 ARG A N 1
ATOM 2467 C CA . ARG A 1 325 ? 6.608 -13.599 17.094 1.00 88.31 325 ARG A CA 1
ATOM 2468 C C . ARG A 1 325 ? 5.977 -14.067 15.787 1.00 88.31 325 ARG A C 1
ATOM 2470 O O . ARG A 1 325 ? 4.760 -14.199 15.704 1.00 88.31 325 ARG A O 1
ATOM 2477 N N . GLY A 1 326 ? 6.820 -14.342 14.798 1.00 87.12 326 GLY A N 1
ATOM 2478 C CA . GLY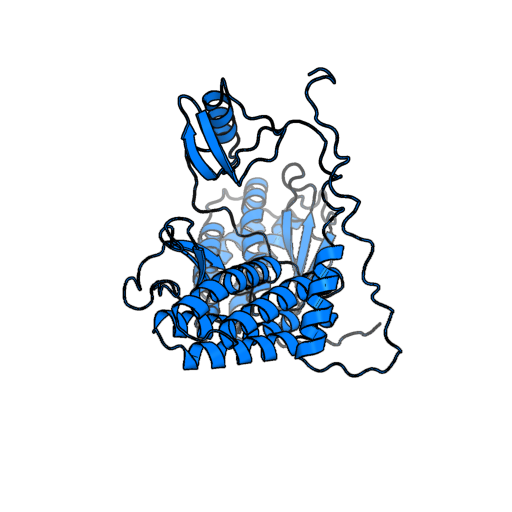 A 1 326 ? 6.379 -14.772 13.473 1.00 87.12 326 GLY A CA 1
ATOM 2479 C C . GLY A 1 326 ? 5.914 -13.638 12.558 1.00 87.12 326 GLY A C 1
ATOM 2480 O O . GLY A 1 326 ? 5.472 -13.935 11.459 1.00 87.12 326 GLY A O 1
ATOM 2481 N N . LEU A 1 327 ? 6.014 -12.369 12.979 1.00 92.81 327 LEU A N 1
ATOM 2482 C CA . LEU A 1 327 ? 5.948 -11.246 12.044 1.00 92.81 327 LEU A CA 1
ATOM 2483 C C . LEU A 1 327 ? 7.350 -10.913 11.536 1.00 92.81 327 LEU A C 1
ATOM 2485 O O . LEU A 1 327 ? 8.261 -10.665 12.333 1.00 92.81 327 LEU A O 1
ATOM 2489 N N . ASP A 1 328 ? 7.487 -10.822 10.221 1.00 89.19 328 ASP A N 1
ATOM 2490 C CA . ASP A 1 328 ? 8.691 -10.402 9.514 1.00 89.19 328 ASP A CA 1
ATOM 2491 C C . ASP A 1 328 ? 8.364 -9.369 8.419 1.00 89.19 328 ASP A C 1
ATOM 2493 O O . ASP A 1 328 ? 7.218 -8.930 8.264 1.00 89.19 328 ASP A O 1
ATOM 2497 N N . GLY A 1 329 ? 9.409 -8.882 7.740 1.00 88.12 329 GLY A N 1
ATOM 2498 C CA . GLY A 1 329 ? 9.298 -7.981 6.591 1.00 88.12 329 GLY A CA 1
ATOM 2499 C C . GLY A 1 329 ? 8.312 -6.823 6.791 1.00 88.12 329 GLY A C 1
ATOM 2500 O O . GLY A 1 329 ? 8.374 -6.083 7.780 1.00 88.12 329 GLY A O 1
ATOM 2501 N N . ARG A 1 330 ? 7.381 -6.675 5.841 1.00 89.25 330 ARG A N 1
ATOM 2502 C CA . ARG A 1 330 ? 6.321 -5.655 5.876 1.00 89.25 330 ARG A CA 1
ATOM 2503 C C . ARG A 1 330 ? 5.406 -5.775 7.087 1.00 89.25 330 ARG A C 1
ATOM 2505 O O . ARG A 1 330 ? 5.110 -4.756 7.707 1.00 89.25 330 ARG A O 1
ATOM 2512 N N . ALA A 1 331 ? 4.967 -6.987 7.428 1.00 91.81 331 ALA A N 1
ATOM 2513 C CA . ALA A 1 331 ? 4.020 -7.196 8.518 1.00 91.81 331 ALA A CA 1
ATOM 2514 C C . ALA A 1 331 ? 4.618 -6.719 9.846 1.00 91.81 331 ALA A C 1
ATOM 2516 O O . ALA A 1 331 ? 3.946 -6.050 10.633 1.00 91.81 331 ALA A O 1
ATOM 2517 N N . ARG A 1 332 ? 5.918 -6.967 10.052 1.00 93.81 332 ARG A N 1
ATOM 2518 C CA . ARG A 1 332 ? 6.639 -6.464 11.219 1.00 93.81 332 ARG A CA 1
ATOM 2519 C C . ARG A 1 332 ? 6.756 -4.941 11.234 1.00 93.81 332 ARG A C 1
ATOM 2521 O O . ARG A 1 332 ? 6.433 -4.338 12.253 1.00 93.81 332 ARG A O 1
ATOM 2528 N N . ARG A 1 333 ? 7.169 -4.315 10.124 1.00 91.38 333 ARG A N 1
ATOM 2529 C CA . ARG A 1 333 ? 7.278 -2.843 10.028 1.00 91.38 333 ARG A CA 1
ATOM 2530 C C . ARG A 1 333 ? 5.934 -2.159 10.288 1.00 91.38 333 ARG A C 1
ATOM 2532 O O . ARG A 1 333 ? 5.871 -1.202 11.057 1.00 91.38 333 ARG A O 1
ATOM 2539 N N . LYS A 1 334 ? 4.859 -2.680 9.688 1.00 92.38 334 LYS A N 1
ATOM 2540 C CA . LYS A 1 334 ? 3.496 -2.169 9.872 1.00 92.38 334 LYS A CA 1
ATOM 2541 C C . LYS A 1 334 ? 3.036 -2.320 11.322 1.00 92.38 334 LYS A C 1
ATOM 2543 O O . LYS A 1 334 ? 2.470 -1.381 11.875 1.00 92.38 334 LYS A O 1
ATOM 2548 N N . TRP A 1 335 ? 3.322 -3.461 11.953 1.00 96.38 335 TRP A N 1
ATOM 2549 C CA . TRP A 1 335 ? 3.008 -3.681 13.364 1.00 96.38 335 TRP A CA 1
ATOM 2550 C C . TRP A 1 335 ? 3.753 -2.699 14.264 1.00 96.38 335 TRP A C 1
ATOM 2552 O O . TRP A 1 335 ? 3.130 -2.086 15.122 1.00 96.38 335 TRP A O 1
ATOM 2562 N N . ASP A 1 336 ? 5.061 -2.524 14.064 1.00 95.69 336 ASP A N 1
ATOM 2563 C CA . ASP A 1 336 ? 5.874 -1.642 14.903 1.00 95.69 336 ASP A CA 1
ATOM 2564 C C . ASP A 1 336 ? 5.383 -0.181 14.814 1.00 95.69 336 ASP A C 1
ATOM 2566 O O . ASP A 1 336 ? 5.237 0.482 15.843 1.00 95.69 336 ASP A O 1
ATOM 2570 N N . ALA A 1 337 ? 5.040 0.295 13.610 1.00 93.31 337 ALA A N 1
ATOM 2571 C CA . ALA A 1 337 ? 4.460 1.625 13.406 1.00 93.31 337 ALA A CA 1
ATOM 2572 C C . ALA A 1 337 ? 3.078 1.774 14.070 1.00 93.31 337 ALA A C 1
ATOM 2574 O O . ALA A 1 337 ? 2.837 2.728 14.811 1.00 93.31 337 ALA A O 1
ATOM 2575 N N . LEU A 1 338 ? 2.176 0.812 13.848 1.00 96.62 338 LEU A N 1
ATOM 2576 C CA . LEU A 1 338 ? 0.821 0.862 14.396 1.00 96.62 338 LEU A CA 1
ATOM 2577 C C . LEU A 1 338 ? 0.805 0.715 15.922 1.00 96.62 338 LEU A C 1
ATOM 2579 O O . LEU A 1 338 ? 0.039 1.391 16.607 1.00 96.62 338 LEU A O 1
ATOM 2583 N N . ARG A 1 339 ? 1.680 -0.132 16.471 1.00 97.50 339 ARG A N 1
ATOM 2584 C CA . ARG A 1 339 ? 1.864 -0.298 17.912 1.00 97.50 339 ARG A CA 1
ATOM 2585 C C . ARG A 1 339 ? 2.250 1.023 18.569 1.00 97.50 339 ARG A C 1
ATOM 2587 O O . ARG A 1 339 ? 1.682 1.343 19.608 1.00 97.50 339 ARG A O 1
ATOM 2594 N N . ALA A 1 340 ? 3.170 1.787 17.980 1.00 95.69 340 ALA A N 1
ATOM 2595 C CA . ALA A 1 340 ? 3.581 3.078 18.528 1.00 95.69 340 ALA A CA 1
ATOM 2596 C C . ALA A 1 340 ? 2.405 4.074 18.613 1.00 95.69 340 ALA A C 1
ATOM 2598 O O . ALA A 1 340 ? 2.222 4.735 19.639 1.00 95.69 340 ALA A O 1
ATOM 2599 N N . GLU A 1 341 ? 1.557 4.140 17.581 1.00 94.88 341 GLU A N 1
ATOM 2600 C CA . GLU A 1 341 ? 0.353 4.984 17.603 1.00 94.88 341 GLU A CA 1
ATOM 2601 C C . GLU A 1 341 ? -0.702 4.473 18.602 1.00 94.88 341 GLU A C 1
ATOM 2603 O O . GLU A 1 341 ? -1.272 5.261 19.363 1.00 94.88 341 GLU A O 1
ATOM 2608 N N . LEU A 1 342 ? -0.915 3.156 18.688 1.00 97.25 342 LEU A N 1
ATOM 2609 C CA . LEU A 1 342 ? -1.793 2.555 19.697 1.00 97.25 342 LEU A CA 1
ATOM 2610 C C . LEU A 1 342 ? -1.305 2.845 21.124 1.00 97.25 342 LEU A C 1
ATOM 2612 O O . LEU A 1 342 ? -2.114 3.205 21.977 1.00 97.25 342 LEU A O 1
ATOM 2616 N N . GLU A 1 343 ? 0.001 2.743 21.396 1.00 96.06 343 GLU A N 1
ATOM 2617 C CA . GLU A 1 343 ? 0.597 3.041 22.706 1.00 96.06 343 GLU A CA 1
ATOM 2618 C C . GLU A 1 343 ? 0.361 4.504 23.098 1.00 96.06 343 GLU A C 1
ATOM 2620 O O . GLU A 1 343 ? -0.109 4.786 24.204 1.00 96.06 343 GLU A O 1
ATOM 2625 N N . LYS A 1 344 ? 0.595 5.434 22.168 1.00 94.25 344 LYS A N 1
ATOM 2626 C CA . LYS A 1 344 ? 0.339 6.870 22.342 1.00 94.25 344 LYS A CA 1
ATOM 2627 C C . LYS A 1 344 ? -1.121 7.170 22.697 1.00 94.25 344 LYS A C 1
ATOM 2629 O O . LYS A 1 344 ? -1.379 8.038 23.533 1.00 94.25 344 LYS A O 1
ATOM 2634 N N . HIS A 1 345 ? -2.084 6.468 22.098 1.00 94.38 345 HIS A N 1
ATOM 2635 C CA . HIS A 1 345 ? -3.508 6.646 22.407 1.00 94.38 345 HIS A CA 1
ATOM 2636 C C . HIS A 1 345 ? -3.937 5.938 23.700 1.00 94.38 345 HIS A C 1
ATOM 2638 O O . HIS A 1 345 ? -4.658 6.524 24.512 1.00 94.38 345 HIS A O 1
ATOM 2644 N N . ALA A 1 346 ? -3.456 4.718 23.937 1.00 92.75 346 ALA A N 1
ATOM 2645 C CA . ALA A 1 346 ? -3.767 3.928 25.126 1.00 92.75 346 ALA A CA 1
ATOM 2646 C C . ALA A 1 346 ? -3.249 4.574 26.422 1.00 92.75 346 ALA A C 1
ATOM 2648 O O . ALA A 1 346 ? -3.883 4.456 27.468 1.00 92.75 346 ALA A O 1
ATOM 2649 N N . GLN A 1 347 ? -2.122 5.288 26.357 1.00 89.19 347 GLN A N 1
ATOM 2650 C CA . GLN A 1 347 ? -1.497 5.949 27.509 1.00 89.19 347 GLN A CA 1
ATOM 2651 C C . GLN A 1 347 ? -2.018 7.371 27.766 1.00 89.19 347 GLN A C 1
ATOM 2653 O O . GLN A 1 347 ? -1.520 8.063 28.658 1.00 89.19 347 GLN A O 1
ATOM 2658 N N . ALA A 1 348 ? -3.018 7.835 27.010 1.00 87.56 348 ALA A N 1
ATOM 2659 C CA . ALA A 1 348 ? -3.587 9.159 27.211 1.00 87.56 348 ALA A CA 1
ATOM 2660 C C . ALA A 1 348 ? -4.135 9.317 28.640 1.00 87.56 348 ALA A C 1
ATOM 2662 O O . ALA A 1 348 ? -5.010 8.573 29.083 1.00 87.56 348 ALA A O 1
ATOM 2663 N N . ARG A 1 349 ? -3.637 10.326 29.365 1.00 84.81 349 ARG A N 1
ATOM 2664 C CA . ARG A 1 349 ? -4.126 10.646 30.708 1.00 84.81 349 ARG A CA 1
ATOM 2665 C C . ARG A 1 349 ? -5.433 11.424 30.597 1.00 84.81 349 ARG A C 1
ATOM 2667 O O . ARG A 1 349 ? -5.452 12.543 30.086 1.00 84.81 349 ARG A O 1
ATOM 2674 N N . LEU A 1 350 ? -6.507 10.815 31.079 1.00 82.06 350 LEU A N 1
ATOM 2675 C CA . LEU A 1 350 ? -7.850 11.381 31.085 1.00 82.06 350 LEU A CA 1
ATOM 2676 C C . LEU A 1 350 ? -8.320 11.614 32.526 1.00 82.06 350 LEU A C 1
ATOM 2678 O O . LEU A 1 350 ? -7.973 10.815 33.405 1.00 82.06 350 LEU A O 1
ATOM 2682 N N . PRO A 1 351 ? -9.074 12.696 32.794 1.00 79.69 351 PRO A N 1
ATOM 2683 C CA . PRO A 1 351 ? -9.782 12.845 34.057 1.00 79.69 351 PRO A CA 1
ATOM 2684 C C . PRO A 1 351 ? -10.713 11.648 34.263 1.00 79.69 351 PRO A C 1
ATOM 2686 O O . PRO A 1 351 ? -11.357 11.185 33.321 1.00 79.69 351 PRO A O 1
ATOM 2689 N N . ALA A 1 352 ? -10.767 11.126 35.488 1.00 75.25 352 ALA A N 1
ATOM 2690 C CA . ALA A 1 352 ? -11.772 10.125 35.818 1.00 75.25 352 ALA A CA 1
ATOM 2691 C C . ALA A 1 352 ? -13.168 10.740 35.633 1.00 75.25 352 ALA A C 1
ATOM 2693 O O . ALA A 1 352 ? -13.349 11.922 35.911 1.00 75.25 352 ALA A O 1
ATOM 2694 N N . GLU A 1 353 ? -14.122 9.935 35.164 1.00 81.25 353 GLU A N 1
ATOM 2695 C CA . GLU A 1 353 ? -15.543 10.301 35.036 1.00 81.25 353 GLU A CA 1
ATOM 2696 C C . GLU A 1 353 ? -15.885 11.360 33.963 1.00 81.25 353 GLU A C 1
ATOM 2698 O O . GLU A 1 353 ? -17.062 11.608 33.718 1.00 81.25 353 GLU A O 1
ATOM 2703 N N . ASP A 1 354 ? -14.905 11.915 33.238 1.00 93.81 354 ASP A N 1
ATOM 2704 C CA . ASP A 1 354 ? -15.157 12.813 32.099 1.00 93.81 354 ASP A CA 1
ATOM 2705 C C . ASP A 1 354 ? -15.381 12.017 30.801 1.00 93.81 354 ASP A C 1
ATOM 2707 O O . ASP A 1 354 ? -14.452 11.712 30.042 1.00 93.81 354 ASP A O 1
ATOM 2711 N N . ILE A 1 355 ? -16.638 11.629 30.570 1.00 95.56 355 ILE A N 1
ATOM 2712 C CA . ILE A 1 355 ? -17.028 10.812 29.414 1.00 95.56 355 ILE A CA 1
ATOM 2713 C C . ILE A 1 355 ? -16.870 11.546 28.080 1.00 95.56 355 ILE A C 1
ATOM 2715 O O . ILE A 1 355 ? -16.501 10.924 27.086 1.00 95.56 355 ILE A O 1
ATOM 2719 N N . GLU A 1 356 ? -17.068 12.862 28.049 1.00 94.94 356 GLU A N 1
ATOM 2720 C CA . GLU A 1 356 ? -16.926 13.651 26.823 1.00 94.94 356 GLU A CA 1
ATOM 2721 C C . GLU A 1 356 ? -15.451 13.760 26.414 1.00 94.94 356 GLU A C 1
ATOM 2723 O O . GLU A 1 356 ? -15.106 13.560 25.244 1.00 94.94 356 GLU A O 1
ATOM 2728 N N . ALA A 1 357 ? -14.542 13.947 27.378 1.00 93.56 357 ALA A N 1
ATOM 2729 C CA . ALA A 1 357 ? -13.107 13.871 27.110 1.00 93.56 357 ALA A CA 1
ATOM 2730 C C . ALA A 1 357 ? -12.677 12.472 26.630 1.00 93.56 357 ALA A C 1
ATOM 2732 O O . ALA A 1 357 ? -11.831 12.362 25.733 1.00 93.56 357 ALA A O 1
ATOM 2733 N N . MET A 1 358 ? -13.258 11.400 27.188 1.00 96.31 358 MET A N 1
ATOM 2734 C CA . MET A 1 358 ? -13.023 10.030 26.715 1.00 96.31 358 MET A CA 1
ATOM 2735 C C . MET A 1 358 ? -13.502 9.839 25.271 1.00 96.31 358 MET A C 1
ATOM 2737 O O . MET A 1 358 ? -12.737 9.330 24.453 1.00 96.31 358 MET A O 1
ATOM 2741 N N . ARG A 1 359 ? -14.707 10.306 24.922 1.00 96.94 359 ARG A N 1
ATOM 2742 C CA . ARG A 1 359 ? -15.263 10.256 23.556 1.00 96.94 359 ARG A CA 1
ATOM 2743 C C . ARG A 1 359 ? -14.384 10.972 22.540 1.00 96.94 359 ARG A C 1
ATOM 2745 O O . ARG A 1 359 ? -14.067 10.400 21.497 1.00 96.94 359 ARG A O 1
ATOM 2752 N N . GLY A 1 360 ? -13.925 12.179 22.869 1.00 94.00 360 GLY A N 1
ATOM 2753 C CA . GLY A 1 360 ? -13.024 12.945 22.006 1.00 94.00 360 GLY A CA 1
ATOM 2754 C C . GLY A 1 360 ? -11.698 12.229 21.735 1.00 94.00 360 GLY A C 1
ATOM 2755 O O . GLY A 1 360 ? -11.180 12.271 20.622 1.00 94.00 360 GLY A O 1
ATOM 2756 N N . ARG A 1 361 ? -11.143 11.513 22.722 1.00 93.94 361 ARG A N 1
ATOM 2757 C CA . ARG A 1 361 ? -9.930 10.703 22.503 1.00 93.94 361 ARG A CA 1
ATOM 2758 C C . ARG A 1 361 ? -10.210 9.362 21.835 1.00 93.94 361 ARG A C 1
ATOM 2760 O O . ARG A 1 361 ? -9.325 8.840 21.155 1.00 93.94 361 ARG A O 1
ATOM 2767 N N . PHE A 1 362 ? -11.403 8.808 22.034 1.00 97.00 362 PHE A N 1
ATOM 2768 C CA . PHE A 1 362 ? -11.791 7.508 21.501 1.00 97.00 362 PHE A CA 1
ATOM 2769 C C . PHE A 1 362 ? -11.766 7.500 19.973 1.00 97.00 362 PHE A C 1
ATOM 2771 O O . PHE A 1 362 ? -11.363 6.494 19.409 1.00 97.00 362 PHE A O 1
ATOM 2778 N N . GLU A 1 363 ? -12.084 8.617 19.306 1.00 95.69 363 GLU A N 1
ATOM 2779 C CA . GLU A 1 363 ? -11.988 8.764 17.841 1.00 95.69 363 GLU A CA 1
ATOM 2780 C C . GLU A 1 363 ? -10.643 8.258 17.287 1.00 95.69 363 GLU A C 1
ATOM 2782 O O . GLU A 1 363 ? -10.608 7.400 16.406 1.00 95.69 363 GLU A O 1
ATOM 2787 N N . ARG A 1 364 ? -9.521 8.731 17.846 1.00 95.56 364 ARG A N 1
ATOM 2788 C CA . ARG A 1 364 ? -8.182 8.369 17.351 1.00 95.56 364 ARG A CA 1
ATOM 2789 C C . ARG A 1 364 ? -7.802 6.929 17.685 1.00 95.56 364 ARG A C 1
ATOM 2791 O O . ARG A 1 364 ? -7.199 6.244 16.864 1.00 95.56 364 ARG A O 1
ATOM 2798 N N . LEU A 1 365 ? -8.186 6.454 18.870 1.00 97.62 365 LEU A N 1
ATOM 2799 C CA . LEU A 1 365 ? -7.998 5.053 19.246 1.00 97.62 365 LEU A CA 1
ATOM 2800 C C . LEU A 1 365 ? -8.809 4.122 18.331 1.00 97.62 365 LEU A C 1
ATOM 2802 O O . LEU A 1 365 ? -8.301 3.091 17.902 1.00 97.62 365 LEU A O 1
ATOM 2806 N N . ALA A 1 366 ? -10.050 4.490 18.016 1.00 98.25 366 ALA A N 1
ATOM 2807 C CA . ALA A 1 366 ? -10.929 3.737 17.136 1.00 98.25 366 ALA A CA 1
ATOM 2808 C C . ALA A 1 366 ? -10.374 3.667 15.710 1.00 98.25 366 ALA A C 1
ATOM 2810 O O . ALA A 1 366 ? -10.351 2.583 15.134 1.00 98.25 366 ALA A O 1
ATOM 2811 N N . ALA A 1 367 ? -9.844 4.774 15.181 1.00 96.56 367 ALA A N 1
ATOM 2812 C CA . ALA A 1 367 ? -9.145 4.782 13.897 1.00 96.56 367 ALA A CA 1
ATOM 2813 C C . ALA A 1 367 ? -7.941 3.819 13.889 1.00 96.56 367 ALA A C 1
ATOM 2815 O O . ALA A 1 367 ? -7.812 3.005 12.978 1.00 96.56 367 ALA A O 1
ATOM 2816 N N . ALA A 1 368 ? -7.108 3.831 14.936 1.00 97.62 368 ALA A N 1
ATOM 2817 C CA . ALA A 1 368 ? -5.973 2.911 15.050 1.00 97.62 368 ALA A CA 1
ATOM 2818 C C . ALA A 1 368 ? -6.404 1.435 15.191 1.00 97.62 368 ALA A C 1
ATOM 2820 O O . ALA A 1 368 ? -5.757 0.541 14.650 1.00 97.62 368 ALA A O 1
ATOM 2821 N N . MET A 1 369 ? -7.512 1.154 15.884 1.00 98.50 369 MET A N 1
ATOM 2822 C CA . MET A 1 369 ? -8.064 -0.203 15.995 1.00 98.50 369 MET A CA 1
ATOM 2823 C C . MET A 1 369 ? -8.708 -0.696 14.693 1.00 98.50 369 MET A C 1
ATOM 2825 O O . MET A 1 369 ? -8.664 -1.894 14.408 1.00 98.50 369 MET A O 1
ATOM 2829 N N . LEU A 1 370 ? -9.282 0.211 13.898 1.00 98.25 370 LEU A N 1
ATOM 2830 C CA . LEU A 1 370 ? -9.771 -0.086 12.553 1.00 98.25 370 LEU A CA 1
ATOM 2831 C C . LEU A 1 370 ? -8.616 -0.431 11.608 1.00 98.25 370 LEU A C 1
ATOM 2833 O O . LEU A 1 370 ? -8.692 -1.437 10.909 1.00 98.25 370 LEU A O 1
ATOM 2837 N N . GLU A 1 371 ? -7.520 0.327 11.661 1.00 95.81 371 GLU A N 1
ATOM 2838 C CA . GLU A 1 371 ? -6.291 -0.012 10.934 1.00 95.81 371 GLU A CA 1
ATOM 2839 C C . GLU A 1 371 ? -5.738 -1.373 11.389 1.00 95.81 371 GLU A C 1
ATOM 2841 O O . GLU A 1 371 ? -5.357 -2.204 10.569 1.00 95.81 371 GLU A O 1
ATOM 2846 N N . LEU A 1 372 ? -5.754 -1.661 12.697 1.00 97.62 372 LEU A N 1
ATOM 2847 C CA . LEU A 1 372 ? -5.297 -2.949 13.228 1.00 97.62 372 LEU A CA 1
ATOM 2848 C C . LEU A 1 372 ? -6.090 -4.124 12.650 1.00 97.62 372 LEU A C 1
ATOM 2850 O O . LEU A 1 372 ? -5.493 -5.106 12.212 1.00 97.62 372 LEU A O 1
ATOM 2854 N N . VAL A 1 373 ? -7.425 -4.041 12.659 1.00 97.19 373 VAL A N 1
ATOM 2855 C CA . VAL A 1 373 ? -8.266 -5.139 12.162 1.00 97.19 373 VAL A CA 1
ATOM 2856 C C . VAL A 1 373 ? -8.214 -5.275 10.645 1.00 97.19 373 VAL A C 1
ATOM 2858 O O . VAL A 1 373 ? -8.276 -6.398 10.152 1.00 97.19 373 VAL A O 1
ATOM 2861 N N . ASP A 1 374 ? -8.049 -4.177 9.910 1.00 93.19 374 ASP A N 1
ATOM 2862 C CA . ASP A 1 374 ? -7.918 -4.220 8.455 1.00 93.19 374 ASP A CA 1
ATOM 2863 C C . ASP A 1 374 ? -6.603 -4.885 8.023 1.00 93.19 374 ASP A C 1
ATOM 2865 O O . ASP A 1 374 ? -6.600 -5.775 7.175 1.00 93.19 374 ASP A O 1
ATOM 2869 N N . GLN A 1 375 ? -5.499 -4.527 8.681 1.00 92.81 375 GLN A N 1
ATOM 2870 C CA . GLN A 1 375 ? -4.161 -4.987 8.311 1.00 92.81 375 GLN A CA 1
ATOM 2871 C C . GLN A 1 375 ? -3.835 -6.383 8.862 1.00 92.81 375 GLN A C 1
ATOM 2873 O O . GLN A 1 375 ? -3.178 -7.180 8.192 1.00 92.81 375 GLN A O 1
ATOM 2878 N N . PHE A 1 376 ? -4.281 -6.698 10.084 1.00 95.25 376 PHE A N 1
ATOM 2879 C CA . PHE A 1 376 ? -3.893 -7.931 10.780 1.00 95.25 376 PHE A CA 1
ATOM 2880 C C . PHE A 1 376 ? -5.038 -8.922 11.000 1.00 95.25 376 PHE A C 1
ATOM 2882 O O . PHE A 1 376 ? -4.777 -10.103 11.262 1.00 95.25 376 PHE A O 1
ATOM 2889 N N . GLY A 1 377 ? -6.292 -8.489 10.861 1.00 94.75 377 GLY A N 1
ATOM 2890 C CA . GLY A 1 377 ? -7.466 -9.281 11.222 1.00 94.75 377 GLY A CA 1
ATOM 2891 C C . GLY A 1 377 ? -7.585 -9.513 12.732 1.00 94.75 377 GLY A C 1
ATOM 2892 O O . GLY A 1 377 ? -6.849 -8.955 13.543 1.00 94.75 377 GLY A O 1
ATOM 2893 N N . HIS A 1 378 ? -8.517 -10.379 13.132 1.00 95.00 378 HIS A N 1
ATOM 2894 C CA . HIS A 1 378 ? -8.753 -10.711 14.540 1.00 95.00 378 HIS A CA 1
ATOM 2895 C C . HIS A 1 378 ? -9.087 -12.192 14.735 1.00 95.00 378 HIS A C 1
ATOM 2897 O O . HIS A 1 378 ? -9.472 -12.882 13.796 1.00 95.00 378 HIS A O 1
ATOM 2903 N N . ALA A 1 379 ? -8.982 -12.670 15.978 1.00 94.25 379 ALA A N 1
ATOM 2904 C CA . ALA A 1 379 ? -9.398 -14.014 16.395 1.00 94.25 379 ALA A CA 1
ATOM 2905 C C . ALA A 1 379 ? -10.521 -13.995 17.459 1.00 94.25 379 ALA A C 1
ATOM 2907 O O . ALA A 1 379 ? -10.665 -14.939 18.231 1.00 94.25 379 ALA A O 1
ATOM 2908 N N . GLN A 1 380 ? -11.287 -12.898 17.539 1.00 91.69 380 GLN A N 1
ATOM 2909 C CA . GLN A 1 380 ? -12.497 -12.824 18.379 1.00 91.69 380 GLN A CA 1
ATOM 2910 C C . GLN A 1 380 ? -13.530 -13.892 17.984 1.00 91.69 380 GLN A C 1
ATOM 2912 O O . GLN A 1 380 ? -13.564 -14.277 16.822 1.00 91.69 380 GLN A O 1
ATOM 2917 N N . PRO A 1 381 ? -14.393 -14.358 18.903 1.00 90.81 381 PRO A N 1
ATOM 2918 C CA . PRO A 1 381 ? -15.407 -15.364 18.579 1.00 90.81 381 PRO A CA 1
ATOM 2919 C C . PRO A 1 381 ? -16.511 -14.832 17.654 1.00 90.81 381 PRO A C 1
ATOM 2921 O O . PRO A 1 381 ? -17.102 -15.595 16.898 1.00 90.81 381 PRO A O 1
ATOM 2924 N N . GLN A 1 382 ? -16.786 -13.529 17.710 1.00 91.31 382 GLN A N 1
ATOM 2925 C CA . GLN A 1 382 ? -17.809 -12.865 16.909 1.00 91.31 382 GLN A CA 1
ATOM 2926 C C . GLN A 1 382 ? -17.199 -12.029 15.785 1.00 91.31 382 GLN A C 1
ATOM 2928 O O . GLN A 1 382 ? -16.053 -11.580 15.873 1.00 91.31 382 GLN A O 1
ATOM 2933 N N . VAL A 1 383 ? -18.000 -11.802 14.742 1.00 95.75 383 VAL A N 1
ATOM 2934 C CA . VAL A 1 383 ? -17.709 -10.816 13.696 1.00 95.75 383 VAL A CA 1
ATOM 2935 C C . VAL A 1 383 ? -17.511 -9.449 14.341 1.00 95.75 383 VAL A C 1
ATOM 2937 O O . VAL A 1 383 ? -18.288 -9.049 15.213 1.00 95.75 383 VAL A O 1
ATOM 2940 N N . LEU A 1 384 ? -16.490 -8.724 13.895 1.00 98.25 384 LEU A N 1
ATOM 2941 C CA . LEU A 1 384 ? -16.349 -7.306 14.200 1.00 98.25 384 LEU A CA 1
ATOM 2942 C C . LEU A 1 384 ? -16.891 -6.481 13.033 1.00 98.25 384 LEU A C 1
ATOM 2944 O O . LEU A 1 384 ? -16.857 -6.921 11.886 1.00 98.25 384 LEU A O 1
ATOM 2948 N N . ALA A 1 385 ? -17.393 -5.284 13.301 1.00 98.12 385 ALA A N 1
ATOM 2949 C CA . ALA A 1 385 ? -17.939 -4.405 12.278 1.00 98.12 385 ALA A CA 1
ATOM 2950 C C . ALA A 1 385 ? -17.363 -2.996 12.397 1.00 98.12 385 ALA A C 1
ATOM 2952 O O . ALA A 1 385 ? -17.278 -2.440 13.493 1.00 98.12 385 ALA A O 1
ATOM 2953 N N . LYS A 1 386 ? -16.999 -2.413 11.251 1.00 98.44 386 LYS A N 1
ATOM 2954 C CA . LYS A 1 386 ? -16.783 -0.975 11.113 1.00 98.44 386 LYS A CA 1
ATOM 2955 C C . LYS A 1 386 ? -18.149 -0.314 11.020 1.00 98.44 386 LYS A C 1
ATOM 2957 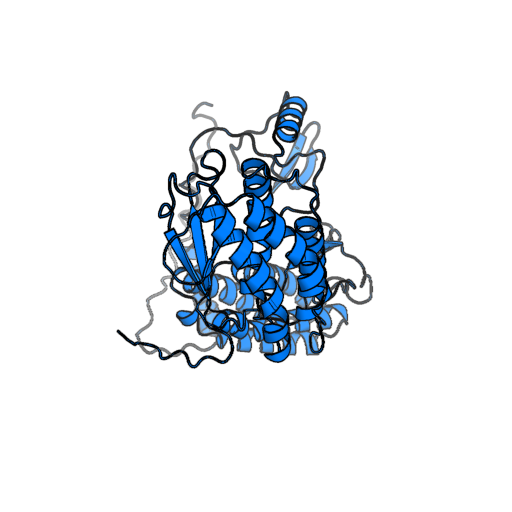O O . LYS A 1 386 ? -18.893 -0.555 10.069 1.00 98.44 386 LYS A O 1
ATOM 2962 N N . ALA A 1 387 ? -18.448 0.533 11.986 1.00 98.38 387 ALA A N 1
ATOM 2963 C CA . ALA A 1 387 ? -19.602 1.409 11.971 1.00 98.38 387 ALA A CA 1
ATOM 2964 C C . ALA A 1 387 ? -19.151 2.863 11.792 1.00 98.38 387 ALA A C 1
ATOM 2966 O O . ALA A 1 387 ? -17.998 3.203 12.055 1.00 98.38 387 ALA A O 1
ATOM 2967 N N . HIS A 1 388 ? -20.052 3.722 11.326 1.00 98.25 388 HIS A N 1
ATOM 2968 C CA . HIS A 1 388 ? -19.781 5.138 11.106 1.00 98.25 388 HIS A CA 1
ATOM 2969 C C . HIS A 1 388 ? -20.977 6.003 11.499 1.00 98.25 388 HIS A C 1
ATOM 2971 O O . HIS A 1 388 ? -22.119 5.713 11.131 1.00 98.25 388 HIS A O 1
ATOM 2977 N N . CYS A 1 389 ? -20.709 7.103 12.203 1.00 97.62 389 CYS A N 1
ATOM 2978 C CA . CYS A 1 389 ? -21.700 8.111 12.560 1.00 97.62 389 CYS A CA 1
ATOM 2979 C C . CYS A 1 389 ? -21.340 9.405 11.826 1.00 97.62 389 CYS A C 1
ATOM 2981 O O . CYS A 1 389 ? -20.321 10.001 12.166 1.00 97.62 389 CYS A O 1
ATOM 2983 N N . PRO A 1 390 ? -22.153 9.872 10.860 1.00 96.50 390 PRO A N 1
ATOM 2984 C CA . PRO A 1 390 ? -21.850 11.086 10.099 1.00 96.50 390 PRO A CA 1
ATOM 2985 C C . PRO A 1 390 ? -21.978 12.370 10.925 1.00 96.50 390 PRO A C 1
ATOM 2987 O O . PRO A 1 390 ? -21.432 13.390 10.535 1.00 96.50 390 PRO A O 1
ATOM 2990 N N . MET A 1 391 ? -22.681 12.330 12.060 1.00 96.00 391 MET A N 1
ATOM 2991 C CA . MET A 1 391 ? -22.928 13.500 12.911 1.00 96.00 391 MET A CA 1
ATOM 2992 C C . MET A 1 391 ? -21.882 13.687 14.014 1.00 96.00 391 MET A C 1
ATOM 2994 O O . MET A 1 391 ? -21.907 14.697 14.717 1.00 96.00 391 MET A O 1
ATOM 2998 N N . ALA A 1 392 ? -20.977 12.723 14.202 1.00 93.94 392 ALA A N 1
ATOM 2999 C CA . ALA A 1 392 ? -19.938 12.829 15.217 1.00 93.94 392 ALA A CA 1
ATOM 3000 C C . ALA A 1 392 ? -19.028 14.038 14.937 1.00 93.94 392 ALA A C 1
ATOM 3002 O O . ALA A 1 392 ? -18.699 14.319 13.782 1.00 93.94 392 ALA A O 1
ATOM 3003 N N . PHE A 1 393 ? -18.633 14.735 16.007 1.00 94.31 393 PHE A N 1
ATOM 3004 C CA . PHE A 1 393 ? -17.702 15.870 15.979 1.00 94.31 393 PHE A CA 1
ATOM 3005 C C . PHE A 1 393 ? -18.085 16.945 14.948 1.00 94.31 393 PHE A C 1
ATOM 3007 O O . PHE A 1 393 ? -17.367 17.174 13.976 1.00 94.31 393 PHE A O 1
ATOM 3014 N N . ASP A 1 394 ? -19.240 17.584 15.152 1.00 92.81 394 ASP A N 1
ATOM 3015 C CA . ASP A 1 394 ? -19.745 18.678 14.308 1.00 92.81 394 ASP A CA 1
ATOM 3016 C C . ASP A 1 394 ? -19.931 18.285 12.832 1.00 92.81 394 ASP A C 1
ATOM 3018 O O . ASP A 1 394 ? -19.586 19.027 11.914 1.00 92.81 394 ASP A O 1
ATOM 3022 N N . ASN A 1 395 ? -20.498 17.097 12.601 1.00 91.94 395 ASN A N 1
ATOM 3023 C CA . ASN A 1 395 ? -20.714 16.509 11.273 1.00 91.94 395 ASN A CA 1
ATOM 3024 C C . ASN A 1 395 ? -19.436 16.234 10.461 1.00 91.94 395 ASN A C 1
ATOM 3026 O O . ASN A 1 395 ? -19.514 16.012 9.253 1.00 91.94 395 ASN A O 1
ATOM 3030 N N . ARG A 1 396 ? -18.259 16.207 11.102 1.00 94.81 396 ARG A N 1
ATOM 3031 C CA . ARG A 1 396 ? -17.052 15.630 10.482 1.00 94.81 396 ARG A CA 1
ATOM 3032 C C . ARG A 1 396 ? -17.222 14.141 10.202 1.00 94.81 396 ARG A C 1
ATOM 3034 O O . ARG A 1 396 ? -16.644 13.629 9.250 1.00 94.81 396 ARG A O 1
ATOM 3041 N N . GLY A 1 397 ? -18.008 13.472 11.037 1.00 95.31 397 GLY A N 1
ATOM 3042 C CA . GLY A 1 397 ? -18.165 12.032 11.026 1.00 95.31 397 GLY A CA 1
ATOM 3043 C C . GLY A 1 397 ? -17.013 11.322 11.734 1.00 95.31 397 GLY A C 1
ATOM 3044 O O . GLY A 1 397 ? -15.896 11.833 11.816 1.00 95.31 397 GLY A O 1
ATOM 3045 N N . ALA A 1 398 ? -17.297 10.144 12.285 1.00 96.88 398 ALA A N 1
ATOM 3046 C CA . ALA A 1 398 ? -16.279 9.300 12.898 1.00 96.88 398 ALA A CA 1
ATOM 3047 C C . ALA A 1 398 ? -16.642 7.813 12.797 1.00 96.88 398 ALA A C 1
ATOM 3049 O O . ALA A 1 398 ? -17.796 7.440 13.060 1.00 96.88 398 ALA A O 1
ATOM 3050 N N . PRO A 1 399 ? -15.673 6.956 12.428 1.00 98.19 399 PRO A N 1
ATOM 3051 C CA . PRO A 1 399 ? -15.857 5.518 12.416 1.00 98.19 399 PRO A CA 1
ATOM 3052 C C . PRO A 1 399 ? -15.407 4.869 13.730 1.00 98.19 399 PRO A C 1
ATOM 3054 O O . PRO A 1 399 ? -14.477 5.332 14.390 1.00 98.19 399 PRO A O 1
ATOM 3057 N N . TRP A 1 400 ? -16.010 3.732 14.067 1.00 98.62 400 TRP A N 1
ATOM 3058 C CA . TRP A 1 400 ? -15.550 2.872 15.155 1.00 98.62 400 TRP A CA 1
ATOM 3059 C C . TRP A 1 400 ? -15.613 1.399 14.780 1.00 98.62 400 TRP A C 1
ATOM 3061 O O . TRP A 1 400 ? -16.308 1.002 13.844 1.00 98.62 400 TRP A O 1
ATOM 3071 N N . LEU A 1 401 ? -14.867 0.590 15.526 1.00 98.62 401 LEU A N 1
ATOM 3072 C CA . LEU A 1 401 ? -14.963 -0.859 15.487 1.00 98.62 401 LEU A CA 1
ATOM 3073 C C . LEU A 1 401 ? -15.883 -1.309 16.627 1.00 98.62 401 LEU A C 1
ATOM 3075 O O . LEU A 1 401 ? -15.784 -0.808 17.743 1.00 98.62 401 LEU A O 1
ATOM 3079 N N . GLN A 1 402 ? -16.774 -2.251 16.359 1.00 98.19 402 GLN A N 1
ATOM 3080 C CA . GLN A 1 402 ? -17.651 -2.839 17.369 1.00 98.19 402 GLN A CA 1
ATOM 3081 C C . GLN A 1 402 ? -17.827 -4.334 17.135 1.00 98.19 402 GLN A C 1
ATOM 3083 O O . GLN A 1 402 ? -17.440 -4.869 16.095 1.00 98.19 402 GLN A O 1
ATOM 3088 N N . ALA A 1 403 ? -18.414 -5.006 18.114 1.00 97.31 403 ALA A N 1
ATOM 3089 C CA . ALA A 1 403 ? -18.715 -6.419 18.039 1.00 97.31 403 ALA A CA 1
ATOM 3090 C C . ALA A 1 403 ? -20.137 -6.620 17.480 1.00 97.31 403 ALA A C 1
ATOM 3092 O O . ALA A 1 403 ? -21.093 -6.048 17.992 1.00 97.31 403 ALA A O 1
ATOM 3093 N N . GLY A 1 404 ? -20.284 -7.436 16.434 1.00 95.62 404 GLY A N 1
ATOM 3094 C CA . GLY A 1 404 ? -21.563 -7.627 15.744 1.00 95.62 404 GLY A CA 1
ATOM 3095 C C . GLY A 1 404 ? -22.057 -6.393 14.973 1.00 95.62 404 GLY A C 1
ATOM 3096 O O . GLY A 1 404 ? -21.371 -5.376 14.844 1.00 95.62 404 GLY A O 1
ATOM 3097 N N . THR A 1 405 ? -23.264 -6.499 14.419 1.00 96.00 405 THR A N 1
ATOM 3098 C CA . THR A 1 405 ? -23.863 -5.488 13.527 1.00 96.00 405 THR A CA 1
ATOM 3099 C C . THR A 1 405 ? -24.948 -4.639 14.190 1.00 96.00 405 THR A C 1
ATOM 3101 O O . THR A 1 405 ? -25.501 -3.753 13.545 1.00 96.00 405 THR A O 1
ATOM 3104 N N . GLU A 1 406 ? -25.264 -4.885 15.462 1.00 96.75 406 GLU A N 1
ATOM 3105 C CA . GLU A 1 406 ? -26.161 -4.026 16.236 1.00 96.75 406 GLU A CA 1
ATOM 3106 C C . GLU A 1 406 ? -25.441 -2.716 16.570 1.00 96.75 406 GLU A C 1
ATOM 3108 O O . GLU A 1 406 ? -24.397 -2.723 17.217 1.00 96.75 406 GLU A O 1
ATOM 3113 N N . LEU A 1 407 ? -25.948 -1.586 16.071 1.00 98.00 407 LEU A N 1
ATOM 3114 C CA . LEU A 1 407 ? -25.287 -0.291 16.238 1.00 98.00 407 LEU A CA 1
ATOM 3115 C C . LEU A 1 407 ? -25.313 0.151 17.701 1.00 98.00 407 LEU A C 1
ATOM 3117 O O . LEU A 1 407 ? -26.390 0.327 18.267 1.00 98.00 407 LEU A O 1
ATOM 3121 N N . LEU A 1 408 ? -24.126 0.390 18.259 1.00 98.25 408 LEU A N 1
ATOM 3122 C CA . LEU A 1 408 ? -23.929 0.965 19.587 1.00 98.25 408 LEU A CA 1
ATOM 3123 C C . LEU A 1 408 ? -22.976 2.156 19.456 1.00 98.25 408 LEU A C 1
ATOM 3125 O O . LEU A 1 408 ? -21.767 1.984 19.319 1.00 98.25 408 LEU A O 1
ATOM 3129 N N . ASN A 1 409 ? -23.522 3.367 19.426 1.00 98.38 409 ASN A N 1
ATOM 3130 C CA . ASN A 1 409 ? -22.795 4.592 19.121 1.00 98.38 409 ASN A CA 1
ATOM 3131 C C . ASN A 1 409 ? -22.025 5.106 20.356 1.00 98.38 409 ASN A C 1
ATOM 3133 O O . ASN A 1 409 ? -22.637 5.656 21.277 1.00 98.38 409 ASN A O 1
ATOM 3137 N N . PRO A 1 410 ? -20.681 5.011 20.373 1.00 98.25 410 PRO A N 1
ATOM 3138 C CA . PRO A 1 410 ? -19.885 5.408 21.533 1.00 98.25 410 PRO A CA 1
ATOM 3139 C C . PRO A 1 410 ? -19.803 6.930 21.712 1.00 98.25 410 PRO A C 1
ATOM 3141 O O . PRO A 1 410 ? -19.490 7.405 22.802 1.00 98.25 410 PRO A O 1
ATOM 3144 N N . TYR A 1 411 ? -20.074 7.708 20.661 1.00 98.12 411 TYR A N 1
ATOM 3145 C CA . TYR A 1 411 ? -19.922 9.165 20.663 1.00 98.12 411 TYR A CA 1
ATOM 3146 C C . TYR A 1 411 ? -21.126 9.893 21.252 1.00 98.12 411 TYR A C 1
ATOM 3148 O O . TYR A 1 411 ? -20.975 11.000 21.754 1.00 98.12 411 TYR A O 1
ATOM 3156 N N . PHE A 1 412 ? -22.311 9.285 21.198 1.00 97.31 412 PHE A N 1
ATOM 3157 C CA . PHE A 1 412 ? -23.550 9.901 21.683 1.00 97.31 412 PHE A CA 1
ATOM 3158 C C . PHE A 1 412 ? -24.209 9.143 22.837 1.00 97.31 412 PHE A C 1
ATOM 3160 O O . PHE A 1 412 ? -25.124 9.687 23.459 1.00 97.31 412 PHE A O 1
ATOM 3167 N N . GLY A 1 413 ? -23.762 7.920 23.130 1.00 96.69 413 GLY A N 1
ATOM 3168 C CA . GLY A 1 413 ? -24.315 7.120 24.214 1.00 96.69 413 GLY A CA 1
ATOM 3169 C C . GLY A 1 413 ? -25.803 6.831 24.018 1.00 96.69 413 GLY A C 1
ATOM 3170 O O . GLY A 1 413 ? -26.287 6.713 22.887 1.00 96.69 413 GLY A O 1
ATOM 3171 N N . HIS A 1 414 ? -26.567 6.830 25.109 1.00 97.75 414 HIS A N 1
ATOM 3172 C CA . HIS A 1 414 ? -28.013 6.584 25.092 1.00 97.75 414 HIS A CA 1
ATOM 3173 C C . HIS A 1 414 ? -28.799 7.592 24.252 1.00 97.75 414 HIS A C 1
ATOM 3175 O O . HIS A 1 414 ? -29.872 7.259 23.752 1.00 97.75 414 HIS A O 1
ATOM 3181 N N . LYS A 1 415 ? -28.278 8.810 24.043 1.00 97.25 415 LYS A N 1
ATOM 3182 C CA . LYS A 1 415 ? -28.975 9.845 23.257 1.00 97.25 415 LYS A CA 1
ATOM 3183 C C . LYS A 1 415 ? -29.222 9.409 21.816 1.00 97.25 415 LYS A C 1
ATOM 3185 O O . LYS A 1 415 ? -30.228 9.801 21.233 1.00 97.25 415 LYS A O 1
ATOM 3190 N N . MET A 1 416 ? -28.291 8.654 21.232 1.00 95.88 416 MET A N 1
ATOM 3191 C CA . MET A 1 416 ? -28.366 8.204 19.840 1.00 95.88 416 MET A CA 1
ATOM 3192 C C . MET A 1 416 ? -27.724 6.823 19.663 1.00 95.88 416 MET A C 1
ATOM 3194 O O . MET A 1 416 ? -26.963 6.609 18.719 1.00 95.88 416 MET A O 1
ATOM 3198 N N . LEU A 1 417 ? -28.025 5.891 20.572 1.00 96.69 417 LEU A N 1
ATOM 3199 C CA . LEU A 1 417 ? -27.330 4.604 20.680 1.00 96.69 417 LEU A CA 1
ATOM 3200 C C . LEU A 1 417 ? -27.281 3.833 19.355 1.00 96.69 417 LEU A C 1
ATOM 3202 O O . LEU A 1 417 ? -26.235 3.325 18.977 1.00 96.69 417 LEU A O 1
ATOM 3206 N N . HIS A 1 418 ? -28.381 3.818 18.606 1.00 97.31 418 HIS A N 1
ATOM 3207 C CA . HIS A 1 418 ? -28.480 3.084 17.342 1.00 97.31 418 HIS A CA 1
ATOM 3208 C C . HIS A 1 418 ? -28.264 3.962 16.096 1.00 97.31 418 HIS A C 1
ATOM 3210 O O . HIS A 1 418 ? -28.585 3.551 14.983 1.00 97.31 418 HIS A O 1
ATOM 3216 N N . CYS A 1 419 ? -27.745 5.185 16.253 1.00 95.44 419 CYS A N 1
ATOM 3217 C CA . CYS A 1 419 ? -27.492 6.092 15.134 1.00 95.44 419 CYS A CA 1
ATOM 3218 C C . CYS A 1 419 ? -26.145 5.798 14.465 1.00 95.44 419 CYS A C 1
ATOM 3220 O O . CYS A 1 419 ? -25.098 5.802 15.115 1.00 95.44 419 CYS A O 1
ATOM 3222 N N . GLY A 1 420 ? -26.169 5.617 13.147 1.00 96.00 420 GLY A N 1
ATOM 3223 C CA . GLY A 1 420 ? -24.998 5.360 12.317 1.00 96.00 420 GLY A CA 1
ATOM 3224 C C . GLY A 1 420 ? -25.326 4.386 11.192 1.00 96.00 420 GLY A C 1
ATOM 3225 O O . GLY A 1 420 ? -26.492 4.133 10.892 1.00 96.00 420 GLY A O 1
ATOM 3226 N N . LYS A 1 421 ? -24.290 3.833 10.570 1.00 97.69 421 LYS A N 1
ATOM 3227 C CA . LYS A 1 421 ? -24.400 2.735 9.603 1.00 97.69 421 LYS A CA 1
ATOM 3228 C C . LYS A 1 421 ? -23.252 1.753 9.791 1.00 97.69 421 LYS A C 1
ATOM 3230 O O . LYS A 1 421 ? -22.150 2.167 10.147 1.00 97.69 421 LYS A O 1
ATOM 3235 N N . ILE A 1 422 ? -23.505 0.477 9.517 1.00 97.94 422 ILE A N 1
ATOM 3236 C CA . ILE A 1 422 ? -22.443 -0.514 9.332 1.00 97.94 422 ILE A CA 1
ATOM 3237 C C . ILE A 1 422 ? -21.871 -0.325 7.927 1.00 97.94 422 ILE A C 1
ATOM 3239 O O . ILE A 1 422 ? -22.621 -0.292 6.955 1.00 97.94 422 ILE A O 1
ATOM 3243 N N . GLU A 1 423 ? -20.555 -0.170 7.825 1.00 95.56 423 GLU A N 1
ATOM 3244 C CA . GLU A 1 423 ? -19.857 0.011 6.548 1.00 95.56 423 GLU A CA 1
ATOM 3245 C C . GLU A 1 423 ? -19.203 -1.277 6.058 1.00 95.56 423 GLU A C 1
ATOM 3247 O O . GLU A 1 423 ? -19.188 -1.545 4.861 1.00 95.56 423 GLU A O 1
ATOM 3252 N N . ARG A 1 424 ? -18.642 -2.071 6.976 1.00 95.62 424 ARG A N 1
ATOM 3253 C CA . ARG A 1 424 ? -17.895 -3.289 6.646 1.00 95.62 424 ARG A CA 1
ATOM 3254 C C . ARG A 1 424 ? -17.864 -4.240 7.832 1.00 95.62 424 ARG A C 1
ATOM 3256 O O . ARG A 1 424 ? -17.853 -3.798 8.979 1.00 95.62 424 ARG A O 1
ATOM 3263 N N . THR A 1 425 ? -17.802 -5.537 7.559 1.00 97.00 425 THR A N 1
ATOM 3264 C CA . THR A 1 425 ? -17.589 -6.578 8.568 1.00 97.00 425 THR A CA 1
ATOM 3265 C C . THR A 1 425 ? -16.214 -7.222 8.412 1.00 97.00 425 THR A C 1
ATOM 3267 O O . THR A 1 425 ? -15.634 -7.266 7.326 1.00 97.00 425 THR A O 1
ATOM 3270 N N . PHE A 1 426 ? -15.694 -7.720 9.527 1.00 95.75 426 PHE A N 1
ATOM 3271 C CA . PHE A 1 426 ? -14.450 -8.462 9.632 1.00 95.75 426 PHE A CA 1
ATOM 3272 C C . PHE A 1 426 ? -14.793 -9.826 10.244 1.00 95.75 426 PHE A C 1
ATOM 3274 O O . PHE A 1 426 ? -15.261 -9.886 11.386 1.00 95.75 426 PHE A O 1
ATOM 3281 N N . PRO A 1 427 ? -14.663 -10.924 9.482 1.00 94.56 427 PRO A N 1
ATOM 3282 C CA . PRO A 1 427 ? -14.867 -12.261 10.014 1.00 94.56 427 PRO A CA 1
ATOM 3283 C C . PRO A 1 427 ? -13.648 -12.718 10.831 1.00 94.56 427 PRO A C 1
ATOM 3285 O O . PRO A 1 427 ? -12.514 -12.321 10.544 1.00 94.56 427 PRO A O 1
ATOM 3288 N N . PRO A 1 428 ? -13.849 -13.596 11.827 1.00 91.94 428 PRO A N 1
ATOM 3289 C CA . PRO A 1 428 ? -12.758 -14.096 12.644 1.00 91.94 428 PRO A CA 1
ATOM 3290 C C . PRO A 1 428 ? -11.822 -15.021 11.864 1.00 91.94 428 PRO A C 1
ATOM 3292 O O . PRO A 1 428 ? -12.241 -15.913 11.125 1.00 91.94 428 PRO A O 1
ATOM 3295 N N . ALA A 1 429 ? -10.521 -14.845 12.075 1.00 84.88 429 ALA A N 1
ATOM 3296 C CA . ALA A 1 429 ? -9.498 -15.689 11.484 1.00 84.88 429 ALA A CA 1
ATOM 3297 C C . ALA A 1 429 ? -9.601 -17.132 11.999 1.00 84.88 429 ALA A C 1
ATOM 3299 O O . ALA A 1 429 ? -9.537 -17.380 13.203 1.00 84.88 429 ALA A O 1
ATOM 3300 N N . GLY A 1 430 ? -9.704 -18.087 11.072 1.00 65.50 430 GLY A N 1
ATOM 3301 C CA . GLY A 1 430 ? -9.840 -19.512 11.388 1.00 65.50 430 GLY A CA 1
ATOM 3302 C C . GLY A 1 430 ? -11.280 -19.977 11.625 1.00 65.50 430 GLY A C 1
ATOM 3303 O O . GLY A 1 430 ? -11.481 -21.159 11.893 1.00 65.50 430 GLY A O 1
ATOM 3304 N N . GLY A 1 431 ? -12.275 -19.091 11.499 1.00 49.00 431 GLY A N 1
ATOM 3305 C CA . GLY A 1 431 ? -13.674 -19.485 11.361 1.00 49.00 431 GLY A CA 1
ATOM 3306 C C . GLY A 1 431 ? -13.967 -19.888 9.917 1.00 49.00 431 GLY A C 1
ATOM 3307 O O . GLY A 1 431 ? -13.607 -19.173 8.985 1.00 49.00 431 GLY A O 1
ATOM 3308 N N . THR A 1 432 ? -14.613 -21.034 9.711 1.00 31.62 432 THR A N 1
ATOM 3309 C CA . THR A 1 432 ? -15.213 -21.368 8.417 1.00 31.62 432 THR A CA 1
ATOM 3310 C C . THR A 1 432 ? -16.277 -20.322 8.105 1.00 31.62 432 THR A C 1
ATOM 3312 O O . THR A 1 432 ? -17.317 -20.294 8.763 1.00 31.62 432 THR A O 1
ATOM 3315 N N . VAL A 1 433 ? -16.027 -19.462 7.119 1.00 34.19 433 VAL A N 1
ATOM 3316 C CA . VAL A 1 433 ? -17.090 -18.672 6.497 1.00 34.19 433 VAL A CA 1
ATOM 3317 C C . VAL A 1 433 ? -17.968 -19.684 5.767 1.00 34.19 433 VAL A C 1
ATOM 3319 O O . VAL A 1 433 ? -17.587 -20.200 4.719 1.00 34.19 433 VAL A O 1
ATOM 3322 N N . GLN A 1 434 ? -19.110 -20.043 6.353 1.00 28.52 434 GLN A N 1
ATOM 3323 C CA . GLN A 1 434 ? -20.211 -20.533 5.539 1.00 28.52 434 GLN A CA 1
ATOM 3324 C C . GLN A 1 434 ? -20.640 -19.330 4.706 1.00 28.52 434 GLN A C 1
ATOM 3326 O O . GLN A 1 434 ? -21.285 -18.417 5.212 1.00 28.52 434 GLN A O 1
ATOM 3331 N N . GLU A 1 435 ? -20.179 -19.279 3.457 1.00 30.48 435 GLU A N 1
ATOM 3332 C CA . GLU A 1 435 ? -20.803 -18.435 2.449 1.00 30.48 435 GLU A CA 1
ATOM 3333 C C . GLU A 1 435 ? -22.258 -18.897 2.345 1.00 30.48 435 GLU A C 1
ATOM 3335 O O . GLU A 1 435 ? -22.568 -19.882 1.672 1.00 30.48 435 GLU A O 1
ATOM 3340 N N . GLU A 1 436 ? -23.160 -18.208 3.040 1.00 31.91 436 GLU A N 1
ATOM 3341 C CA . GLU A 1 436 ? -24.555 -18.173 2.633 1.00 31.91 436 GLU A CA 1
ATOM 3342 C C . GLU A 1 436 ? -24.576 -17.487 1.264 1.00 31.91 436 GLU A C 1
ATOM 3344 O O . GLU A 1 436 ? -24.585 -16.262 1.140 1.00 31.91 436 GLU A O 1
ATOM 3349 N N . ARG A 1 437 ? -24.469 -18.307 0.213 1.00 27.12 437 ARG A N 1
ATOM 3350 C CA . ARG A 1 437 ? -24.792 -17.889 -1.147 1.00 27.12 437 ARG A CA 1
ATOM 3351 C C . ARG A 1 437 ? -26.278 -17.503 -1.181 1.00 27.12 437 ARG A C 1
ATOM 3353 O O . ARG A 1 437 ? -27.080 -18.281 -0.660 1.00 27.12 437 ARG A O 1
ATOM 3360 N N . PRO A 1 438 ? -26.629 -16.351 -1.778 1.00 40.16 438 PRO A N 1
ATOM 3361 C CA . PRO A 1 438 ? -28.022 -15.977 -1.998 1.00 40.16 438 PRO A CA 1
ATOM 3362 C C . PRO A 1 438 ? -28.757 -16.961 -2.915 1.00 40.16 438 PRO A C 1
ATOM 3364 O O . PRO A 1 438 ? -28.093 -17.602 -3.769 1.00 40.16 438 PRO A O 1
#

Foldseek 3Di:
DDPPPDDDDPDPPPPPDDDDDDDDDPPDDDDPVRVVVVVVVVVVVPPDPPPPDDDDDDDDDDWDWDWDDDDDPDTDTPDGDDPPDDDDPPCLVVSQVVCVVVVHDHPVDPDLDDAQADADDAPLVLQALCQQLVVLLQQLLVCLLAQNLVSNLVSLVSNLVSLVPRDLVRGPDVSSVLSVVLSVQLNVLSVQSNPDPGSQSNLVSSQSNFVSVVSVCSHRNHADQAKKFKKKACPAPNRVIGIGIHRDPQAQGSRQHPNCGRGTDGSDIGGHPRADDADLVLQALCAQLVVLLQQLLQCLLALNQQSNVVSLQSNLVSLVSRDRPPDDRPRVVLCVVLSVQLNVLSPDDDDRSPSQSSLVSSQSNQVSVVVCCVRHNHQDPFKKFWWKACPAPPSVIGIGIYGDQQAQGSRQHPNQGRHTHTDDIGDHPPDPPPPPDD

Radius of gyration: 28.39 Å; chains: 1; bounding box: 58×64×89 Å

Secondary structure (DSSP, 8-state):
--TTS-----SSSSS--S---PPPPTT----HHHHHHHHHHHHHHSSSSTTS-------------EEEEEETTEEEEEES--TTPPP--SSHHHHHHHHHHTT---TT---S-SPPPPPP---HHHHHHTHHHHHHHHHHHHHHHTT-HHHHHHHHHHHHHHHHHS-GGGGHHHHHHHHHHHHHHHHHHHHHHHT-SSHHHHHHHHHHHHHHHHHHHHHH----SS-EEEEEETTHHHHT-EEEEESSSS---TTTGGGGTT--EEEEEE---SPPP--HHHHHHTHHHHHHHHHHHHHHHTT-HHHHHHHHHHHHHHHHT---TT--HHHHHHHHHHHHHHHHHHT----TT-HHHHHHHHHHHHHHHHHHHHHH----SS-EEEEEETTHHHHT-EEEEEESSS---TTTGGGGTT-SEEEEEEPPTT--------

Sequence (438 aa):
LDRSDFYDAAAWAEMEKSEGVAPLPEGTNLTAAEQRLRNRRLLEWGFQDEIARAVAQPTFEGREVVLGPRAGDYYIVRHGLAENELVVTQGNFKIDSALQIKARPSMMNPEPTGPAPEPIEIPSAARMAMNPVYQGYLAVAEALAANDLARAHQAALGLVAAADAVDGRTLGEEGSGHWKRLANQAIFAAYGVVDAEHLVAARLAFDPLSQAVLALVETFGHGLDEPLYRVHCPMAFDGRGAEWLGASRSVQNPYFGPAMSTCGEITATYESLAPLEVPLEFRRQLAGLYQAYLALHEALADDRATDAATAWKRLGPALAAIQPRGLDGRARRKWDALRAELEKHAQARLPAEDIEAMRGRFERLAAAMLELVDQFGHAQPQVLAKAHCPMAFDNRGAPWLQAGTELLNPYFGHKMLHCGKIERTFPPAGGTVQEERP